Protein AF-A0A388PK65-F1 (afdb_monomer_lite)

Secondary structure (DSSP, 8-state):
-EEEEETTSSSEEEEEESSSSTT-EEEEEGGGTT-----PPPP---TTS---EEEEE-TT--EEEEETTEE-S--B--SSGGGS-----TTSEEEEESBS-TT-TT-B-SS--------SSPPPHHHHHHHHHH----S------S--HHHHHHHHHHHHHHHHHHHS-TTS--GGGGGTT---TT-GGGHHHHTTTT-PPPPP----SSPPSEETTSTT----EEESTT--S---TT-EEEPSSSS-SEEEEPPSSEES-SS-TTS--EEEPPPEE--SSEEEEEEEEEEEEEEEEETT----TTS--S-EEEEEEEEEEEEEEE-GGGTTSEEEEEEE-GGG-SS-SS-TT---EEEEEEEEEESSGGG--------EEPPP--GGGGGGS--PPPPPPP--PPPPPPPP--

Foldseek 3Di:
DKKKAFVQFQWIWDFDACDPHHQDTWTDIHVCLQTDDQPFDGDDDDQVDDKDWDWFQAPQRWIFIDILLHTGGDIDGRPDPSNHDDDQDPPRMDMDDQAQTRPDDVGGHPHDDQDDDDDPHGDDSVRSNVVSVVPRPPDDPDPDPDPDPVVVVVVVVVVVVVVVVVVPDPPPPCPVVVCPDDDDCPAVVCVVVCVVVVDDDDPPDDAPPDDFPFFQLDPPTDDWDKDWPQQDDDQHQQQWAQDPDDQFRTFWRDGGFTKRQSDHLPIFIKTKGPKDAQAAQKKKWFKAKQQKKKWKAWPNDLDDPPDPPTWMDGHHHRWGFIDMTGCNVVHGTMIMIMIGHQCNRPHGPDDPPDRMMMTTGGMHGHYDPVPRDDDIDDIRTDDGDPPPVPPPDDDDDDDDPDDDDDDDDDDDDD

Radius of gyration: 28.22 Å; chains: 1; bounding box: 86×61×74 Å

Structure (mmCIF, N/CA/C/O backbone):
data_AF-A0A388PK65-F1
#
_entry.id   AF-A0A388PK65-F1
#
loop_
_atom_site.group_PDB
_atom_site.id
_atom_site.type_symbol
_atom_site.label_atom_id
_atom_site.label_alt_id
_atom_site.label_comp_id
_atom_site.label_asym_id
_atom_site.label_entity_id
_atom_site.label_seq_id
_atom_site.pdbx_PDB_ins_code
_atom_site.Cartn_x
_atom_site.Cartn_y
_atom_site.Cartn_z
_atom_site.occupancy
_atom_site.B_iso_or_equiv
_atom_site.auth_seq_id
_atom_site.auth_comp_id
_atom_site.auth_asym_id
_atom_site.auth_atom_id
_atom_site.pdbx_PDB_model_num
ATOM 1 N N . MET A 1 1 ? 3.670 6.498 15.813 1.00 82.81 1 MET A N 1
ATOM 2 C CA . MET A 1 1 ? 2.411 7.261 15.688 1.00 82.81 1 MET A CA 1
ATOM 3 C C . MET A 1 1 ? 1.698 6.790 14.437 1.00 82.81 1 MET A C 1
ATOM 5 O O . MET A 1 1 ? 2.351 6.676 13.405 1.00 82.81 1 MET A O 1
ATOM 9 N N . LEU A 1 2 ? 0.407 6.495 14.547 1.00 92.50 2 LEU A N 1
ATOM 10 C CA . LEU A 1 2 ? -0.468 6.074 13.450 1.00 92.50 2 LEU A CA 1
ATOM 11 C C . LEU A 1 2 ? -1.758 6.879 13.568 1.00 92.50 2 LEU A C 1
ATOM 13 O O . LEU A 1 2 ? -2.326 6.926 14.659 1.00 92.50 2 LEU A O 1
ATOM 17 N N . THR A 1 3 ? -2.198 7.496 12.479 1.00 95.12 3 THR A N 1
ATOM 18 C CA . THR A 1 3 ? -3.338 8.418 12.483 1.00 95.12 3 THR A CA 1
ATOM 19 C C . THR A 1 3 ? -4.286 8.112 11.345 1.00 95.12 3 THR A C 1
ATOM 21 O O . THR A 1 3 ? -3.838 7.873 10.227 1.00 95.12 3 THR A O 1
ATOM 24 N N . ILE A 1 4 ? -5.585 8.216 11.614 1.00 95.88 4 ILE A N 1
ATOM 25 C CA . ILE A 1 4 ? -6.608 8.461 10.600 1.00 95.88 4 ILE A CA 1
ATOM 26 C C . ILE A 1 4 ? -7.077 9.910 10.718 1.00 95.88 4 ILE A C 1
ATOM 28 O O . ILE A 1 4 ? -7.342 10.395 11.817 1.00 95.88 4 ILE A O 1
ATOM 32 N N . GLU A 1 5 ? -7.149 10.627 9.602 1.00 95.75 5 GLU A N 1
ATOM 33 C CA . GLU A 1 5 ? -7.608 12.016 9.600 1.00 95.75 5 GLU A CA 1
ATOM 34 C C . GLU A 1 5 ? -8.478 12.336 8.391 1.00 95.75 5 GLU A C 1
ATOM 36 O O . GLU A 1 5 ? -8.354 11.719 7.332 1.00 95.75 5 GLU A O 1
ATOM 41 N N . SER A 1 6 ? -9.333 13.346 8.538 1.00 95.38 6 SER A N 1
ATOM 42 C CA . SER A 1 6 ? -9.958 14.022 7.406 1.00 95.38 6 SER A CA 1
ATOM 43 C C . SER A 1 6 ? -8.891 14.666 6.519 1.00 95.38 6 SER A C 1
ATOM 45 O O . SER A 1 6 ? -7.896 15.170 7.045 1.00 95.38 6 SER A O 1
ATOM 47 N N . ILE A 1 7 ? -9.119 14.750 5.207 1.00 90.31 7 ILE A N 1
ATOM 48 C CA . ILE A 1 7 ? -8.225 15.507 4.317 1.00 90.31 7 ILE A CA 1
ATOM 49 C C . ILE A 1 7 ? -8.060 16.940 4.850 1.00 90.31 7 ILE A C 1
ATOM 51 O O . ILE A 1 7 ? -9.042 17.633 5.108 1.00 90.31 7 ILE A O 1
ATOM 55 N N . GLY A 1 8 ? -6.808 17.362 5.044 1.00 84.88 8 GLY A N 1
ATOM 56 C CA . GLY A 1 8 ? -6.456 18.652 5.648 1.00 84.88 8 GLY A CA 1
ATOM 57 C C . GLY A 1 8 ? -6.193 18.617 7.160 1.00 84.88 8 GLY A C 1
ATOM 58 O O . GLY A 1 8 ? -5.700 19.604 7.690 1.00 84.88 8 GLY A O 1
ATOM 59 N N . GLY A 1 9 ? -6.454 17.497 7.845 1.00 89.19 9 GLY A N 1
ATOM 60 C CA . GLY A 1 9 ? -6.058 17.266 9.243 1.00 89.19 9 GLY A CA 1
ATOM 61 C C . GLY A 1 9 ? -6.959 17.874 10.320 1.00 89.19 9 GLY A C 1
ATOM 62 O O . GLY A 1 9 ? -6.650 17.752 11.500 1.00 89.19 9 GLY A O 1
ATOM 63 N N . ASN A 1 10 ? -8.081 18.498 9.949 1.00 90.25 10 ASN A N 1
ATOM 64 C CA . ASN A 1 10 ? -8.959 19.194 10.902 1.00 90.25 10 ASN A CA 1
ATOM 65 C C . ASN A 1 10 ? -9.608 18.266 11.942 1.00 90.25 10 ASN A C 1
ATOM 67 O O . ASN A 1 10 ? -9.828 18.683 13.075 1.00 90.25 10 ASN A O 1
ATOM 71 N N . VAL A 1 11 ? -9.924 17.027 11.557 1.00 95.44 11 VAL A N 1
ATOM 72 C CA . VAL A 1 11 ? -10.464 15.988 12.442 1.00 95.44 11 VAL A CA 1
ATOM 73 C C . VAL A 1 11 ? -9.582 14.756 12.324 1.00 95.44 11 VAL A C 1
ATOM 75 O O . VAL A 1 11 ? -9.285 14.324 11.208 1.00 95.44 11 VAL A O 1
ATOM 78 N N . PHE A 1 12 ? -9.162 14.181 13.448 1.00 95.81 12 PHE A N 1
ATOM 79 C CA . PHE A 1 12 ? -8.281 13.015 13.450 1.00 95.81 12 PHE A CA 1
ATOM 80 C C . PHE A 1 12 ? -8.449 12.156 14.697 1.00 95.81 12 PHE A C 1
ATOM 82 O O . PHE A 1 12 ? -8.826 12.666 15.747 1.00 95.81 12 PHE A O 1
ATOM 89 N N . ASP A 1 13 ? -8.096 10.879 14.580 1.00 96.50 13 ASP A N 1
ATOM 90 C CA . ASP A 1 13 ? -7.841 9.974 15.700 1.00 96.50 13 ASP A CA 1
ATOM 91 C C . ASP A 1 13 ? -6.463 9.334 15.518 1.00 96.50 13 ASP A C 1
ATOM 93 O O . ASP A 1 13 ? -6.087 8.925 14.416 1.00 96.50 13 ASP A O 1
ATOM 97 N N . SER A 1 14 ? -5.671 9.291 16.590 1.00 94.94 14 SER A N 1
ATOM 98 C CA . SER A 1 14 ? -4.257 8.931 16.498 1.00 94.94 14 SER A CA 1
ATOM 99 C C . SER A 1 14 ? -3.734 8.181 17.716 1.00 94.94 14 SER A C 1
ATOM 101 O O . SER A 1 14 ? -4.073 8.486 18.861 1.00 94.94 14 SER A O 1
ATOM 103 N N . ILE A 1 15 ? -2.813 7.251 17.471 1.00 96.44 15 ILE A N 1
ATOM 104 C CA . ILE A 1 15 ? -1.906 6.728 18.492 1.00 96.44 15 ILE A CA 1
ATOM 105 C C . ILE A 1 15 ? -0.766 7.732 18.667 1.00 96.44 15 ILE A C 1
ATOM 107 O O . ILE A 1 15 ? 0.141 7.813 17.827 1.00 96.44 15 ILE A O 1
ATOM 111 N N . VAL A 1 16 ? -0.790 8.464 19.781 1.00 93.25 16 VAL A N 1
ATOM 112 C CA . VAL A 1 16 ? 0.161 9.543 20.071 1.00 93.25 16 VAL A CA 1
ATOM 113 C C . VAL A 1 16 ? 1.030 9.202 21.275 1.00 93.25 16 VAL A C 1
ATOM 115 O O . VAL A 1 16 ? 0.601 8.531 22.213 1.00 93.25 16 VAL A O 1
ATOM 118 N N . TYR A 1 17 ? 2.264 9.692 21.241 1.00 91.75 17 TYR A N 1
ATOM 119 C CA . TYR A 1 17 ? 3.240 9.599 22.313 1.00 91.75 17 TYR A CA 1
ATOM 120 C C . TYR A 1 17 ? 3.626 10.994 22.801 1.00 91.75 17 TYR A C 1
ATOM 122 O O . TYR A 1 17 ? 3.889 11.878 21.989 1.00 91.75 17 TYR A O 1
ATOM 130 N N . ALA A 1 18 ? 3.681 11.165 24.120 1.00 88.81 18 ALA A N 1
ATOM 131 C CA . ALA A 1 18 ? 4.226 12.339 24.795 1.00 88.81 18 ALA A CA 1
ATOM 132 C C . ALA A 1 18 ? 3.570 13.698 24.454 1.00 88.81 18 ALA A C 1
ATOM 134 O O . ALA A 1 18 ? 4.193 14.734 24.657 1.00 88.81 18 ALA A O 1
ATOM 135 N N . GLU A 1 19 ? 2.319 13.721 23.974 1.00 88.12 19 GLU A N 1
ATOM 136 C CA . GLU A 1 19 ? 1.633 14.981 23.636 1.00 88.12 19 GLU A CA 1
ATOM 137 C C . GLU A 1 19 ? 1.108 15.715 24.879 1.00 88.12 19 GLU A C 1
ATOM 139 O O . GLU A 1 19 ? 1.514 16.842 25.143 1.00 88.12 19 GLU A O 1
ATOM 144 N N . ARG A 1 20 ? 0.194 15.101 25.647 1.00 90.56 20 ARG A N 1
ATOM 145 C CA . ARG A 1 20 ? -0.374 15.726 26.862 1.00 90.56 20 ARG A CA 1
ATOM 146 C C . ARG A 1 20 ? 0.411 15.418 28.126 1.00 90.56 20 ARG A C 1
ATOM 148 O O . ARG A 1 20 ? 0.402 16.205 29.067 1.00 90.56 20 ARG A O 1
ATOM 155 N N . GLN A 1 21 ? 1.024 14.241 28.179 1.00 94.00 21 GLN A N 1
ATOM 156 C CA . GLN A 1 21 ? 1.770 13.772 29.338 1.00 94.00 21 GLN A CA 1
ATOM 157 C C . GLN A 1 21 ? 3.123 13.250 28.862 1.00 94.00 21 GLN A C 1
ATOM 159 O O . GLN A 1 21 ? 3.142 12.416 27.952 1.00 94.00 21 GLN A O 1
ATOM 164 N N . PRO A 1 22 ? 4.241 13.701 29.456 1.00 93.31 22 PRO A N 1
ATOM 165 C CA . PRO A 1 22 ? 5.567 13.299 29.012 1.00 93.31 22 PRO A CA 1
ATOM 166 C C . PRO A 1 22 ? 5.718 11.781 29.099 1.00 93.31 22 PRO A C 1
ATOM 168 O O . PRO A 1 22 ? 5.292 11.154 30.070 1.00 93.31 22 PRO A O 1
ATOM 171 N N . GLN A 1 23 ? 6.321 11.204 28.060 1.00 93.75 23 GLN A N 1
ATOM 172 C CA . GLN A 1 23 ? 6.631 9.777 27.958 1.00 93.75 23 GLN A CA 1
ATOM 173 C C . GLN A 1 23 ? 5.428 8.835 28.108 1.00 93.75 23 GLN A C 1
ATOM 175 O O . GLN A 1 23 ? 5.589 7.706 28.558 1.00 93.75 23 GLN A O 1
ATOM 180 N N . ARG A 1 24 ? 4.207 9.255 27.763 1.00 95.75 24 ARG A N 1
ATOM 181 C CA . ARG A 1 24 ? 3.025 8.380 27.824 1.00 95.75 24 ARG A CA 1
ATOM 182 C C . ARG A 1 24 ? 2.346 8.250 26.470 1.00 95.75 24 ARG A C 1
ATOM 184 O O . ARG A 1 24 ? 2.263 9.214 25.710 1.00 95.75 24 ARG A O 1
ATOM 191 N N . TRP A 1 25 ? 1.826 7.056 26.204 1.00 96.00 25 TRP A N 1
ATOM 192 C CA . TRP A 1 25 ? 0.925 6.795 25.084 1.00 96.00 25 TRP A CA 1
ATOM 193 C C . TRP A 1 25 ? -0.482 7.318 25.369 1.00 96.00 25 TRP A C 1
ATOM 195 O O . TRP A 1 25 ? -0.933 7.329 26.515 1.00 96.00 25 TRP A O 1
ATOM 205 N N . MET A 1 26 ? -1.186 7.738 24.323 1.00 95.81 26 MET A N 1
ATOM 206 C CA . MET A 1 26 ? -2.551 8.247 24.416 1.00 95.81 26 MET A CA 1
ATOM 207 C C . MET A 1 26 ? -3.298 8.127 23.082 1.00 95.81 26 MET A C 1
ATOM 209 O O . MET A 1 26 ? -2.688 8.078 22.016 1.00 95.81 26 MET A O 1
ATOM 213 N N . SER A 1 27 ? -4.631 8.129 23.158 1.00 96.38 27 SER A N 1
ATOM 214 C CA . SER A 1 27 ? -5.516 8.316 22.003 1.00 96.38 27 SER A CA 1
ATOM 215 C C . SER A 1 27 ? -5.667 9.814 21.748 1.00 96.38 27 SER A C 1
ATOM 217 O O . SER A 1 27 ? -6.423 10.486 22.454 1.00 96.38 27 SER A O 1
ATOM 219 N N . GLY A 1 28 ? -4.911 10.351 20.795 1.00 94.75 28 GLY A N 1
ATOM 220 C CA . GLY A 1 28 ? -4.992 11.749 20.375 1.00 94.75 28 GLY A CA 1
ATOM 221 C C . GLY A 1 28 ? -6.180 11.990 19.448 1.00 94.75 28 GLY A C 1
ATOM 222 O O . GLY A 1 28 ? -6.521 11.122 18.651 1.00 94.75 28 GLY A O 1
ATOM 223 N N . SER A 1 29 ? -6.793 13.165 19.557 1.00 95.19 29 SER A N 1
ATOM 224 C CA . SER A 1 29 ? -7.893 13.613 18.698 1.00 95.19 29 SER A CA 1
ATOM 225 C C . SER A 1 29 ? -7.867 15.130 18.526 1.00 95.19 29 SER A C 1
ATOM 227 O O . SER A 1 29 ? -7.208 15.832 19.302 1.00 95.19 29 SER A O 1
ATOM 229 N N . ASP A 1 30 ? -8.582 15.647 17.530 1.00 94.00 30 ASP A N 1
ATOM 230 C CA . ASP A 1 30 ? -8.710 17.083 17.276 1.00 94.00 30 ASP A CA 1
ATOM 231 C C . ASP A 1 30 ? -9.211 17.833 18.514 1.00 94.00 30 ASP A C 1
ATOM 233 O O . ASP A 1 30 ? -10.189 17.444 19.153 1.00 94.00 30 ASP A O 1
ATOM 237 N N . ASN A 1 31 ? -8.473 18.876 18.910 1.00 91.00 31 ASN A N 1
ATOM 238 C CA . ASN A 1 31 ? -8.697 19.649 20.142 1.00 91.00 31 ASN A CA 1
ATOM 239 C C . ASN A 1 31 ? -8.787 18.791 21.427 1.00 91.00 31 ASN A C 1
ATOM 241 O O . ASN A 1 31 ? -9.201 19.261 22.487 1.00 91.00 31 ASN A O 1
ATOM 245 N N . GLY A 1 32 ? -8.385 17.518 21.347 1.00 92.31 32 GLY A N 1
ATOM 246 C CA . GLY A 1 32 ? -8.585 16.501 22.366 1.00 92.31 32 GLY A CA 1
ATOM 247 C C . GLY A 1 32 ? -10.046 16.176 22.677 1.00 92.31 32 GLY A C 1
ATOM 248 O O . GLY A 1 32 ? -10.324 15.761 23.803 1.00 92.31 32 GLY A O 1
ATOM 249 N N . ALA A 1 33 ? -10.958 16.353 21.716 1.00 93.94 33 ALA A N 1
ATOM 250 C CA . ALA A 1 33 ? -12.393 16.115 21.870 1.00 93.94 33 ALA A CA 1
ATOM 251 C C . ALA A 1 33 ? -12.724 14.692 22.357 1.00 93.94 33 ALA A C 1
ATOM 253 O O . ALA A 1 33 ? -13.617 14.511 23.182 1.00 93.94 33 ALA A O 1
ATOM 254 N N . ARG A 1 34 ? -11.963 13.691 21.898 1.00 94.56 34 ARG A N 1
ATOM 255 C CA . ARG A 1 34 ? -12.097 12.262 22.246 1.00 94.56 34 ARG A CA 1
ATOM 256 C C . ARG A 1 34 ? -10.943 11.751 23.110 1.00 94.56 34 ARG A C 1
ATOM 258 O O . ARG A 1 34 ? -10.804 10.552 23.323 1.00 94.56 34 ARG A O 1
ATOM 265 N N . THR A 1 35 ? -10.095 12.644 23.616 1.00 95.00 35 THR A N 1
ATOM 266 C CA . THR A 1 35 ? -8.857 12.291 24.317 1.00 95.00 35 THR A CA 1
ATOM 26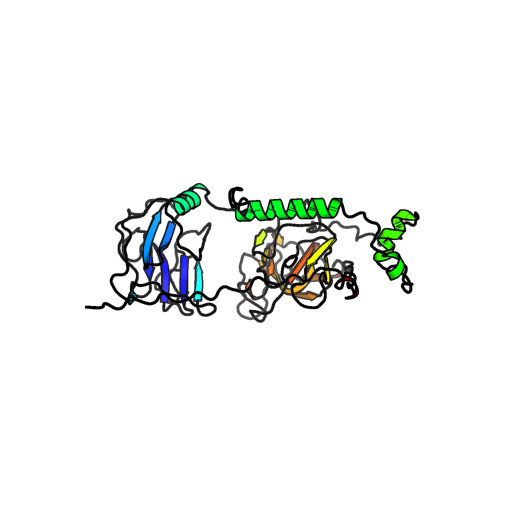7 C C . THR A 1 35 ? -9.009 12.401 25.829 1.00 95.00 35 THR A C 1
ATOM 269 O O . THR A 1 35 ? -9.249 13.488 26.358 1.00 95.00 35 THR A O 1
ATOM 272 N N . GLN A 1 36 ? -8.729 11.309 26.544 1.00 95.31 36 G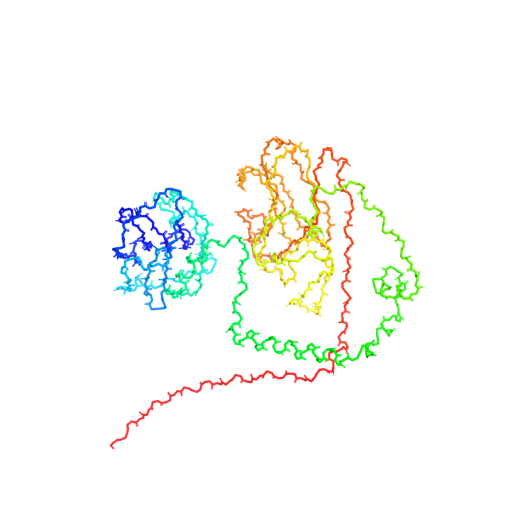LN A N 1
ATOM 273 C CA . GLN A 1 36 ? -8.620 11.304 28.007 1.00 95.31 36 GLN A CA 1
ATOM 274 C C . GLN A 1 36 ? -7.273 10.757 28.491 1.00 95.31 36 GLN A C 1
ATOM 276 O O . GLN A 1 36 ? -6.641 9.923 27.840 1.00 95.31 36 GLN A O 1
ATOM 281 N N . ASN A 1 37 ? -6.839 11.228 29.663 1.00 95.81 37 ASN A N 1
ATOM 282 C CA . ASN A 1 37 ? -5.645 10.717 30.329 1.00 95.81 37 ASN A CA 1
ATOM 283 C C . ASN A 1 37 ? -5.982 9.385 31.006 1.00 95.81 37 ASN A C 1
ATOM 285 O O . ASN A 1 37 ? -6.742 9.348 31.971 1.00 95.81 37 ASN A O 1
ATOM 289 N N . VAL A 1 38 ? -5.389 8.297 30.521 1.00 95.94 38 VAL A N 1
ATOM 290 C CA . VAL A 1 38 ? -5.693 6.937 31.001 1.00 95.94 38 VAL A CA 1
ATOM 291 C C . VAL A 1 38 ? -4.846 6.506 32.200 1.00 95.94 38 VAL A C 1
ATOM 293 O O . VAL A 1 38 ? -5.119 5.478 32.812 1.00 95.94 38 VAL A O 1
ATOM 296 N N . GLY A 1 39 ? -3.805 7.267 32.553 1.00 94.56 39 GLY A N 1
ATOM 297 C CA . GLY A 1 39 ? -2.917 6.937 33.674 1.00 94.56 39 GLY A CA 1
ATOM 298 C C . GLY A 1 39 ? -2.044 5.691 33.456 1.00 94.56 39 GLY A C 1
ATOM 299 O O . GLY A 1 39 ? -1.582 5.105 34.429 1.00 94.56 39 GLY A O 1
ATOM 300 N N . GLY A 1 40 ? -1.820 5.265 32.207 1.00 94.50 40 GLY A N 1
ATOM 301 C CA . GLY A 1 40 ? -0.882 4.178 31.887 1.00 94.50 40 GLY A CA 1
ATOM 302 C C . GLY A 1 40 ? 0.576 4.601 32.127 1.00 94.50 40 GLY A C 1
ATOM 303 O O . GLY A 1 40 ? 0.829 5.799 32.033 1.00 94.50 40 GLY A O 1
ATOM 304 N N . PRO A 1 41 ? 1.507 3.677 32.456 1.00 95.81 41 PRO A N 1
ATOM 305 C CA . PRO A 1 41 ? 2.886 3.935 32.922 1.00 95.81 41 PRO A CA 1
ATOM 306 C C . PRO A 1 41 ? 3.768 4.683 31.907 1.00 95.81 41 PRO A C 1
ATOM 308 O O . PRO A 1 41 ? 3.436 4.743 30.735 1.00 95.81 41 PRO A O 1
ATOM 311 N N . THR A 1 42 ? 4.871 5.302 32.347 1.00 96.88 42 THR A N 1
ATOM 312 C CA . THR A 1 42 ? 5.768 5.988 31.404 1.00 96.88 42 THR A CA 1
ATOM 313 C C . THR A 1 42 ? 6.480 4.956 30.541 1.00 96.88 42 THR A C 1
ATOM 315 O O . THR A 1 42 ? 6.823 3.875 31.021 1.00 96.88 42 THR A O 1
ATOM 318 N N . GLU A 1 43 ? 6.691 5.286 29.273 1.00 94.00 43 GLU A N 1
ATOM 319 C CA . GLU A 1 43 ? 7.461 4.464 28.358 1.00 94.00 43 GLU A CA 1
ATOM 320 C C . GLU A 1 43 ? 8.931 4.475 28.769 1.00 94.00 43 GLU A C 1
ATOM 322 O O . GLU A 1 43 ? 9.517 5.533 29.018 1.00 94.00 43 GLU A O 1
ATOM 327 N N . LYS A 1 44 ? 9.503 3.276 28.849 1.00 93.44 44 LYS A N 1
ATOM 328 C CA . LYS A 1 44 ? 10.902 3.047 29.225 1.00 93.44 44 LYS A CA 1
ATOM 329 C C . LYS A 1 44 ? 11.668 2.271 28.160 1.00 93.44 44 LYS A C 1
ATOM 331 O O . LYS A 1 44 ? 12.859 2.047 28.354 1.00 93.44 44 LYS A O 1
ATOM 336 N N . ALA A 1 45 ? 10.995 1.861 27.083 1.00 91.25 45 ALA A N 1
ATOM 337 C CA . ALA A 1 45 ? 11.634 1.161 25.989 1.00 91.25 45 ALA A CA 1
ATOM 338 C C . ALA A 1 45 ? 12.800 1.981 25.430 1.00 91.25 45 ALA A C 1
ATOM 340 O O . ALA A 1 45 ? 12.690 3.193 25.214 1.00 91.25 45 ALA A O 1
ATOM 341 N N . THR A 1 46 ? 13.921 1.307 25.211 1.00 89.31 46 THR A N 1
ATOM 342 C CA . THR A 1 46 ? 15.082 1.904 24.549 1.00 89.31 46 THR A CA 1
ATOM 343 C C . THR A 1 46 ? 14.849 1.980 23.034 1.00 89.31 46 THR A C 1
ATOM 345 O O . THR A 1 46 ? 13.989 1.269 22.514 1.00 89.31 46 THR A O 1
ATOM 348 N N . PRO A 1 47 ? 15.622 2.784 22.278 1.00 81.75 47 PRO A N 1
ATOM 349 C CA . PRO A 1 47 ? 15.480 2.856 20.820 1.00 81.75 47 PRO A CA 1
ATOM 350 C C . PRO A 1 47 ? 15.646 1.522 20.071 1.00 81.75 47 PRO A C 1
ATOM 352 O O . PRO A 1 47 ? 15.226 1.428 18.925 1.00 81.75 47 PRO A O 1
ATOM 355 N N . ALA A 1 48 ? 16.252 0.503 20.691 1.00 83.19 48 ALA A N 1
ATOM 356 C CA . ALA A 1 48 ? 16.433 -0.825 20.099 1.00 83.19 48 ALA A CA 1
ATOM 357 C C . ALA A 1 48 ? 15.256 -1.786 20.368 1.00 83.19 48 ALA A C 1
ATOM 359 O O . ALA A 1 48 ? 15.222 -2.886 19.818 1.00 83.19 48 ALA A O 1
ATOM 360 N N . GLU A 1 49 ? 14.308 -1.410 21.230 1.00 89.62 49 GLU A N 1
ATOM 361 C CA . GLU A 1 49 ? 13.206 -2.273 21.649 1.00 89.62 49 GLU A CA 1
ATOM 362 C C . GLU A 1 49 ? 11.920 -1.948 20.889 1.00 89.62 49 GLU A C 1
ATOM 364 O O . GLU A 1 49 ? 11.433 -0.817 20.876 1.00 89.62 49 GLU A O 1
ATOM 369 N N . LEU A 1 50 ? 11.318 -2.979 20.300 1.00 90.75 50 LEU A N 1
ATOM 370 C CA . LEU A 1 50 ? 10.032 -2.851 19.630 1.00 90.75 50 LEU A CA 1
ATOM 371 C C . LEU A 1 50 ? 8.884 -2.786 20.637 1.00 90.75 50 LEU A C 1
ATOM 373 O O . LEU A 1 50 ? 8.815 -3.533 21.617 1.00 90.75 50 LEU A O 1
ATOM 377 N N . VAL A 1 51 ? 7.941 -1.892 20.355 1.00 93.75 51 VAL A N 1
ATOM 378 C CA . VAL A 1 51 ? 6.808 -1.597 21.225 1.00 93.75 51 VAL A CA 1
ATOM 379 C C . VAL A 1 51 ? 5.496 -1.855 20.494 1.00 93.75 51 VAL A C 1
ATOM 381 O O . VAL A 1 51 ? 5.189 -1.201 19.504 1.00 93.75 51 VAL A O 1
ATOM 384 N N . HIS A 1 52 ? 4.683 -2.793 20.986 1.00 95.62 52 HIS A N 1
ATOM 385 C CA . HIS A 1 52 ? 3.328 -2.967 20.465 1.00 95.62 52 HIS A CA 1
ATOM 386 C C . HIS A 1 52 ? 2.379 -2.024 21.202 1.00 95.62 52 HIS A C 1
ATOM 388 O O . HIS A 1 52 ? 2.258 -2.093 22.431 1.00 95.62 52 HIS A O 1
ATOM 394 N N . VAL A 1 53 ? 1.698 -1.159 20.454 1.00 97.19 53 VAL A N 1
ATOM 395 C CA . VAL A 1 53 ? 0.687 -0.229 20.966 1.00 97.19 53 VAL A CA 1
ATOM 396 C C . VAL A 1 53 ? -0.563 -0.364 20.112 1.00 97.19 53 VAL A C 1
ATOM 398 O O . VAL A 1 53 ? -0.481 -0.315 18.888 1.00 97.19 53 VAL A O 1
ATOM 401 N N . ALA A 1 54 ? -1.717 -0.520 20.752 1.00 97.25 54 ALA A N 1
ATOM 402 C CA . ALA A 1 54 ? -3.001 -0.600 20.067 1.00 97.25 54 ALA A CA 1
ATOM 403 C C . ALA A 1 54 ? -4.052 0.243 20.788 1.00 97.25 54 ALA A C 1
ATOM 405 O O . ALA A 1 54 ? -3.986 0.422 22.004 1.00 97.25 54 ALA A O 1
ATOM 406 N N . ILE A 1 55 ? -5.028 0.751 20.038 1.00 98.12 55 ILE A N 1
ATOM 407 C CA . ILE A 1 55 ? -6.181 1.473 20.578 1.00 98.12 55 ILE A CA 1
ATOM 408 C C . ILE A 1 55 ? -7.435 0.890 19.939 1.00 98.12 55 ILE A C 1
ATOM 410 O O . ILE A 1 55 ? -7.493 0.720 18.724 1.00 98.12 55 ILE A O 1
ATOM 414 N N . THR A 1 56 ? -8.428 0.569 20.760 1.00 97.25 56 THR A N 1
ATOM 415 C CA . THR A 1 56 ? -9.727 0.065 20.308 1.00 97.25 56 THR A CA 1
ATOM 416 C C . THR A 1 56 ? -10.809 1.078 20.636 1.00 97.25 56 THR A C 1
ATOM 418 O O . THR A 1 56 ? -10.870 1.546 21.776 1.00 97.25 56 THR A O 1
ATOM 421 N N . TYR A 1 57 ? -11.696 1.331 19.678 1.00 94.94 57 TYR A N 1
ATOM 422 C CA . TYR A 1 57 ? -12.904 2.131 19.855 1.00 94.94 57 TYR A CA 1
ATOM 423 C C . TYR A 1 57 ? -14.115 1.207 19.714 1.00 94.94 57 TYR A C 1
ATOM 425 O O . TYR A 1 57 ? -14.436 0.763 18.613 1.00 94.94 57 TYR A O 1
ATOM 433 N N . ALA A 1 58 ? -14.741 0.845 20.832 1.00 90.94 58 ALA A N 1
ATOM 434 C CA . ALA A 1 58 ? -15.909 -0.031 20.830 1.00 90.94 58 ALA A CA 1
ATOM 435 C C . ALA A 1 58 ? -17.139 0.675 20.234 1.00 90.94 58 ALA A C 1
ATOM 437 O O . ALA A 1 58 ? -17.167 1.896 20.098 1.00 90.94 58 ALA A O 1
ATOM 438 N N . ALA A 1 59 ? -18.175 -0.094 19.887 1.00 89.31 59 ALA A N 1
ATOM 439 C CA . ALA A 1 59 ? -19.384 0.430 19.240 1.00 89.31 59 ALA A CA 1
ATOM 440 C C . ALA A 1 59 ? -20.146 1.469 20.089 1.00 89.31 59 ALA A C 1
ATOM 442 O O . ALA A 1 59 ? -20.844 2.318 19.544 1.00 89.31 59 ALA A O 1
ATOM 443 N N . ASP A 1 60 ? -19.989 1.422 21.413 1.00 88.62 60 ASP A N 1
ATOM 444 C CA . ASP A 1 60 ? -20.516 2.403 22.370 1.00 88.62 60 ASP A CA 1
ATOM 445 C C . ASP A 1 60 ? -19.594 3.630 22.555 1.00 88.62 60 ASP A C 1
ATOM 447 O O . ASP A 1 60 ? -19.858 4.500 23.385 1.00 88.62 60 ASP A O 1
ATOM 451 N N . GLY A 1 61 ? -18.499 3.706 21.794 1.00 91.12 61 GLY A N 1
ATOM 452 C CA . GLY A 1 61 ? -17.476 4.743 21.886 1.00 91.12 61 GLY A CA 1
ATOM 453 C C . GLY A 1 61 ? -16.440 4.521 22.984 1.00 91.12 61 GLY A C 1
ATOM 454 O O . GLY A 1 61 ? -15.582 5.382 23.169 1.00 91.12 61 GLY A O 1
ATOM 455 N N . LYS A 1 62 ? -16.484 3.405 23.725 1.00 95.88 62 LYS A N 1
ATOM 456 C CA . LYS A 1 62 ? -15.483 3.118 24.758 1.00 95.88 62 LYS A CA 1
ATOM 457 C C . LYS A 1 62 ? -14.098 2.937 24.135 1.00 95.88 62 LYS A C 1
ATOM 459 O O . LYS A 1 62 ? -13.883 2.044 23.313 1.00 95.88 62 LYS A O 1
ATOM 464 N N . THR A 1 63 ? -13.146 3.737 24.598 1.00 97.75 63 THR A N 1
ATOM 465 C CA . THR A 1 63 ? -11.753 3.725 24.155 1.00 97.75 63 THR A CA 1
ATOM 466 C C . THR A 1 63 ? -10.887 2.968 25.152 1.00 97.75 63 THR A C 1
ATOM 468 O O . THR A 1 63 ? -10.900 3.251 26.353 1.00 97.75 63 THR A O 1
ATOM 471 N N . THR A 1 64 ? -10.097 2.019 24.652 1.00 98.19 64 THR A N 1
ATOM 472 C CA . THR A 1 64 ? -9.102 1.280 25.446 1.00 98.19 64 THR A CA 1
ATOM 473 C C . THR A 1 64 ? -7.758 1.312 24.734 1.00 98.19 64 THR A C 1
ATOM 475 O O . THR A 1 64 ? -7.699 1.133 23.520 1.00 98.19 64 THR A O 1
ATOM 478 N N . ILE A 1 65 ? -6.683 1.558 25.482 1.00 98.38 65 ILE A N 1
ATOM 479 C CA . ILE A 1 65 ? -5.306 1.572 24.977 1.00 98.38 65 ILE A CA 1
ATOM 480 C C . ILE A 1 65 ? -4.609 0.324 25.503 1.00 98.38 65 ILE A C 1
ATOM 482 O O . ILE A 1 65 ? -4.841 -0.075 26.643 1.00 98.38 65 ILE A O 1
ATOM 486 N N . TYR A 1 66 ? -3.743 -0.270 24.693 1.00 98.25 66 TYR A N 1
ATOM 487 C CA . TYR A 1 66 ? -2.973 -1.454 25.036 1.00 98.25 66 TYR A CA 1
ATOM 488 C C . TYR A 1 66 ? -1.493 -1.234 24.758 1.00 98.25 66 TYR A C 1
ATOM 490 O O . TYR A 1 66 ? -1.120 -0.586 23.779 1.00 98.25 66 TYR A O 1
ATOM 498 N N . ARG A 1 67 ? -0.652 -1.833 25.599 1.00 97.19 67 ARG A N 1
ATOM 499 C CA . ARG A 1 67 ? 0.804 -1.845 25.492 1.00 97.19 67 ARG A CA 1
ATOM 500 C C . ARG A 1 67 ? 1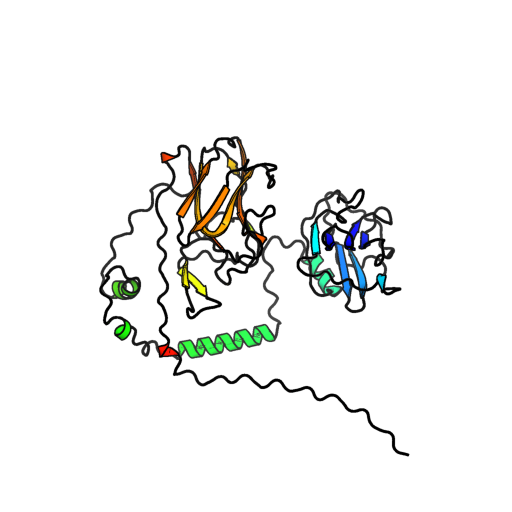.290 -3.281 25.661 1.00 97.19 67 ARG A C 1
ATOM 502 O O . ARG A 1 67 ? 0.977 -3.910 26.666 1.00 97.19 67 ARG A O 1
ATOM 509 N N . ASN A 1 68 ? 2.027 -3.802 24.677 1.00 96.19 68 ASN A N 1
ATOM 510 C CA . ASN A 1 68 ? 2.524 -5.187 24.663 1.00 96.19 68 ASN A CA 1
ATOM 511 C C . ASN A 1 68 ? 1.425 -6.213 24.999 1.00 96.19 68 ASN A C 1
ATOM 513 O O . ASN A 1 68 ? 1.569 -7.056 25.879 1.00 96.19 68 ASN A O 1
ATOM 517 N N . GLY A 1 69 ? 0.277 -6.078 24.328 1.00 92.56 69 GLY A N 1
ATOM 518 C CA . GLY A 1 69 ? -0.871 -6.973 24.492 1.00 92.56 69 GLY A CA 1
ATOM 519 C C . GLY A 1 69 ? -1.727 -6.732 25.742 1.00 92.56 69 GLY A C 1
ATOM 520 O O . GLY A 1 69 ? -2.808 -7.300 25.833 1.00 92.56 69 GLY A O 1
ATOM 521 N N . GLN A 1 70 ? -1.296 -5.885 26.682 1.00 97.06 70 GLN A N 1
ATOM 522 C CA . GLN A 1 70 ? -1.978 -5.662 27.962 1.00 97.06 70 GLN A CA 1
ATOM 523 C C . GLN A 1 70 ? -2.649 -4.285 28.033 1.00 97.06 70 GLN A C 1
ATOM 525 O O . GLN A 1 70 ? -2.150 -3.346 27.408 1.00 97.06 70 GLN A O 1
ATOM 530 N N . PRO A 1 71 ? -3.751 -4.115 28.790 1.00 97.62 71 PRO A N 1
ATOM 531 C CA . PRO A 1 71 ? -4.368 -2.808 28.991 1.00 97.62 71 PRO A CA 1
ATOM 532 C C . PRO A 1 71 ? -3.374 -1.775 29.535 1.00 97.62 71 PRO A C 1
ATOM 534 O O . PRO A 1 71 ? -2.653 -2.011 30.503 1.00 97.62 71 PRO A O 1
ATOM 537 N N . TYR A 1 72 ? -3.357 -0.603 28.916 1.00 97.94 72 TYR A N 1
ATOM 538 C CA . TYR A 1 72 ? -2.504 0.519 29.271 1.00 97.94 72 TYR A CA 1
ATOM 539 C C . TYR A 1 72 ? -3.352 1.608 29.935 1.00 97.94 72 TYR A C 1
ATOM 541 O O . TYR A 1 72 ? -3.933 2.476 29.281 1.00 97.94 72 TYR A O 1
ATOM 549 N N . GLY A 1 73 ? -3.431 1.549 31.264 1.00 96.75 73 GLY A N 1
ATOM 550 C CA . GLY A 1 73 ? -4.254 2.462 32.056 1.00 96.75 73 GLY A CA 1
ATOM 551 C C . GLY A 1 73 ? -5.752 2.136 32.011 1.00 96.75 73 GLY A C 1
ATOM 552 O O . GLY A 1 73 ? -6.163 1.020 31.697 1.00 96.75 73 GLY A O 1
ATOM 553 N N . LYS A 1 74 ? -6.578 3.116 32.383 1.00 96.94 74 LYS A N 1
ATOM 554 C CA . LYS A 1 74 ? -8.037 2.991 32.462 1.00 96.94 74 LYS A CA 1
ATOM 555 C C . LYS A 1 74 ? -8.683 3.214 31.094 1.00 96.94 74 LYS A C 1
ATOM 557 O O . LYS A 1 74 ? -8.437 4.231 30.450 1.00 96.94 74 LYS A O 1
ATOM 562 N N . ALA A 1 75 ? -9.564 2.299 30.695 1.00 97.06 75 ALA A N 1
ATOM 563 C CA . ALA A 1 75 ? -10.496 2.542 29.598 1.00 97.06 75 ALA A CA 1
ATOM 564 C C . ALA A 1 75 ? -11.484 3.658 29.972 1.00 97.06 75 ALA A C 1
ATOM 566 O O . ALA A 1 75 ? -11.798 3.844 31.150 1.00 97.06 75 ALA A O 1
ATOM 567 N N . TYR A 1 76 ? -12.001 4.366 28.973 1.00 97.75 76 TYR A N 1
ATOM 568 C CA . TYR A 1 76 ? -12.935 5.468 29.185 1.00 97.75 76 TYR A CA 1
ATOM 569 C C . TYR A 1 76 ? -14.006 5.517 28.102 1.00 97.75 76 TYR A C 1
ATOM 571 O O . TYR A 1 76 ? -13.798 5.050 26.985 1.00 97.75 76 TYR A O 1
ATOM 579 N N . SER A 1 77 ? -15.151 6.096 28.448 1.00 96.31 77 SER A N 1
ATOM 580 C CA . SER A 1 77 ? -16.283 6.293 27.542 1.00 96.31 77 SER A CA 1
ATOM 581 C C . SER A 1 77 ? -16.444 7.776 27.186 1.00 96.31 77 SER A C 1
ATOM 583 O O . SER A 1 77 ? -15.937 8.638 27.919 1.00 96.31 77 SER A O 1
ATOM 585 N N . PRO A 1 78 ? -17.152 8.092 26.087 1.00 93.81 78 PRO A N 1
ATOM 586 C CA . PRO A 1 78 ? -17.491 9.461 25.726 1.00 93.81 78 PRO A CA 1
ATOM 587 C C . PRO A 1 78 ? -18.212 10.163 26.878 1.00 93.81 78 PRO A C 1
ATOM 589 O O . PRO A 1 78 ? -19.184 9.641 27.421 1.00 93.81 78 PRO A O 1
ATOM 592 N N . THR A 1 79 ? -17.752 11.352 27.255 1.00 89.94 79 THR A N 1
ATOM 593 C CA . THR A 1 79 ? -18.398 12.173 28.296 1.00 89.94 79 THR A CA 1
ATOM 594 C C . THR A 1 79 ? -19.392 13.177 27.715 1.00 89.94 79 THR A C 1
ATOM 596 O O . THR A 1 79 ? -20.171 13.775 28.452 1.00 89.94 79 THR A O 1
ATOM 599 N N . ASN A 1 80 ? -19.368 13.377 26.396 1.00 89.88 80 ASN A N 1
ATOM 600 C CA . ASN A 1 80 ? -20.258 14.255 25.647 1.00 89.88 80 ASN A CA 1
ATOM 601 C C . ASN A 1 80 ? -20.319 13.813 24.170 1.00 89.88 80 ASN A C 1
ATOM 603 O O . ASN A 1 80 ? -19.612 12.891 23.759 1.00 89.88 80 ASN A O 1
ATOM 607 N N . ALA A 1 81 ? -21.145 14.489 23.366 1.00 87.19 81 ALA A N 1
ATOM 608 C CA . ALA A 1 81 ? -21.319 14.172 21.946 1.00 87.19 81 ALA A CA 1
ATOM 609 C C . ALA A 1 81 ? -20.027 14.327 21.118 1.00 87.19 81 ALA A C 1
ATOM 611 O O . ALA A 1 81 ? -19.778 13.518 20.229 1.00 87.19 81 ALA A O 1
ATOM 612 N N . ALA A 1 82 ? -19.187 15.323 21.424 1.00 87.50 82 ALA A N 1
ATOM 613 C CA . ALA A 1 82 ? -17.911 15.538 20.732 1.00 87.50 82 ALA A CA 1
ATOM 614 C C . ALA A 1 82 ? -16.879 14.432 21.032 1.00 87.50 82 ALA A C 1
ATOM 616 O O . ALA A 1 82 ? -16.008 14.154 20.209 1.00 87.50 82 ALA A O 1
ATOM 617 N N . GLY A 1 83 ? -17.011 13.783 22.192 1.00 88.25 83 GLY A N 1
ATOM 618 C CA . GLY A 1 83 ? -16.228 12.626 22.609 1.00 88.25 83 GLY A CA 1
ATOM 619 C C . GLY A 1 83 ? -16.702 11.292 22.024 1.00 88.25 83 GLY A C 1
ATOM 620 O O . GLY A 1 83 ? -16.082 10.272 22.311 1.00 88.25 83 GLY A O 1
ATOM 621 N N . GLY A 1 84 ? -17.800 11.278 21.260 1.00 90.88 84 GLY A N 1
ATOM 622 C CA . GLY A 1 84 ? -18.331 10.081 20.606 1.00 90.88 84 GLY A CA 1
ATOM 623 C C . GLY A 1 84 ? -17.485 9.617 19.418 1.00 90.88 84 GLY A C 1
ATOM 624 O O . GLY A 1 84 ? -16.529 10.278 19.026 1.00 90.88 84 GLY A O 1
ATOM 625 N N . LEU A 1 85 ? -17.845 8.478 18.820 1.00 92.62 85 LEU A N 1
ATOM 626 C CA . LEU A 1 85 ? -17.162 7.963 17.629 1.00 92.62 85 LEU A CA 1
ATOM 627 C C . LEU A 1 85 ? -17.238 8.956 16.464 1.00 92.62 85 LEU A C 1
ATOM 629 O O . LEU A 1 85 ? -18.303 9.507 16.176 1.00 92.62 85 LEU A O 1
ATOM 633 N N . HIS A 1 86 ? -16.127 9.116 15.746 1.00 92.88 86 HIS A N 1
ATOM 634 C CA . HIS A 1 86 ? -16.092 9.869 14.500 1.00 92.88 86 HIS A CA 1
ATOM 635 C C . HIS A 1 86 ? -16.049 8.929 13.290 1.00 92.88 86 HIS A C 1
ATOM 637 O O . HIS A 1 86 ? -15.260 7.987 13.241 1.00 92.88 86 HIS A O 1
ATOM 643 N N . ALA A 1 87 ? -16.897 9.193 12.294 1.00 92.31 87 ALA A N 1
ATOM 644 C CA . ALA A 1 87 ? -16.933 8.426 11.055 1.00 92.31 87 ALA A CA 1
ATOM 645 C C . ALA A 1 87 ? -16.051 9.085 9.986 1.00 92.31 87 ALA A C 1
ATOM 647 O O . ALA A 1 87 ? -16.398 10.128 9.433 1.00 92.31 87 ALA A O 1
ATOM 648 N N . PHE A 1 88 ? -14.937 8.439 9.656 1.00 92.31 88 PHE A N 1
ATOM 649 C CA . PHE A 1 88 ? -14.044 8.865 8.581 1.00 92.31 88 PHE A CA 1
ATOM 650 C C . PHE A 1 88 ? -14.559 8.356 7.230 1.00 92.31 88 PHE A C 1
ATOM 652 O O . PHE A 1 88 ? -14.584 7.154 6.965 1.00 92.31 88 PHE A O 1
ATOM 659 N N . ALA A 1 89 ? -15.024 9.274 6.382 1.00 86.75 89 ALA A N 1
ATOM 660 C CA . ALA A 1 89 ? -15.648 8.929 5.110 1.00 86.75 89 ALA A CA 1
ATOM 661 C C . ALA A 1 89 ? -14.614 8.595 4.022 1.00 86.75 89 ALA A C 1
ATOM 663 O O . ALA A 1 89 ? -13.579 9.252 3.888 1.00 86.75 89 ALA A O 1
ATOM 664 N N . GLN A 1 90 ? -14.947 7.615 3.176 1.00 87.75 90 GLN A N 1
ATOM 665 C CA . GLN A 1 90 ? -14.154 7.261 1.997 1.00 87.75 90 GLN A CA 1
ATOM 666 C C . GLN A 1 90 ? -13.880 8.497 1.124 1.00 87.75 90 GLN A C 1
ATOM 668 O O . GLN A 1 90 ? -14.754 9.347 0.949 1.00 87.75 90 GLN A O 1
ATOM 673 N N . ALA A 1 91 ? -12.657 8.599 0.591 1.00 87.88 91 ALA A N 1
ATOM 674 C CA . ALA A 1 91 ? -12.167 9.722 -0.220 1.00 87.88 91 ALA A CA 1
ATOM 675 C C . ALA A 1 91 ? -12.161 11.101 0.477 1.00 87.88 91 ALA A C 1
ATOM 677 O O . ALA A 1 91 ? -11.772 12.096 -0.129 1.00 87.88 91 ALA A O 1
ATOM 678 N N . LYS A 1 92 ? -12.553 11.173 1.754 1.00 92.06 92 LYS A N 1
ATOM 679 C CA . LYS A 1 92 ? -12.467 12.376 2.597 1.00 92.06 92 LYS A CA 1
ATOM 680 C C . LYS A 1 92 ? -11.545 12.177 3.792 1.00 92.06 92 LYS A C 1
ATOM 682 O O . LYS A 1 92 ? -11.455 13.054 4.652 1.00 92.06 92 LYS A O 1
ATOM 687 N N . SER A 1 93 ? -10.857 11.044 3.851 1.00 94.25 93 SER A N 1
ATOM 688 C CA . SER A 1 93 ? -9.950 10.694 4.932 1.00 94.25 93 SER A CA 1
ATOM 689 C C . SER A 1 93 ? -8.790 9.856 4.411 1.00 94.25 93 SER A C 1
ATOM 691 O O . SER A 1 93 ? -8.932 9.148 3.413 1.00 94.25 93 SER A O 1
ATOM 693 N N . HIS A 1 94 ? -7.652 9.938 5.091 1.00 91.56 94 HIS A N 1
ATOM 694 C CA . HIS A 1 94 ? -6.455 9.154 4.787 1.00 91.56 94 HIS A CA 1
ATOM 695 C C . HIS A 1 94 ? -5.731 8.729 6.066 1.00 91.56 94 HIS A C 1
ATOM 697 O O . HIS A 1 94 ? -6.055 9.192 7.163 1.00 91.56 94 HIS A O 1
ATOM 703 N N . LEU A 1 95 ? -4.768 7.821 5.915 1.00 94.94 95 LEU A N 1
ATOM 704 C CA . LEU A 1 95 ? -3.910 7.369 7.003 1.00 94.94 95 LEU A CA 1
ATOM 705 C C . LEU A 1 95 ? -2.562 8.075 6.944 1.00 94.94 95 LEU A C 1
ATOM 707 O O . LEU A 1 95 ? -2.001 8.266 5.866 1.00 94.94 95 LEU A O 1
ATOM 711 N N . LEU A 1 96 ? -2.019 8.395 8.113 1.00 91.94 96 LEU A N 1
ATOM 712 C CA . LEU A 1 96 ? -0.661 8.893 8.263 1.00 91.94 96 LEU A CA 1
ATOM 713 C C . LEU A 1 96 ? 0.147 7.952 9.151 1.00 91.94 96 LEU A C 1
ATOM 715 O O . LEU A 1 96 ? -0.291 7.548 10.231 1.00 91.94 96 LEU A O 1
ATOM 719 N N . PHE A 1 97 ? 1.370 7.673 8.714 1.00 93.06 97 PHE A N 1
ATOM 720 C CA . PHE A 1 97 ? 2.355 6.897 9.457 1.00 93.06 97 PHE A CA 1
ATOM 721 C C . PHE A 1 97 ? 3.468 7.832 9.910 1.00 93.06 97 PHE A C 1
ATOM 723 O O . PHE A 1 97 ? 3.966 8.647 9.135 1.00 93.06 97 PHE A O 1
ATOM 730 N N . GLY A 1 98 ? 3.829 7.764 11.188 1.00 89.12 98 GLY A N 1
ATOM 731 C CA . GLY A 1 98 ? 4.904 8.583 11.745 1.00 89.12 98 GLY A CA 1
ATOM 732 C C . GLY A 1 98 ? 4.558 10.067 11.890 1.00 89.12 98 GLY A C 1
ATOM 733 O O . GLY A 1 98 ? 5.422 10.839 12.289 1.00 89.12 98 GLY A O 1
ATOM 734 N N . ARG A 1 99 ? 3.311 10.480 11.629 1.00 90.19 99 ARG A N 1
ATOM 735 C CA . ARG A 1 99 ? 2.836 11.854 11.830 1.00 90.19 99 ARG A CA 1
ATOM 736 C C . ARG A 1 99 ? 1.510 11.871 12.585 1.00 90.19 99 ARG A C 1
ATOM 738 O O . ARG A 1 99 ? 0.610 11.115 12.250 1.00 90.19 99 ARG A O 1
ATOM 745 N N . ARG A 1 100 ? 1.380 12.767 13.567 1.00 89.19 100 ARG A N 1
ATOM 746 C CA . ARG A 1 100 ? 0.185 12.933 14.406 1.00 89.19 100 ARG A CA 1
ATOM 747 C C . ARG A 1 100 ? -1.038 13.407 13.628 1.00 89.19 100 ARG A C 1
ATOM 749 O O . ARG A 1 100 ? -2.081 12.803 13.790 1.00 89.19 100 ARG A O 1
ATOM 756 N N . HIS A 1 101 ? -0.913 14.474 12.842 1.00 92.81 101 HIS A N 1
ATOM 757 C CA . HIS A 1 101 ? -1.934 14.966 11.904 1.00 92.81 101 HIS A CA 1
ATOM 758 C C . HIS A 1 101 ? -1.335 16.050 10.994 1.00 92.81 101 HIS A C 1
ATOM 760 O O . HIS A 1 101 ? -0.272 16.622 11.301 1.00 92.81 101 HIS A O 1
ATOM 766 N N . THR A 1 102 ? -2.008 16.351 9.890 1.00 89.38 102 THR A N 1
ATOM 767 C CA . THR A 1 102 ? -1.714 17.502 9.034 1.00 89.38 102 THR A CA 1
ATOM 768 C C . THR A 1 102 ? -1.985 18.809 9.782 1.00 89.38 102 THR A C 1
ATOM 770 O O . THR A 1 102 ? -2.968 18.933 10.496 1.00 89.38 102 THR A O 1
ATOM 773 N N . GLY A 1 103 ? -1.073 19.781 9.667 1.00 84.81 103 GLY A N 1
ATOM 774 C CA . GLY A 1 103 ? -1.167 21.069 10.376 1.00 84.81 103 GLY A CA 1
ATOM 775 C C . GLY A 1 103 ? -0.650 21.069 11.822 1.00 84.81 103 GLY A C 1
ATOM 776 O O . GLY A 1 103 ? -0.520 22.130 12.423 1.00 84.81 103 GLY A O 1
ATOM 777 N N . GLY A 1 104 ? -0.281 19.911 12.379 1.00 79.31 104 GLY A N 1
ATOM 778 C CA . GLY A 1 104 ? 0.238 19.830 13.744 1.00 79.31 104 GLY A CA 1
ATOM 779 C C . GLY A 1 104 ? 1.669 20.319 13.942 1.00 79.31 104 GLY A C 1
ATOM 780 O O . GLY A 1 104 ? 2.581 19.872 13.240 1.00 79.31 104 GLY A O 1
ATOM 781 N N . ASN A 1 105 ? 1.881 21.111 14.995 1.00 78.75 105 ASN A N 1
ATOM 782 C CA . ASN A 1 105 ? 3.214 21.440 15.507 1.00 78.75 105 ASN A CA 1
ATOM 783 C C . ASN A 1 105 ? 3.901 20.204 16.104 1.00 78.75 105 ASN A C 1
ATOM 785 O O . ASN A 1 105 ? 3.249 19.402 16.778 1.00 78.75 105 ASN A O 1
ATOM 789 N N . ASN A 1 106 ? 5.208 20.074 15.840 1.00 78.44 106 ASN A N 1
ATOM 790 C CA . ASN A 1 106 ? 6.059 18.947 16.246 1.00 78.44 106 ASN A CA 1
ATOM 791 C C . ASN A 1 106 ? 5.372 17.581 16.057 1.00 78.44 106 ASN A C 1
ATOM 793 O O . ASN A 1 106 ? 5.276 16.765 16.970 1.00 78.44 106 ASN A O 1
ATOM 797 N N . SER A 1 107 ? 4.781 17.383 14.877 1.00 81.56 107 SER A N 1
ATOM 798 C CA . SER A 1 107 ? 3.847 16.284 14.629 1.00 81.56 107 SER A CA 1
ATOM 799 C C . SER A 1 107 ? 4.512 14.976 14.219 1.00 81.56 107 SER A C 1
ATOM 801 O O . SER A 1 107 ? 3.798 13.990 14.077 1.00 81.56 107 SER A O 1
ATOM 803 N N . PHE A 1 108 ? 5.828 14.937 14.024 1.00 85.81 108 PHE A N 1
ATOM 804 C CA . PHE A 1 108 ? 6.521 13.738 13.561 1.00 85.81 108 PHE A CA 1
ATOM 805 C C . PHE A 1 108 ? 7.009 12.876 14.728 1.00 85.81 108 PHE A C 1
ATOM 807 O O . PHE A 1 108 ? 7.558 13.375 15.709 1.00 85.81 108 PHE A O 1
ATOM 814 N N . LEU A 1 109 ? 6.818 11.565 14.602 1.00 87.75 109 LEU A N 1
ATOM 815 C CA . LEU A 1 109 ? 7.404 10.574 15.491 1.00 87.75 109 LEU A CA 1
ATOM 816 C C . LEU A 1 109 ? 8.923 10.563 15.292 1.00 87.75 109 LEU A C 1
ATOM 818 O O . LEU A 1 109 ? 9.400 10.394 14.174 1.00 87.75 109 LEU A O 1
ATOM 822 N N . GLN A 1 110 ? 9.669 10.656 16.389 1.00 86.00 110 GLN A N 1
ATOM 823 C CA . GLN A 1 110 ? 11.089 10.315 16.410 1.00 86.00 110 GLN A CA 1
ATOM 824 C C . GLN A 1 110 ? 11.225 8.838 16.780 1.00 86.00 110 GLN A C 1
ATOM 826 O O . GLN A 1 110 ? 11.256 8.484 17.956 1.00 86.00 110 GLN A O 1
ATOM 831 N N . GLY A 1 111 ? 11.201 7.975 15.771 1.00 83.75 111 GLY A N 1
ATOM 832 C CA . GLY A 1 111 ? 11.253 6.527 15.936 1.00 83.75 111 GLY A CA 1
ATOM 833 C C . GLY A 1 111 ? 10.814 5.805 14.670 1.00 83.75 111 GLY A C 1
ATOM 834 O O . GLY A 1 111 ? 10.402 6.432 13.693 1.00 83.75 111 GLY A O 1
ATOM 835 N N . GLU A 1 112 ? 10.883 4.483 14.709 1.00 85.19 112 GLU A N 1
ATOM 836 C CA . GLU A 1 112 ? 10.555 3.623 13.576 1.00 85.19 112 GLU A CA 1
ATOM 837 C C . GLU A 1 112 ? 9.182 2.969 13.764 1.00 85.19 112 GLU A C 1
ATOM 839 O O . GLU A 1 112 ? 8.683 2.806 14.881 1.00 85.19 112 GLU A O 1
ATOM 844 N N . ILE A 1 113 ? 8.539 2.631 12.648 1.00 88.25 113 ILE A N 1
ATOM 845 C CA . ILE A 1 113 ? 7.298 1.858 12.626 1.00 88.25 113 ILE A CA 1
ATOM 846 C C . ILE A 1 113 ? 7.581 0.618 11.796 1.00 88.25 113 ILE A C 1
ATOM 848 O O . ILE A 1 113 ? 7.787 0.721 10.592 1.00 88.25 113 ILE A O 1
ATOM 852 N N . GLU A 1 114 ? 7.574 -0.532 12.456 1.00 85.75 114 GLU A N 1
ATOM 853 C CA . GLU A 1 114 ? 7.852 -1.816 11.814 1.00 85.75 114 GLU A CA 1
ATOM 854 C C . GLU A 1 114 ? 6.595 -2.413 11.162 1.00 85.75 114 GLU A C 1
ATOM 856 O O . GLU A 1 114 ? 6.646 -2.930 10.052 1.00 85.75 114 GLU A O 1
ATOM 861 N N . GLU A 1 115 ? 5.439 -2.302 11.823 1.00 86.62 115 GLU A N 1
ATOM 862 C CA . GLU A 1 115 ? 4.155 -2.757 11.294 1.00 86.62 115 GLU A CA 1
ATOM 863 C C . GLU A 1 115 ? 3.018 -1.873 11.814 1.00 86.62 115 GLU A C 1
ATOM 865 O O . GLU A 1 115 ? 3.037 -1.395 12.951 1.00 86.62 115 GLU A O 1
ATOM 870 N N . ALA A 1 116 ? 1.996 -1.679 10.986 1.00 88.25 116 ALA A N 1
ATOM 871 C CA . ALA A 1 116 ? 0.768 -1.008 11.367 1.00 88.25 116 ALA A CA 1
ATOM 872 C C . ALA A 1 116 ? -0.439 -1.790 10.844 1.00 88.25 116 ALA A C 1
ATOM 874 O O . ALA A 1 116 ? -0.493 -2.167 9.675 1.00 88.25 116 ALA A O 1
ATOM 875 N N . ARG A 1 117 ? -1.420 -2.013 11.722 1.00 87.62 117 ARG A N 1
ATOM 876 C CA . ARG A 1 117 ? -2.656 -2.742 11.418 1.00 87.62 117 ARG A CA 1
ATOM 877 C C . ARG A 1 117 ? -3.854 -1.836 11.678 1.00 87.62 117 ARG A C 1
ATOM 879 O O . ARG A 1 117 ? -3.883 -1.127 12.682 1.00 87.62 117 ARG A O 1
ATOM 886 N N . LEU A 1 118 ? -4.847 -1.891 10.796 1.00 87.31 118 LEU A N 1
ATOM 887 C CA . LEU A 1 118 ? -6.128 -1.211 10.963 1.00 87.31 118 LEU A CA 1
ATOM 888 C C . LEU A 1 118 ? -7.258 -2.212 10.741 1.00 87.31 118 LEU A C 1
ATOM 890 O O . LEU A 1 118 ? -7.263 -2.940 9.752 1.00 87.31 118 LEU A O 1
ATOM 894 N N . TYR A 1 119 ? -8.223 -2.212 11.653 1.00 85.62 119 TYR A N 1
ATOM 895 C CA . TYR A 1 119 ? -9.397 -3.073 11.603 1.00 85.62 119 TYR A CA 1
ATOM 896 C C . TYR A 1 119 ? -10.654 -2.211 11.553 1.00 85.62 119 TYR A C 1
ATOM 898 O O . TYR A 1 119 ? -10.713 -1.148 12.168 1.00 85.62 119 TYR A O 1
ATOM 906 N N . ASN A 1 120 ? -11.678 -2.684 10.846 1.00 81.50 120 ASN A N 1
ATOM 907 C CA . ASN A 1 120 ? -12.997 -2.046 10.809 1.00 81.50 120 ASN A CA 1
ATOM 908 C C . ASN A 1 120 ? -13.918 -2.500 11.961 1.00 81.50 120 ASN A C 1
ATOM 910 O O . ASN A 1 120 ? -15.111 -2.209 11.944 1.00 81.50 120 ASN A O 1
ATOM 914 N N . PHE A 1 121 ? -13.375 -3.212 12.950 1.00 83.50 121 PHE A N 1
ATOM 915 C CA . PHE A 1 121 ? -14.048 -3.611 14.183 1.00 83.50 121 PHE A CA 1
ATOM 916 C C . PHE A 1 121 ? -13.085 -3.495 15.368 1.00 83.50 121 PHE A C 1
ATOM 918 O O . PHE A 1 121 ? -11.865 -3.564 15.209 1.00 83.50 121 PHE A O 1
ATOM 925 N N . ALA A 1 122 ? -13.638 -3.324 16.568 1.00 86.75 122 ALA A N 1
ATOM 926 C CA . ALA A 1 122 ? -12.853 -3.325 17.794 1.00 86.75 122 ALA A CA 1
ATOM 927 C C . ALA A 1 122 ? -12.412 -4.754 18.133 1.00 86.75 122 ALA A C 1
ATOM 929 O O . ALA A 1 122 ? -13.253 -5.629 18.345 1.00 86.75 122 ALA A O 1
ATOM 930 N N . LEU A 1 123 ? -11.100 -4.979 18.199 1.00 86.81 123 LEU A N 1
ATOM 931 C CA . LEU A 1 123 ? -10.544 -6.237 18.691 1.00 86.81 123 LEU A CA 1
ATOM 932 C C . LEU A 1 123 ? -10.820 -6.412 20.190 1.00 86.81 123 LEU A C 1
ATOM 934 O O . LEU A 1 123 ? -10.842 -5.440 20.948 1.00 86.81 123 LEU A O 1
ATOM 938 N N . THR A 1 124 ? -10.996 -7.658 20.625 1.00 87.81 124 THR A N 1
ATOM 939 C CA . THR A 1 124 ? -11.064 -8.000 22.053 1.00 87.81 124 THR A CA 1
ATOM 940 C C . THR A 1 124 ? -9.679 -7.932 22.702 1.00 87.81 124 THR A C 1
ATOM 942 O O . THR A 1 124 ? -8.654 -7.972 22.019 1.00 87.81 124 THR A O 1
ATOM 945 N N . ALA A 1 125 ? -9.625 -7.872 24.037 1.00 89.25 125 ALA A N 1
ATOM 946 C CA . ALA A 1 125 ? -8.356 -7.896 24.769 1.00 89.25 125 ALA A CA 1
ATOM 947 C C . ALA A 1 125 ? -7.507 -9.136 24.421 1.00 89.25 125 ALA A C 1
ATOM 949 O O . ALA A 1 125 ? -6.307 -9.004 24.191 1.00 89.25 125 ALA A O 1
ATOM 950 N N . ASP A 1 126 ? -8.135 -10.308 24.282 1.00 77.62 126 ASP A N 1
ATOM 951 C CA . ASP A 1 126 ? -7.449 -11.551 23.909 1.00 77.62 126 ASP A CA 1
ATOM 952 C C . ASP A 1 126 ? -6.892 -11.498 22.482 1.00 77.62 126 ASP A C 1
ATOM 954 O O . A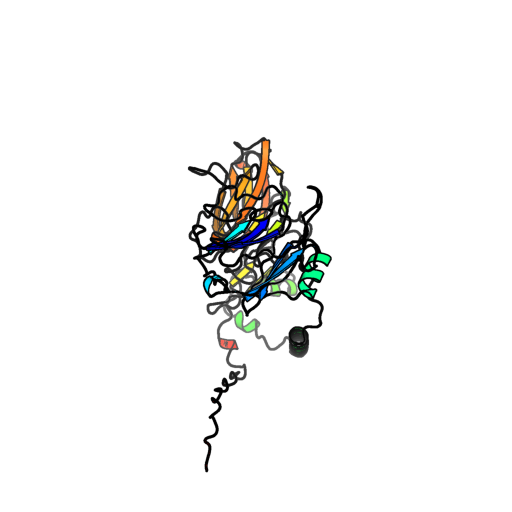SP A 1 126 ? -5.771 -11.934 22.232 1.00 77.62 126 ASP A O 1
ATOM 958 N N . GLN A 1 127 ? -7.633 -10.907 21.539 1.00 80.50 127 GLN A N 1
ATOM 959 C CA . GLN A 1 127 ? -7.156 -10.713 20.166 1.00 80.50 127 GLN A CA 1
ATOM 960 C C . GLN A 1 127 ? -5.977 -9.734 20.106 1.00 80.50 127 GLN A C 1
ATOM 962 O O . GLN A 1 127 ? -5.054 -9.929 19.317 1.00 80.50 127 GLN A O 1
ATOM 967 N N . ILE A 1 128 ? -5.969 -8.704 20.957 1.00 88.56 128 ILE A N 1
ATOM 968 C CA . ILE A 1 128 ? -4.835 -7.783 21.089 1.00 88.56 128 ILE A CA 1
ATOM 969 C C . ILE A 1 128 ? -3.618 -8.482 21.706 1.00 88.56 128 ILE A C 1
ATOM 971 O O . ILE A 1 128 ? -2.500 -8.304 21.217 1.00 88.56 128 ILE A O 1
ATOM 975 N N . ALA A 1 129 ? -3.817 -9.299 22.741 1.00 80.62 129 ALA A N 1
ATOM 976 C CA . ALA A 1 129 ? -2.753 -10.101 23.334 1.00 80.62 129 ALA A CA 1
ATOM 977 C C . ALA A 1 129 ? -2.158 -11.083 22.312 1.00 80.62 129 ALA A C 1
ATOM 979 O O . ALA A 1 129 ? -0.937 -11.163 22.182 1.00 80.62 129 ALA A O 1
ATOM 980 N N . LEU A 1 130 ? -3.004 -11.752 21.522 1.00 77.31 130 LEU A N 1
ATOM 981 C CA . LEU A 1 130 ? -2.573 -12.650 20.452 1.00 77.31 130 LEU A CA 1
ATOM 982 C C . LEU A 1 130 ? -1.835 -11.903 19.332 1.00 77.31 130 LEU A C 1
ATOM 984 O O . LEU A 1 130 ? -0.808 -12.379 18.855 1.00 77.31 130 LEU A O 1
ATOM 988 N N . SER A 1 131 ? -2.314 -10.717 18.941 1.00 82.69 131 SER A N 1
ATOM 989 C CA . SER A 1 131 ? -1.646 -9.841 17.967 1.00 82.69 131 SER A CA 1
ATOM 990 C C . SER A 1 131 ? -0.225 -9.489 18.411 1.00 82.69 131 SER A C 1
ATOM 992 O O . SER A 1 131 ? 0.689 -9.516 17.591 1.00 82.69 131 SER A O 1
ATOM 994 N N . PHE A 1 132 ? -0.031 -9.208 19.703 1.00 87.06 132 PHE A N 1
ATOM 995 C CA . PHE A 1 132 ? 1.291 -8.968 20.280 1.00 87.06 132 PHE A CA 1
ATOM 996 C C . PHE A 1 132 ? 2.162 -10.233 20.300 1.00 87.06 132 PHE A C 1
ATOM 998 O O . PHE A 1 132 ? 3.316 -10.171 19.888 1.00 87.06 132 PHE A O 1
ATOM 1005 N N . GLN A 1 133 ? 1.618 -11.374 20.737 1.00 80.69 133 GLN A N 1
ATOM 1006 C CA . GLN A 1 133 ? 2.352 -12.648 20.817 1.00 80.69 133 GLN A CA 1
ATOM 1007 C C . GLN A 1 133 ? 2.784 -13.178 19.450 1.00 80.69 133 GLN A C 1
ATOM 1009 O O . GLN A 1 133 ? 3.858 -13.755 19.322 1.00 80.69 133 GLN A O 1
ATOM 1014 N N . THR A 1 134 ? 1.951 -12.964 18.431 1.00 76.75 134 THR A N 1
ATOM 1015 C CA . THR A 1 134 ? 2.255 -13.329 17.042 1.00 76.75 134 THR A CA 1
ATOM 1016 C C . THR A 1 134 ? 3.418 -12.491 16.500 1.00 76.75 134 THR A C 1
ATOM 1018 O O . THR A 1 134 ? 4.122 -12.921 15.592 1.00 76.75 134 THR A O 1
ATOM 1021 N N . GLY A 1 135 ? 3.653 -11.314 17.086 1.00 76.38 135 GLY A N 1
ATOM 1022 C CA . GLY A 1 135 ? 4.718 -10.412 16.687 1.00 76.38 135 GLY A CA 1
ATOM 1023 C C . GLY A 1 135 ? 4.462 -9.779 15.323 1.00 76.38 135 GLY A C 1
ATOM 1024 O O . GLY A 1 135 ? 3.319 -9.645 14.866 1.00 76.38 135 GLY A O 1
ATOM 1025 N N . ILE A 1 136 ? 5.555 -9.346 14.700 1.00 73.56 136 ILE A N 1
ATOM 1026 C CA . ILE A 1 136 ? 5.529 -8.682 13.401 1.00 73.56 136 ILE A CA 1
ATOM 1027 C C . ILE A 1 136 ? 5.301 -9.720 12.310 1.00 73.56 136 ILE A C 1
ATOM 1029 O O . ILE A 1 136 ? 6.082 -10.661 12.163 1.00 73.56 136 ILE A O 1
ATOM 1033 N N . LEU A 1 137 ? 4.261 -9.514 11.510 1.00 63.28 137 LEU A N 1
ATOM 1034 C CA . LEU A 1 137 ? 3.973 -10.351 10.352 1.00 63.28 137 LEU A CA 1
ATOM 1035 C C . LEU A 1 137 ? 4.773 -9.837 9.152 1.00 63.28 137 LEU A C 1
ATOM 1037 O O . LEU A 1 137 ? 4.318 -8.989 8.385 1.00 63.28 137 LEU A O 1
ATOM 1041 N N . ARG A 1 138 ? 5.989 -10.360 8.975 1.00 51.38 138 ARG A N 1
ATOM 1042 C CA . ARG A 1 138 ? 6.793 -10.137 7.765 1.00 51.38 138 ARG A CA 1
ATOM 1043 C C . ARG A 1 138 ? 6.367 -11.114 6.669 1.00 51.38 138 ARG A C 1
ATOM 1045 O O . ARG A 1 138 ? 7.074 -12.070 6.379 1.00 51.38 138 ARG A O 1
ATOM 1052 N N . GLY A 1 139 ? 5.206 -10.862 6.067 1.00 43.59 139 GLY A N 1
ATOM 1053 C CA . GLY A 1 139 ? 4.641 -11.752 5.051 1.00 43.59 139 GLY A CA 1
ATOM 1054 C C . GLY A 1 139 ? 4.071 -13.049 5.636 1.00 43.59 139 GLY A C 1
ATOM 1055 O O . GLY A 1 139 ? 4.444 -13.478 6.720 1.00 43.59 139 GLY A O 1
ATOM 1056 N N . GLU A 1 140 ? 3.119 -13.621 4.897 1.00 39.72 140 GLU A N 1
ATOM 1057 C CA . GLU A 1 140 ? 2.240 -14.734 5.284 1.00 39.72 140 GLU A CA 1
ATOM 1058 C C . GLU A 1 140 ? 1.405 -14.467 6.547 1.00 39.72 140 GLU A C 1
ATOM 1060 O O . GLU A 1 140 ? 1.831 -14.670 7.677 1.00 39.72 140 GLU A O 1
ATOM 1065 N N . VAL A 1 141 ? 0.140 -14.074 6.351 1.00 39.94 141 VAL A N 1
ATOM 1066 C CA . VAL A 1 141 ? -0.898 -14.360 7.350 1.00 39.94 141 VAL A CA 1
ATOM 1067 C C . VAL A 1 141 ? -1.044 -15.883 7.361 1.00 39.94 141 VAL A C 1
ATOM 1069 O O . VAL A 1 141 ? -1.483 -16.434 6.345 1.00 39.94 141 VAL A O 1
ATOM 1072 N N . PRO A 1 142 ? -0.688 -16.591 8.448 1.00 40.97 142 PRO A N 1
ATOM 1073 C CA . PRO A 1 142 ? -0.940 -18.019 8.525 1.00 40.97 142 PRO A CA 1
ATOM 1074 C C . PRO A 1 142 ? -2.441 -18.227 8.353 1.00 40.97 142 PRO A C 1
ATOM 1076 O O . PRO A 1 142 ? -3.241 -17.512 8.965 1.00 40.97 142 PRO A O 1
ATOM 1079 N N . ALA A 1 143 ? -2.829 -19.166 7.489 1.00 44.03 143 ALA A N 1
ATOM 1080 C CA . ALA A 1 143 ? -4.229 -19.498 7.275 1.00 44.03 143 ALA A CA 1
ATOM 1081 C C . ALA A 1 143 ? -4.921 -19.669 8.636 1.00 44.03 143 ALA A C 1
ATOM 1083 O O . ALA A 1 143 ? -4.459 -20.449 9.471 1.00 44.03 143 ALA A O 1
ATOM 1084 N N . ILE A 1 144 ? -5.998 -18.908 8.855 1.00 44.66 144 ILE A N 1
ATOM 1085 C CA . ILE A 1 144 ? -6.810 -18.963 10.073 1.00 44.66 144 ILE A CA 1
ATOM 1086 C C . ILE A 1 144 ? -7.065 -20.438 10.403 1.00 44.66 144 ILE A C 1
ATOM 1088 O O . ILE A 1 144 ? -7.525 -21.202 9.547 1.00 44.66 144 ILE A O 1
ATOM 1092 N N . ALA A 1 145 ? -6.709 -20.840 11.627 1.00 44.69 145 ALA A N 1
ATOM 1093 C CA . ALA A 1 145 ? -6.866 -22.206 12.104 1.00 44.69 145 ALA A CA 1
ATOM 1094 C C . ALA A 1 145 ? -8.299 -22.701 11.848 1.00 44.69 145 ALA A C 1
ATOM 1096 O O . ALA A 1 145 ? -9.272 -21.972 12.036 1.00 44.69 145 ALA A O 1
ATOM 1097 N N . ALA A 1 146 ? -8.396 -23.947 11.388 1.00 47.81 146 ALA A N 1
ATOM 1098 C CA . ALA A 1 146 ? -9.528 -24.570 10.705 1.00 47.81 146 ALA A CA 1
ATOM 1099 C C . ALA A 1 146 ? -10.800 -24.823 11.552 1.00 47.81 146 ALA A C 1
ATOM 1101 O O . ALA A 1 146 ? -11.441 -25.856 11.383 1.00 47.81 146 ALA A O 1
ATOM 1102 N N . ASN A 1 147 ? -11.199 -23.889 12.417 1.00 53.09 147 ASN A N 1
ATOM 1103 C CA . ASN A 1 147 ? -12.397 -24.003 13.256 1.00 53.09 147 ASN A CA 1
ATOM 1104 C C . ASN A 1 147 ? -13.496 -22.997 12.880 1.00 53.09 147 ASN A C 1
ATOM 1106 O O . ASN A 1 147 ? -14.391 -22.724 13.675 1.00 53.09 147 ASN A O 1
ATOM 1110 N N . ASP A 1 148 ? -13.455 -22.459 11.662 1.00 61.78 148 ASP A N 1
ATOM 1111 C CA . ASP A 1 148 ? -14.581 -21.725 11.095 1.00 61.78 148 ASP A CA 1
ATOM 1112 C C . ASP A 1 148 ? -15.577 -22.729 10.486 1.00 61.78 148 ASP A C 1
ATOM 1114 O O . ASP A 1 148 ? -15.284 -23.405 9.494 1.00 61.78 148 ASP A O 1
ATOM 1118 N N . GLY A 1 149 ? -16.762 -22.847 11.094 1.00 64.25 149 GLY A N 1
ATOM 1119 C CA . GLY A 1 149 ? -17.835 -23.726 10.617 1.00 64.25 149 GLY A CA 1
ATOM 1120 C C . GLY A 1 149 ? -18.268 -23.417 9.180 1.00 64.25 149 GLY A C 1
ATOM 1121 O O . GLY A 1 149 ? -18.659 -24.322 8.444 1.00 64.25 149 GLY A O 1
ATOM 1122 N N . THR A 1 150 ? -18.108 -22.167 8.746 1.00 59.94 150 THR A N 1
ATOM 1123 C CA . THR A 1 150 ? -18.379 -21.724 7.375 1.00 59.94 150 THR A CA 1
ATOM 1124 C C . THR A 1 150 ? -17.343 -22.280 6.395 1.00 59.94 150 THR A C 1
ATOM 1126 O O . THR A 1 150 ? -17.697 -22.746 5.313 1.00 59.94 150 THR A O 1
ATOM 1129 N N . LEU A 1 151 ? -16.065 -22.315 6.791 1.00 51.81 151 LEU A N 1
ATOM 1130 C CA . LEU A 1 151 ? -14.985 -22.901 5.989 1.00 51.81 151 LEU A CA 1
ATOM 1131 C C . LEU A 1 151 ? -15.102 -24.427 5.911 1.00 51.81 151 LEU A C 1
ATOM 1133 O O . LEU A 1 151 ? -14.830 -25.012 4.863 1.00 51.81 151 LEU A O 1
ATOM 1137 N N . LYS A 1 152 ? -15.522 -25.072 7.005 1.00 69.00 152 LYS A N 1
ATOM 1138 C CA . LYS A 1 152 ? -15.801 -26.513 7.023 1.00 69.00 152 LYS A CA 1
ATOM 1139 C C . LYS A 1 152 ? -16.919 -26.866 6.039 1.00 69.00 152 LYS A C 1
ATOM 1141 O O . LYS A 1 152 ? -16.711 -27.731 5.194 1.00 69.00 152 LYS A O 1
ATOM 1146 N N . ALA A 1 153 ? -18.037 -26.139 6.080 1.00 71.81 153 ALA A N 1
ATOM 1147 C CA . ALA A 1 153 ? -19.152 -26.343 5.157 1.00 71.81 153 ALA A CA 1
ATOM 1148 C C . ALA A 1 153 ? -18.734 -26.141 3.688 1.00 71.81 153 ALA A C 1
ATOM 1150 O O . ALA A 1 153 ? -19.054 -26.965 2.836 1.00 71.81 153 ALA A O 1
ATOM 1151 N N . ALA A 1 154 ? -17.945 -25.101 3.397 1.00 60.72 154 ALA A N 1
ATOM 1152 C CA . ALA A 1 154 ? -17.440 -24.854 2.046 1.00 60.72 154 ALA A CA 1
ATOM 1153 C C . ALA A 1 154 ? -16.483 -25.957 1.549 1.00 60.72 154 ALA A C 1
ATOM 1155 O O . ALA A 1 154 ? -16.478 -26.286 0.363 1.00 60.72 154 ALA A O 1
ATOM 1156 N N . ARG A 1 155 ? -15.670 -26.548 2.438 1.00 59.34 155 ARG A N 1
ATOM 1157 C CA . ARG A 1 155 ? -14.789 -27.681 2.102 1.00 59.34 155 ARG A CA 1
ATOM 1158 C C . ARG A 1 155 ? -15.584 -28.958 1.837 1.00 59.34 155 ARG A C 1
ATOM 1160 O O . ARG A 1 155 ? -15.317 -29.624 0.845 1.00 59.34 155 ARG A O 1
ATOM 1167 N N . GLU A 1 156 ? -16.585 -29.249 2.662 1.00 79.31 156 GLU A N 1
ATOM 1168 C CA . GLU A 1 156 ? -17.492 -30.388 2.464 1.00 79.31 156 GLU A CA 1
ATOM 1169 C C . GLU A 1 156 ? -18.282 -30.258 1.151 1.00 79.31 156 GLU A C 1
ATOM 1171 O O . GLU A 1 156 ? -18.417 -31.226 0.400 1.00 79.31 156 GLU A O 1
ATOM 1176 N N . GLU A 1 157 ? -18.743 -29.049 0.819 1.00 74.75 157 GLU A N 1
ATOM 1177 C CA . GLU A 1 157 ? -19.391 -28.760 -0.461 1.00 74.75 157 GLU A CA 1
ATOM 1178 C C . GLU A 1 157 ? -18.423 -28.921 -1.643 1.00 74.75 157 GLU A C 1
ATOM 1180 O O . GLU A 1 157 ? -18.766 -29.553 -2.644 1.00 74.75 157 GLU A O 1
ATOM 1185 N N . ALA A 1 158 ? -17.186 -28.429 -1.516 1.00 56.50 158 ALA A N 1
ATOM 1186 C CA . ALA A 1 158 ? -16.156 -28.600 -2.537 1.00 56.50 158 ALA A CA 1
ATOM 1187 C C . ALA A 1 158 ? -15.799 -30.078 -2.764 1.00 56.50 158 ALA A C 1
ATOM 1189 O O . ALA A 1 158 ? -15.624 -30.493 -3.910 1.00 56.50 158 ALA A O 1
ATOM 1190 N N . ASP A 1 159 ? -15.714 -30.885 -1.709 1.00 76.44 159 ASP A N 1
ATOM 1191 C CA . ASP A 1 159 ? -15.407 -32.312 -1.820 1.00 76.44 159 ASP A CA 1
ATOM 1192 C C . ASP A 1 159 ? -16.569 -33.096 -2.438 1.00 76.44 159 ASP A C 1
ATOM 1194 O O . ASP A 1 159 ? -16.342 -33.958 -3.291 1.00 76.44 159 ASP A O 1
ATOM 1198 N N . LYS A 1 160 ? -17.816 -32.727 -2.122 1.00 79.88 160 LYS A N 1
ATOM 1199 C CA . LYS A 1 160 ? -19.006 -33.264 -2.793 1.00 79.88 160 LYS A CA 1
ATOM 1200 C C . LYS A 1 160 ? -19.018 -32.924 -4.285 1.00 79.88 160 LYS A C 1
ATOM 1202 O O . LYS A 1 160 ? -19.259 -33.805 -5.107 1.00 79.88 160 LYS A O 1
ATOM 1207 N N . LEU A 1 161 ? -18.716 -31.677 -4.647 1.00 64.44 161 LEU A N 1
ATOM 1208 C CA . LEU A 1 161 ? -18.628 -31.246 -6.045 1.00 64.44 161 LEU A CA 1
ATOM 1209 C C . LEU A 1 161 ? -17.489 -31.955 -6.786 1.00 64.44 161 LEU A C 1
ATOM 1211 O O . LEU A 1 161 ? -17.665 -32.351 -7.933 1.00 64.44 161 LEU A O 1
ATOM 1215 N N . ARG A 1 162 ? -16.339 -32.179 -6.139 1.00 64.75 162 ARG A N 1
ATOM 1216 C CA . ARG A 1 162 ? -15.223 -32.952 -6.710 1.00 64.75 162 ARG A CA 1
ATOM 1217 C C . ARG A 1 162 ? -15.574 -34.422 -6.904 1.00 64.75 162 ARG A C 1
ATOM 1219 O O . ARG A 1 162 ? -15.181 -34.990 -7.918 1.00 64.75 162 ARG A O 1
ATOM 1226 N N . ALA A 1 163 ? -16.301 -35.031 -5.968 1.00 74.94 163 ALA A N 1
ATOM 1227 C CA . ALA A 1 163 ? -16.797 -36.397 -6.111 1.00 74.94 163 ALA A CA 1
ATOM 1228 C C . ALA A 1 163 ? -17.774 -36.504 -7.292 1.00 74.94 163 ALA A C 1
ATOM 1230 O O . ALA A 1 163 ? -17.594 -37.365 -8.148 1.00 74.94 163 ALA A O 1
ATOM 1231 N N . GLN A 1 164 ? -18.708 -35.555 -7.414 1.00 67.00 164 GLN A N 1
ATOM 1232 C CA . GLN A 1 164 ? -19.604 -35.453 -8.571 1.00 67.00 164 GLN A CA 1
ATOM 1233 C C . GLN A 1 164 ? -18.834 -35.258 -9.884 1.00 67.00 164 GLN A C 1
ATOM 1235 O O . GLN A 1 164 ? -19.155 -35.897 -10.881 1.00 67.00 164 GLN A O 1
ATOM 1240 N N . LEU A 1 165 ? -17.774 -34.441 -9.878 1.00 58.78 165 LEU A N 1
ATOM 1241 C CA . LEU A 1 165 ? -16.911 -34.235 -11.045 1.00 58.78 165 LEU A CA 1
ATOM 1242 C C . LEU A 1 165 ? -16.157 -35.512 -11.452 1.00 58.78 165 LEU A C 1
ATOM 1244 O O . LEU A 1 165 ? -15.858 -35.717 -12.627 1.00 58.78 165 LEU A O 1
ATOM 1248 N N . LYS A 1 166 ? -15.822 -36.358 -10.474 1.00 66.19 166 LYS A N 1
ATOM 1249 C CA . LYS A 1 166 ? -15.112 -37.625 -10.672 1.00 66.19 166 LYS A CA 1
ATOM 1250 C C . LYS A 1 166 ? -16.038 -38.729 -11.196 1.00 66.19 166 LYS A C 1
ATOM 1252 O O . LYS A 1 166 ? -15.570 -39.608 -11.912 1.00 66.19 166 LYS A O 1
ATOM 1257 N N . GLU A 1 167 ? -17.324 -38.667 -10.852 1.00 66.06 167 GLU A N 1
ATOM 1258 C CA . GLU A 1 167 ? -18.379 -39.552 -11.365 1.00 66.06 167 GLU A CA 1
ATOM 1259 C C . GLU A 1 167 ? -18.881 -39.141 -12.756 1.00 66.06 167 GLU A C 1
ATOM 1261 O O . GLU A 1 167 ? -19.354 -39.989 -13.513 1.00 66.06 167 GLU A O 1
ATOM 1266 N N . SER A 1 168 ? -18.740 -37.869 -13.144 1.00 53.75 168 SER A N 1
ATOM 1267 C CA . SER A 1 168 ? -18.982 -37.452 -14.526 1.00 53.75 168 SER A CA 1
ATOM 1268 C C . SER A 1 168 ? -17.903 -38.008 -15.465 1.00 53.75 168 SER A C 1
ATOM 1270 O O . SER A 1 168 ? -16.758 -37.560 -15.475 1.00 53.75 168 SER A O 1
ATOM 1272 N N . THR A 1 169 ? -18.275 -38.997 -16.280 1.00 49.69 169 THR A N 1
ATOM 1273 C CA . THR A 1 169 ? -17.409 -39.600 -17.300 1.00 49.69 169 THR A CA 1
ATOM 1274 C C . THR A 1 169 ? -17.005 -38.583 -18.381 1.00 49.69 169 THR A C 1
ATOM 1276 O O . THR A 1 169 ? -17.858 -37.837 -18.867 1.00 49.69 169 THR A O 1
ATOM 1279 N N . PRO A 1 170 ? -15.737 -38.572 -18.839 1.00 51.41 170 PRO A N 1
ATOM 1280 C CA . PRO A 1 170 ? -15.220 -37.602 -19.811 1.00 51.41 170 PRO A CA 1
ATOM 1281 C C . PRO A 1 170 ? -15.673 -37.847 -21.270 1.00 51.41 170 PRO A C 1
ATOM 1283 O O . PRO A 1 170 ? -14.886 -37.653 -22.195 1.00 51.41 170 PRO A O 1
ATOM 1286 N N . SER A 1 171 ? -16.921 -38.263 -21.513 1.00 48.00 171 SER A N 1
ATOM 1287 C CA . SER A 1 171 ? -17.398 -38.631 -22.858 1.00 48.00 171 SER A CA 1
ATOM 1288 C C . SER A 1 171 ? -18.565 -37.822 -23.429 1.00 48.00 171 SER A C 1
ATOM 1290 O O . SER A 1 171 ? -18.872 -38.022 -24.598 1.00 48.00 171 SER A O 1
ATOM 1292 N N . ASP A 1 172 ? -19.163 -36.866 -22.714 1.00 44.38 172 ASP A N 1
ATOM 1293 C CA . ASP A 1 172 ? -20.304 -36.107 -23.275 1.00 44.38 172 ASP A CA 1
ATOM 1294 C C . ASP A 1 172 ? -19.950 -34.708 -23.804 1.00 44.38 172 ASP A C 1
ATOM 1296 O O . ASP A 1 172 ? -20.799 -33.982 -24.326 1.00 44.38 172 ASP A O 1
ATOM 1300 N N . GLY A 1 173 ? -18.670 -34.339 -23.777 1.00 45.28 173 GLY A N 1
ATOM 1301 C CA . GLY A 1 173 ? -18.177 -33.179 -24.508 1.00 45.28 173 GLY A CA 1
ATOM 1302 C C . GLY A 1 173 ? -17.862 -33.556 -25.951 1.00 45.28 173 GLY A C 1
ATOM 1303 O O . GLY A 1 173 ? -16.749 -33.993 -26.233 1.00 45.28 173 GLY A O 1
ATOM 1304 N N . LYS A 1 174 ? -18.798 -33.346 -26.885 1.00 50.16 174 LYS A N 1
ATOM 1305 C CA . LYS A 1 174 ? -18.522 -33.346 -28.337 1.00 50.16 174 LYS A CA 1
ATOM 1306 C C . LYS A 1 174 ? -17.590 -32.180 -28.720 1.00 50.16 174 LYS A C 1
ATOM 1308 O O . LYS A 1 174 ? -17.969 -31.308 -29.494 1.00 50.16 174 LYS A O 1
ATOM 1313 N N . LEU A 1 175 ? -16.359 -32.163 -28.208 1.00 47.00 175 LEU A N 1
ATOM 1314 C CA . LEU A 1 175 ? -15.294 -31.259 -28.656 1.00 47.00 175 LEU A CA 1
ATOM 1315 C C . LEU A 1 175 ? -15.030 -31.447 -30.155 1.00 47.00 175 LEU A C 1
ATOM 1317 O O . LEU A 1 175 ? -14.724 -30.485 -30.845 1.00 47.00 175 LEU A O 1
ATOM 1321 N N . THR A 1 176 ? -15.274 -32.657 -30.673 1.00 47.50 176 THR A N 1
ATOM 1322 C CA . THR A 1 176 ? -15.166 -32.986 -32.097 1.00 47.50 176 THR A CA 1
ATOM 1323 C C . THR A 1 176 ? -16.116 -32.210 -33.007 1.00 47.50 176 THR A C 1
ATOM 1325 O O . THR A 1 176 ? -15.753 -31.906 -34.139 1.00 47.50 176 THR A O 1
ATOM 1328 N N . ALA A 1 177 ? -17.303 -31.831 -32.523 1.00 50.31 177 ALA A N 1
ATOM 1329 C CA . ALA A 1 177 ? -18.264 -31.053 -33.306 1.00 50.31 177 ALA A CA 1
ATOM 1330 C C . ALA A 1 177 ? -17.888 -29.562 -33.405 1.00 50.31 177 ALA A C 1
ATOM 1332 O O . ALA A 1 177 ? -18.318 -28.887 -34.336 1.00 50.31 177 ALA A O 1
ATOM 1333 N N . GLY A 1 178 ? -17.056 -29.058 -32.485 1.00 50.06 178 GLY A N 1
ATOM 1334 C CA . GLY A 1 178 ? -16.514 -27.696 -32.532 1.00 50.06 178 GLY A CA 1
ATOM 1335 C C . GLY A 1 178 ? -15.404 -27.495 -33.573 1.00 50.06 178 GLY A C 1
ATOM 1336 O O . GLY A 1 178 ? -14.981 -26.364 -33.774 1.00 50.06 178 GLY A O 1
ATOM 1337 N N . PHE A 1 179 ? -14.942 -28.564 -34.239 1.00 51.19 179 PHE A N 1
ATOM 1338 C CA . PHE A 1 179 ? -13.840 -28.529 -35.214 1.00 51.19 179 PHE A CA 1
ATOM 1339 C C . PHE A 1 179 ? -14.287 -28.426 -36.681 1.00 51.19 179 PHE A C 1
ATOM 1341 O O . PHE A 1 179 ? -13.443 -28.459 -37.570 1.00 51.19 179 PHE A O 1
ATOM 1348 N N . ALA A 1 180 ? -15.587 -28.313 -36.974 1.00 51.25 180 ALA A N 1
ATOM 1349 C CA . ALA A 1 180 ? -16.113 -28.432 -38.341 1.00 51.25 180 ALA A CA 1
ATOM 1350 C C . ALA A 1 180 ? -15.777 -27.255 -39.294 1.00 51.25 180 ALA A C 1
ATOM 1352 O O . ALA A 1 180 ? -16.300 -27.212 -40.405 1.00 51.25 180 ALA A O 1
ATOM 1353 N N . GLY A 1 181 ? -14.914 -26.315 -38.892 1.00 48.62 181 GLY A N 1
ATOM 1354 C CA . GLY A 1 181 ? -14.514 -25.172 -39.722 1.00 48.62 181 GLY A CA 1
ATOM 1355 C C . GLY A 1 181 ? -13.169 -24.527 -39.375 1.00 48.62 181 GLY A C 1
ATOM 1356 O O . GLY A 1 181 ? -12.891 -23.453 -39.895 1.00 48.62 181 GLY A O 1
ATOM 1357 N N . GLU A 1 182 ? -12.350 -25.141 -38.513 1.00 53.47 182 GLU A N 1
ATOM 1358 C CA . GLU A 1 182 ? -11.031 -24.602 -38.150 1.00 53.47 182 GLU A CA 1
ATOM 1359 C C . GLU A 1 182 ? -9.951 -25.206 -39.056 1.00 53.47 182 GLU A C 1
ATOM 1361 O O . GLU A 1 182 ? -9.773 -26.425 -39.093 1.00 53.47 182 GLU A O 1
ATOM 1366 N N . THR A 1 183 ? -9.264 -24.353 -39.815 1.00 49.94 183 THR A N 1
ATOM 1367 C CA . THR A 1 183 ? -8.274 -24.752 -40.828 1.00 49.94 183 THR A CA 1
ATOM 1368 C C . THR A 1 183 ? -6.856 -24.289 -40.498 1.00 49.94 183 THR A C 1
ATOM 1370 O O . THR A 1 183 ? -5.932 -24.641 -41.230 1.00 49.94 183 THR A O 1
ATOM 1373 N N . ASP A 1 184 ? -6.661 -23.496 -39.436 1.00 47.00 184 ASP A N 1
ATOM 1374 C CA . ASP A 1 184 ? -5.348 -22.994 -39.026 1.00 47.00 184 ASP A CA 1
ATOM 1375 C C . ASP A 1 184 ? -4.590 -24.032 -38.166 1.00 47.00 184 ASP A C 1
ATOM 1377 O O . ASP A 1 184 ? -4.946 -24.268 -37.008 1.00 47.00 184 ASP A O 1
ATOM 1381 N N . PRO A 1 185 ? -3.487 -24.623 -38.665 1.00 44.97 185 PRO A N 1
ATOM 1382 C CA . PRO A 1 185 ? -2.722 -25.635 -37.935 1.00 44.97 185 PRO A CA 1
ATOM 1383 C C . PRO A 1 185 ? -1.974 -25.088 -36.705 1.00 44.97 185 PRO A C 1
ATOM 1385 O O . PRO A 1 185 ? -1.442 -25.873 -35.917 1.00 44.97 185 PRO A O 1
ATOM 1388 N N . THR A 1 186 ? -1.911 -23.765 -36.522 1.00 43.38 186 THR A N 1
ATOM 1389 C CA . THR A 1 186 ? -1.314 -23.114 -35.345 1.00 43.38 186 THR A CA 1
ATOM 1390 C C . THR A 1 186 ? -2.321 -22.858 -34.222 1.00 43.38 186 THR A C 1
ATOM 1392 O O . THR A 1 186 ? -1.940 -22.410 -33.136 1.00 43.38 186 THR A O 1
ATOM 1395 N N . HIS A 1 187 ? -3.596 -23.197 -34.441 1.00 46.62 187 HIS A N 1
ATOM 1396 C CA . HIS A 1 187 ? -4.660 -23.003 -33.468 1.00 46.62 187 HIS A CA 1
ATOM 1397 C C . HIS A 1 187 ? -4.407 -23.828 -32.180 1.00 46.62 187 HIS A C 1
ATOM 1399 O O . HIS A 1 187 ? -4.154 -25.036 -32.245 1.00 46.62 187 HIS A O 1
ATOM 1405 N N . PRO A 1 188 ? -4.509 -23.231 -30.974 1.00 46.22 188 PRO A N 1
ATOM 1406 C CA . PRO A 1 188 ? -4.124 -23.861 -29.701 1.00 46.22 188 PRO A CA 1
ATOM 1407 C C . PRO A 1 188 ? -4.947 -25.109 -29.352 1.00 46.22 188 PRO A C 1
ATOM 1409 O O . PRO A 1 188 ? -4.492 -25.959 -28.589 1.00 46.22 188 PRO A O 1
ATOM 1412 N N . LEU A 1 189 ? -6.137 -25.264 -29.941 1.00 46.84 189 LEU A N 1
ATOM 1413 C CA . LEU A 1 189 ? -6.955 -26.471 -29.783 1.00 46.84 189 LEU A CA 1
ATOM 1414 C C . LEU A 1 189 ? -6.444 -27.674 -30.602 1.00 46.84 189 LEU A C 1
ATOM 1416 O O . LEU A 1 189 ? -6.853 -28.795 -30.316 1.00 46.84 189 LEU A O 1
ATOM 1420 N N . HIS A 1 190 ? -5.505 -27.491 -31.542 1.00 46.81 190 HIS A N 1
ATOM 1421 C CA . HIS A 1 190 ? -4.752 -28.603 -32.136 1.00 46.81 190 HIS A CA 1
ATOM 1422 C C . HIS A 1 190 ? -3.655 -29.124 -31.201 1.00 46.81 190 HIS A C 1
ATOM 1424 O O . HIS A 1 190 ? -3.283 -30.290 -31.311 1.00 46.81 190 HIS A O 1
ATOM 1430 N N . ALA A 1 191 ? -3.166 -28.333 -30.238 1.00 43.50 191 ALA A N 1
ATOM 1431 C CA . ALA A 1 191 ? -2.087 -28.749 -29.334 1.00 43.50 191 ALA A CA 1
ATOM 1432 C C . ALA A 1 191 ? -2.469 -29.956 -28.454 1.00 43.50 191 ALA A C 1
ATOM 1434 O O . ALA A 1 191 ? -1.614 -30.788 -28.146 1.00 43.50 191 ALA A O 1
ATOM 1435 N N . SER A 1 192 ? -3.755 -30.105 -28.112 1.00 42.66 192 SER A N 1
ATOM 1436 C CA . SER A 1 192 ? -4.279 -31.267 -27.378 1.00 42.66 192 SER A CA 1
ATOM 1437 C C . SER A 1 192 ? -4.512 -32.499 -28.270 1.00 42.66 192 SER A C 1
ATOM 1439 O O . SER A 1 192 ? -4.488 -33.626 -27.774 1.00 42.66 192 SER A O 1
ATOM 1441 N N . GLY A 1 193 ? -4.689 -32.309 -29.583 1.00 41.19 193 GLY A N 1
ATOM 1442 C CA . GLY A 1 193 ? -4.747 -33.386 -30.577 1.00 41.19 193 GLY A CA 1
ATOM 1443 C C . GLY A 1 193 ? -3.363 -33.868 -31.029 1.00 41.19 193 GLY A C 1
ATOM 1444 O O . GLY A 1 193 ? -3.155 -35.067 -31.196 1.00 41.19 193 GLY A O 1
ATOM 1445 N N . LEU A 1 194 ? -2.390 -32.960 -31.155 1.00 38.59 194 LEU A N 1
ATOM 1446 C CA . LEU A 1 194 ? -1.053 -33.209 -31.713 1.00 38.59 194 LEU A CA 1
ATOM 1447 C C . LEU A 1 194 ? -0.219 -34.210 -30.895 1.00 38.59 194 LEU A C 1
ATOM 1449 O O . LEU A 1 194 ? 0.509 -35.015 -31.475 1.00 38.59 194 LEU A O 1
ATOM 1453 N N . GLN A 1 195 ? -0.387 -34.256 -29.568 1.00 38.69 195 GLN A N 1
ATOM 1454 C CA . GLN A 1 195 ? 0.272 -35.268 -28.728 1.00 38.69 195 GLN A CA 1
ATOM 1455 C C . GLN A 1 195 ? -0.266 -36.691 -28.946 1.00 38.69 195 GLN A C 1
ATOM 1457 O O . GLN A 1 195 ? 0.466 -37.650 -28.706 1.00 38.69 195 GLN A O 1
ATOM 1462 N N . ARG A 1 196 ? -1.508 -36.857 -29.428 1.00 41.16 196 ARG A N 1
ATOM 1463 C CA . ARG A 1 196 ? -2.090 -38.184 -29.698 1.00 41.16 196 ARG A CA 1
ATOM 1464 C C . ARG A 1 196 ? -1.716 -38.753 -31.070 1.00 41.16 196 ARG A C 1
ATOM 1466 O O . ARG A 1 196 ? -1.860 -39.955 -31.254 1.00 41.16 196 ARG A O 1
ATOM 1473 N N . VAL A 1 197 ? -1.225 -37.929 -32.004 1.00 38.12 197 VAL A N 1
ATOM 1474 C CA . VAL A 1 197 ? -0.889 -38.353 -33.385 1.00 38.12 197 VAL A CA 1
ATOM 1475 C C . VAL A 1 197 ? 0.608 -38.251 -33.718 1.00 38.12 197 VAL A C 1
ATOM 1477 O O . VAL A 1 197 ? 1.002 -38.418 -34.867 1.00 38.12 197 VAL A O 1
ATOM 1480 N N . GLY A 1 198 ? 1.468 -37.990 -32.727 1.00 34.25 198 GLY A N 1
ATOM 1481 C CA . GLY A 1 198 ? 2.928 -38.058 -32.890 1.00 34.25 198 GLY A CA 1
ATOM 1482 C C . GLY A 1 198 ? 3.576 -36.907 -33.672 1.00 34.25 198 GLY A C 1
ATOM 1483 O O . GLY A 1 198 ? 4.776 -36.960 -33.939 1.00 34.25 198 GLY A O 1
ATOM 1484 N N . LEU A 1 199 ? 2.835 -35.847 -34.008 1.00 34.25 199 LEU A N 1
ATOM 1485 C CA . LEU A 1 199 ? 3.384 -34.666 -34.677 1.00 34.25 199 LEU A CA 1
ATOM 1486 C C . LEU A 1 199 ? 3.953 -33.688 -33.643 1.00 34.25 199 LEU A C 1
ATOM 1488 O O . LEU A 1 199 ? 3.225 -33.088 -32.851 1.00 34.25 199 LEU A O 1
ATOM 1492 N N . ARG A 1 200 ? 5.281 -33.532 -33.652 1.00 36.59 200 ARG A N 1
ATOM 1493 C CA . ARG A 1 200 ? 5.991 -32.530 -32.849 1.00 36.59 200 ARG A CA 1
ATOM 1494 C C . ARG A 1 200 ? 5.863 -31.166 -33.543 1.00 36.59 200 ARG A C 1
ATOM 1496 O O . ARG A 1 200 ? 6.275 -31.069 -34.699 1.00 36.59 200 ARG A O 1
ATOM 1503 N N . PRO A 1 201 ? 5.337 -30.118 -32.883 1.00 34.84 201 PRO A N 1
ATOM 1504 C CA . PRO A 1 201 ? 5.446 -28.760 -33.403 1.00 34.84 201 PRO A CA 1
ATOM 1505 C C . PRO A 1 201 ? 6.923 -28.416 -33.605 1.00 34.84 201 PRO A C 1
ATOM 1507 O O . PRO A 1 201 ? 7.771 -28.872 -32.830 1.00 34.84 201 PRO A O 1
ATOM 1510 N N . ASN A 1 202 ? 7.232 -27.600 -34.617 1.00 35.44 202 ASN A N 1
ATOM 1511 C CA . ASN A 1 202 ? 8.578 -27.052 -34.754 1.00 35.44 202 ASN A CA 1
ATOM 1512 C C . ASN A 1 202 ? 8.982 -26.404 -33.423 1.00 35.44 202 ASN A C 1
ATOM 1514 O O . ASN A 1 202 ? 8.168 -25.679 -32.838 1.00 35.44 202 ASN A O 1
ATOM 1518 N N . PRO A 1 203 ? 10.200 -26.679 -32.922 1.00 36.28 203 PRO A N 1
ATOM 1519 C CA . PRO A 1 203 ? 10.643 -26.112 -31.663 1.00 36.28 203 PRO A CA 1
ATOM 1520 C C . PRO A 1 203 ? 10.487 -24.588 -31.734 1.00 36.28 203 PRO A C 1
ATOM 1522 O O . PRO A 1 203 ? 10.831 -23.995 -32.766 1.00 36.28 203 PRO A O 1
ATOM 1525 N N . PRO A 1 204 ? 9.941 -23.944 -30.684 1.00 38.62 204 PRO A N 1
ATOM 1526 C CA . PRO A 1 204 ? 9.881 -22.494 -30.638 1.00 38.62 204 PRO A CA 1
ATOM 1527 C C . PRO A 1 204 ? 11.281 -21.955 -30.920 1.00 38.62 204 PRO A C 1
ATOM 1529 O O . PRO A 1 204 ? 12.269 -22.499 -30.419 1.00 38.62 204 PRO A O 1
ATOM 1532 N N . LYS A 1 205 ? 11.362 -20.923 -31.770 1.00 34.59 205 LYS A N 1
ATOM 1533 C CA . LYS A 1 205 ? 12.622 -20.251 -32.103 1.00 34.59 205 LYS A CA 1
ATOM 1534 C C . LYS A 1 205 ? 13.383 -20.020 -30.799 1.00 34.59 205 LYS A C 1
ATOM 1536 O O . LYS A 1 205 ? 12.813 -19.430 -29.881 1.00 34.59 205 LYS A O 1
ATOM 1541 N N . ALA A 1 206 ? 14.604 -20.556 -30.721 1.00 31.28 206 ALA A N 1
ATOM 1542 C CA . ALA A 1 206 ? 15.385 -20.587 -29.491 1.00 31.28 206 ALA A CA 1
ATOM 1543 C C . ALA A 1 206 ? 15.338 -19.217 -28.805 1.00 31.28 206 ALA A C 1
ATOM 1545 O O . ALA A 1 206 ? 15.554 -18.186 -29.453 1.00 31.28 206 ALA A O 1
ATOM 1546 N N . ALA A 1 207 ? 14.999 -19.217 -27.514 1.00 36.34 207 ALA A N 1
ATOM 1547 C CA . ALA A 1 207 ? 15.083 -18.018 -26.697 1.00 36.34 207 ALA A CA 1
ATOM 1548 C C . ALA A 1 207 ? 16.499 -17.419 -26.832 1.00 36.34 207 ALA A C 1
ATOM 1550 O O . ALA A 1 207 ? 17.453 -18.180 -27.023 1.00 36.34 207 ALA A O 1
ATOM 1551 N N . PRO A 1 208 ? 16.654 -16.082 -26.768 1.00 37.41 208 PRO A N 1
ATOM 1552 C CA . PRO A 1 208 ? 17.968 -15.450 -26.810 1.00 37.41 208 PRO A CA 1
ATOM 1553 C C . PRO A 1 208 ? 18.917 -16.126 -25.814 1.00 37.41 208 PRO A C 1
ATOM 1555 O O . PRO A 1 208 ? 18.529 -16.377 -24.676 1.00 37.41 208 PRO A O 1
ATOM 1558 N N . THR A 1 209 ? 20.137 -16.417 -26.261 1.00 42.75 209 THR A N 1
ATOM 1559 C CA . THR A 1 209 ? 21.137 -17.276 -25.603 1.00 42.75 209 THR A CA 1
ATOM 1560 C C . THR A 1 209 ? 21.678 -16.765 -24.268 1.00 42.75 209 THR A C 1
ATOM 1562 O O . THR A 1 209 ? 22.369 -17.513 -23.585 1.00 42.75 209 THR A O 1
ATOM 1565 N N . ASP A 1 210 ? 21.342 -15.543 -23.862 1.00 58.84 210 ASP A N 1
ATOM 1566 C CA . ASP A 1 210 ? 21.791 -14.986 -22.585 1.00 58.84 210 ASP A CA 1
ATOM 1567 C C . ASP A 1 210 ? 20.693 -15.152 -21.535 1.00 58.84 210 ASP A C 1
ATOM 1569 O O . ASP A 1 210 ? 19.538 -14.795 -21.782 1.00 58.84 210 ASP A O 1
ATOM 1573 N N . ALA A 1 211 ? 21.027 -15.698 -20.368 1.00 67.12 211 ALA A N 1
ATOM 1574 C CA . ALA A 1 211 ? 20.084 -15.824 -19.262 1.00 67.12 211 ALA A CA 1
ATOM 1575 C C . ALA A 1 211 ? 19.601 -14.432 -18.797 1.00 67.12 211 ALA A C 1
ATOM 1577 O O . ALA A 1 211 ? 20.377 -13.476 -18.827 1.00 67.12 211 ALA A O 1
ATOM 1578 N N . PRO A 1 212 ? 18.326 -14.269 -18.399 1.00 77.06 212 PRO A N 1
ATOM 1579 C CA . PRO A 1 212 ? 17.885 -13.034 -17.756 1.00 77.06 212 PRO A CA 1
ATOM 1580 C C . PRO A 1 212 ? 18.580 -12.861 -16.397 1.00 77.06 212 PRO A C 1
ATOM 1582 O O . PRO A 1 212 ? 18.803 -13.842 -15.689 1.00 77.06 212 PRO A O 1
ATOM 1585 N N . ASP A 1 213 ? 18.855 -11.618 -16.000 1.00 83.69 213 ASP A N 1
ATOM 1586 C CA . ASP A 1 213 ? 19.396 -11.327 -14.666 1.00 83.69 213 ASP A CA 1
ATOM 1587 C C . ASP A 1 213 ? 18.371 -11.639 -13.571 1.00 83.69 213 ASP A C 1
ATOM 1589 O O . ASP A 1 213 ? 18.725 -12.144 -12.506 1.00 83.69 213 ASP A O 1
ATOM 1593 N N . TRP A 1 214 ? 17.085 -11.399 -13.859 1.00 86.12 214 TRP A N 1
ATOM 1594 C CA . TRP A 1 214 ? 15.974 -11.897 -13.050 1.00 86.12 214 TRP A CA 1
ATOM 1595 C C . TRP A 1 214 ? 14.918 -12.583 -13.913 1.00 86.12 214 TRP A C 1
ATOM 1597 O O . TRP A 1 214 ? 14.365 -11.977 -14.836 1.00 86.12 214 TRP A O 1
ATOM 1607 N N . ASP A 1 215 ? 14.598 -13.830 -13.562 1.00 84.12 215 ASP A N 1
ATOM 1608 C CA . ASP A 1 215 ? 13.567 -14.639 -14.213 1.00 84.12 215 ASP A CA 1
ATOM 1609 C C . ASP A 1 215 ? 12.367 -14.861 -13.293 1.00 84.12 215 ASP A C 1
ATOM 1611 O O . ASP A 1 215 ? 12.300 -15.849 -12.569 1.00 84.12 215 ASP A O 1
ATOM 1615 N N . LEU A 1 216 ? 11.391 -13.957 -13.332 1.00 81.38 216 LEU A N 1
ATOM 1616 C CA . LEU A 1 216 ? 10.166 -14.058 -12.535 1.00 81.38 216 LEU A CA 1
ATOM 1617 C C . LEU A 1 216 ? 9.181 -15.098 -13.093 1.00 81.38 216 LEU A C 1
ATOM 1619 O O . LEU A 1 216 ? 8.107 -15.289 -12.533 1.00 81.38 216 LEU A O 1
ATOM 1623 N N . ALA A 1 217 ? 9.527 -15.761 -14.199 1.00 73.25 217 ALA A N 1
ATOM 1624 C CA . ALA A 1 217 ? 8.807 -16.915 -14.721 1.00 73.25 217 ALA A CA 1
ATOM 1625 C C . ALA A 1 217 ? 9.276 -18.249 -14.109 1.00 73.25 217 ALA A C 1
ATOM 1627 O O . ALA A 1 217 ? 8.615 -19.267 -14.328 1.00 73.25 217 ALA A O 1
ATOM 1628 N N . SER A 1 218 ? 10.390 -18.254 -13.368 1.00 69.31 218 SER A N 1
ATOM 1629 C CA . SER A 1 218 ? 10.935 -19.442 -12.710 1.00 69.31 218 SER A CA 1
ATOM 1630 C C . SER A 1 218 ? 10.463 -19.551 -11.258 1.00 69.31 218 SER A C 1
ATOM 1632 O O . SER A 1 218 ? 10.447 -18.571 -10.516 1.00 69.31 218 SER A O 1
ATOM 1634 N N . ALA A 1 219 ? 10.165 -20.773 -10.809 1.00 56.88 219 ALA A N 1
ATOM 1635 C CA . ALA A 1 219 ? 9.831 -21.070 -9.412 1.00 56.88 219 ALA A CA 1
ATOM 1636 C C . ALA A 1 219 ? 11.009 -20.859 -8.435 1.00 56.88 219 ALA A C 1
ATOM 1638 O O . ALA A 1 219 ? 10.812 -20.872 -7.224 1.00 56.88 219 ALA A O 1
ATOM 1639 N N . THR A 1 220 ? 12.230 -20.675 -8.948 1.00 55.25 220 THR A N 1
ATOM 1640 C CA . THR A 1 220 ? 13.455 -20.442 -8.162 1.00 55.25 220 THR A CA 1
ATOM 1641 C C . THR A 1 220 ? 13.871 -18.969 -8.099 1.00 55.25 220 THR A C 1
ATOM 1643 O O . THR A 1 220 ? 14.955 -18.659 -7.604 1.00 55.25 220 THR A O 1
ATOM 1646 N N . ALA A 1 221 ? 13.047 -18.059 -8.626 1.00 56.78 221 ALA A N 1
ATOM 1647 C CA . ALA A 1 221 ? 13.368 -16.640 -8.716 1.00 56.78 221 ALA A CA 1
ATOM 1648 C C . ALA A 1 221 ? 13.611 -15.999 -7.342 1.00 56.78 221 ALA A C 1
ATOM 1650 O O . ALA A 1 221 ? 12.926 -16.294 -6.362 1.00 56.78 221 ALA A O 1
ATOM 1651 N N . THR A 1 222 ? 14.557 -15.057 -7.288 1.00 55.41 222 THR A N 1
ATOM 1652 C CA . THR A 1 222 ? 14.777 -14.194 -6.122 1.00 55.41 222 THR A CA 1
ATOM 1653 C C . THR A 1 222 ? 13.476 -13.470 -5.773 1.00 55.41 222 THR A C 1
ATOM 1655 O O . THR A 1 222 ? 12.870 -12.846 -6.646 1.00 55.41 222 THR A O 1
ATOM 1658 N N . ALA A 1 223 ? 13.035 -13.555 -4.515 1.00 68.19 223 ALA A N 1
ATOM 1659 C CA . ALA A 1 223 ? 11.741 -13.025 -4.098 1.00 68.19 223 ALA A CA 1
ATOM 1660 C C . ALA A 1 223 ? 11.701 -11.495 -4.236 1.00 68.19 223 ALA A C 1
ATOM 1662 O O . ALA A 1 223 ? 12.297 -10.762 -3.446 1.00 68.19 223 ALA A O 1
ATOM 1663 N N . TRP A 1 224 ? 10.999 -11.013 -5.261 1.00 84.38 224 TRP A N 1
ATOM 1664 C CA . TRP A 1 224 ? 10.548 -9.629 -5.318 1.00 84.38 224 TRP A CA 1
ATOM 1665 C C . TRP A 1 224 ? 9.479 -9.409 -4.251 1.00 84.38 224 TRP A C 1
ATOM 1667 O O . TRP A 1 224 ? 8.626 -10.273 -4.028 1.00 84.38 224 TRP A O 1
ATOM 1677 N N . SER A 1 225 ? 9.510 -8.242 -3.617 1.00 85.00 225 SER A N 1
ATOM 1678 C CA . SER A 1 225 ? 8.539 -7.874 -2.596 1.00 85.00 225 SER A CA 1
ATOM 1679 C C . SER A 1 225 ? 7.204 -7.533 -3.251 1.00 85.00 225 SER A C 1
ATOM 1681 O O . SER A 1 225 ? 7.129 -6.763 -4.209 1.00 85.00 225 SER A O 1
ATOM 1683 N N . GLN A 1 226 ? 6.135 -8.117 -2.723 1.00 85.19 226 GLN A N 1
ATOM 1684 C CA . GLN A 1 226 ? 4.784 -8.043 -3.268 1.00 85.19 226 GLN A CA 1
ATOM 1685 C C . GLN A 1 226 ? 3.857 -7.454 -2.209 1.00 85.19 226 GLN A C 1
ATOM 1687 O O . GLN A 1 226 ? 3.839 -7.934 -1.078 1.00 85.19 226 GLN A O 1
ATOM 1692 N N . HIS A 1 227 ? 3.089 -6.426 -2.564 1.00 80.94 227 HIS A N 1
ATOM 1693 C CA . HIS A 1 227 ? 2.086 -5.828 -1.683 1.00 80.94 227 HIS A CA 1
ATOM 1694 C C . HIS A 1 227 ? 0.746 -5.698 -2.409 1.00 80.94 227 HIS A C 1
ATOM 1696 O O . HIS A 1 227 ? 0.693 -5.576 -3.633 1.00 80.94 227 HIS A O 1
ATOM 1702 N N . GLY A 1 228 ? -0.337 -5.697 -1.634 1.00 73.19 228 GLY A N 1
ATOM 1703 C CA . GLY A 1 228 ? -1.700 -5.644 -2.150 1.00 73.19 228 GLY A CA 1
ATOM 1704 C C . GLY A 1 228 ? -2.285 -7.029 -2.451 1.00 73.19 228 GLY A C 1
ATOM 1705 O O . GLY A 1 228 ? -1.581 -8.008 -2.697 1.00 73.19 228 GLY A O 1
ATOM 1706 N N . ASN A 1 229 ? -3.614 -7.123 -2.401 1.00 75.81 229 ASN A N 1
ATOM 1707 C CA . ASN A 1 229 ? -4.363 -8.374 -2.563 1.00 75.81 229 ASN A CA 1
ATOM 1708 C C . ASN A 1 229 ? -4.408 -8.900 -4.011 1.00 75.81 229 ASN A C 1
ATOM 1710 O O . ASN A 1 229 ? -4.973 -9.965 -4.264 1.00 75.81 229 ASN A O 1
ATOM 1714 N N . GLY A 1 230 ? -3.842 -8.162 -4.967 1.00 73.62 230 GLY A N 1
ATOM 1715 C CA . GLY A 1 230 ? -3.710 -8.569 -6.364 1.00 73.62 230 GLY A CA 1
ATOM 1716 C C . GLY A 1 230 ? -2.503 -9.466 -6.623 1.00 73.62 230 GLY A C 1
ATOM 1717 O O . GLY A 1 230 ? -2.492 -10.192 -7.609 1.00 73.62 230 GLY A O 1
ATOM 1718 N N . MET A 1 231 ? -1.513 -9.467 -5.728 1.00 79.25 231 MET A N 1
ATOM 1719 C CA . MET A 1 231 ? -0.219 -10.129 -5.931 1.00 79.25 231 MET A CA 1
ATOM 1720 C C . MET A 1 231 ? -0.163 -11.566 -5.378 1.00 79.25 231 MET A C 1
ATOM 1722 O O . MET A 1 231 ? 0.878 -12.035 -4.933 1.00 79.25 231 MET A O 1
ATOM 1726 N N . ALA A 1 232 ? -1.283 -12.292 -5.352 1.00 60.28 232 ALA A N 1
ATOM 1727 C CA . ALA A 1 232 ? -1.335 -13.621 -4.741 1.00 60.28 232 ALA A CA 1
ATOM 1728 C C . ALA A 1 232 ? -0.630 -14.709 -5.590 1.00 60.28 232 ALA A C 1
ATOM 1730 O O . ALA A 1 232 ? -1.247 -15.375 -6.413 1.00 60.28 232 ALA A O 1
ATOM 1731 N N . GLY A 1 233 ? 0.662 -14.926 -5.332 1.00 55.69 233 GLY A N 1
ATOM 1732 C CA . GLY A 1 233 ? 1.234 -16.231 -4.963 1.00 55.69 233 GLY A CA 1
ATOM 1733 C C . GLY A 1 233 ? 1.342 -17.381 -5.973 1.00 55.69 233 GLY A C 1
ATOM 1734 O O . GLY A 1 233 ? 1.646 -18.490 -5.531 1.00 55.69 233 GLY A O 1
ATOM 1735 N N . ARG A 1 234 ? 1.132 -17.202 -7.283 1.00 53.50 234 ARG A N 1
ATOM 1736 C CA . ARG A 1 234 ? 1.398 -18.288 -8.247 1.00 53.50 234 ARG A CA 1
ATOM 1737 C C . ARG A 1 234 ? 2.179 -17.842 -9.478 1.00 53.50 234 ARG A C 1
ATOM 1739 O O . ARG A 1 234 ? 1.864 -16.864 -10.137 1.00 53.50 234 ARG A O 1
ATOM 1746 N N . ILE A 1 235 ? 3.227 -18.620 -9.748 1.00 53.66 235 ILE A N 1
ATOM 1747 C CA . ILE A 1 235 ? 4.223 -18.449 -10.811 1.00 53.66 235 ILE A CA 1
ATOM 1748 C C . ILE A 1 235 ? 4.173 -19.713 -11.681 1.00 53.66 235 ILE A C 1
ATOM 1750 O O . ILE A 1 235 ? 5.153 -20.441 -11.809 1.00 53.66 235 ILE A O 1
ATOM 1754 N N . THR A 1 236 ? 3.002 -20.077 -12.207 1.00 52.34 236 THR A N 1
ATOM 1755 C CA . THR A 1 236 ? 2.897 -21.231 -13.119 1.00 52.34 236 THR A CA 1
ATOM 1756 C C . THR A 1 236 ? 2.414 -20.782 -14.493 1.00 52.34 236 THR A C 1
ATOM 1758 O O . THR A 1 236 ? 1.420 -20.062 -14.572 1.00 52.34 236 THR A O 1
ATOM 1761 N N . PRO A 1 237 ? 3.085 -21.185 -15.591 1.00 51.16 237 PRO A N 1
ATOM 1762 C CA . PRO A 1 237 ? 2.541 -20.990 -16.929 1.00 51.16 237 PRO A CA 1
ATOM 1763 C C . PRO A 1 237 ? 1.130 -21.587 -17.029 1.00 51.16 237 PRO A C 1
ATOM 1765 O O . PRO A 1 237 ? 0.894 -22.689 -16.534 1.00 51.16 237 PRO A O 1
ATOM 1768 N N . GLY A 1 238 ? 0.210 -20.887 -17.699 1.00 50.91 238 GLY A N 1
ATOM 1769 C CA . GLY A 1 238 ? -1.149 -21.387 -17.920 1.00 50.91 238 GLY A CA 1
ATOM 1770 C C . GLY A 1 238 ? -2.177 -20.969 -16.867 1.00 50.91 238 GLY A C 1
ATOM 1771 O O . GLY A 1 238 ? -3.283 -21.510 -16.863 1.00 50.91 238 GLY A O 1
ATOM 1772 N N . GLU A 1 239 ? -1.854 -20.009 -15.995 1.00 60.88 239 GLU A N 1
ATOM 1773 C CA . GLU A 1 239 ? -2.879 -19.349 -15.185 1.00 60.88 239 GLU A CA 1
ATOM 1774 C C . GLU A 1 239 ? -3.910 -18.642 -16.065 1.00 60.88 239 GLU A C 1
ATOM 1776 O O . GLU A 1 239 ? -3.621 -18.191 -17.173 1.00 60.88 239 GLU A O 1
ATOM 1781 N N . PHE A 1 240 ? -5.134 -18.548 -15.566 1.00 61.84 240 PHE A N 1
ATOM 1782 C CA . PHE A 1 240 ? -6.244 -17.953 -16.288 1.00 61.84 240 PHE A CA 1
ATOM 1783 C C . PHE A 1 240 ? -6.933 -16.914 -15.419 1.00 61.84 240 PHE A C 1
ATOM 1785 O O . PHE A 1 240 ? -7.033 -17.059 -14.200 1.00 61.84 240 PHE A O 1
ATOM 1792 N N . ARG A 1 241 ? -7.444 -15.869 -16.063 1.00 67.31 241 ARG A N 1
ATOM 1793 C CA . ARG A 1 241 ? -8.282 -14.872 -15.403 1.00 67.31 241 ARG A CA 1
ATOM 1794 C C . ARG A 1 241 ? -9.741 -15.284 -15.487 1.00 67.31 241 ARG A C 1
ATOM 1796 O O . ARG A 1 241 ? -10.236 -15.511 -16.590 1.00 67.31 241 ARG A O 1
ATOM 1803 N N . VAL A 1 242 ? -10.432 -15.280 -14.349 1.00 63.75 242 VAL A N 1
ATOM 1804 C CA . VAL A 1 242 ? -11.898 -15.330 -14.325 1.00 63.75 242 VAL A CA 1
ATOM 1805 C C . VAL A 1 242 ? -12.446 -13.919 -14.521 1.00 63.75 242 VAL A C 1
ATOM 1807 O O . VAL A 1 242 ? -12.121 -12.993 -13.773 1.00 63.75 242 VAL A O 1
ATOM 1810 N N . GLU A 1 243 ? -13.269 -13.735 -15.545 1.00 65.50 243 GLU A N 1
ATOM 1811 C CA . GLU A 1 243 ? -13.937 -12.462 -15.790 1.00 65.50 243 GLU A CA 1
ATOM 1812 C C . GLU A 1 243 ? -15.103 -12.269 -14.822 1.00 65.50 243 GLU A C 1
ATOM 1814 O O . GLU A 1 243 ? -15.940 -13.145 -14.619 1.00 65.50 243 GLU A O 1
ATOM 1819 N N . THR A 1 244 ? -15.165 -11.086 -14.217 1.00 60.56 244 THR A N 1
ATOM 1820 C CA . THR A 1 244 ? -16.220 -10.712 -13.263 1.00 60.56 244 THR A CA 1
ATOM 1821 C C . THR A 1 244 ? -17.333 -9.883 -13.908 1.00 60.56 244 THR A C 1
ATOM 1823 O O . THR A 1 244 ? -18.262 -9.447 -13.227 1.00 60.56 244 THR A O 1
ATOM 1826 N N . SER A 1 245 ? -17.247 -9.650 -15.219 1.00 58.50 245 SER A N 1
ATOM 1827 C CA . SER A 1 245 ? -18.253 -8.965 -16.026 1.00 58.50 245 SER A CA 1
ATOM 1828 C C . SER A 1 245 ? -18.124 -9.349 -17.502 1.00 58.50 245 SER A C 1
ATOM 1830 O O . SER A 1 245 ? -17.064 -9.764 -17.958 1.00 58.50 245 SER A O 1
ATOM 1832 N N . GLY A 1 246 ? -19.203 -9.167 -18.265 1.00 64.94 246 GLY A N 1
ATOM 1833 C CA . GLY A 1 246 ? -19.248 -9.561 -19.674 1.00 64.94 246 GLY A CA 1
ATOM 1834 C C . GLY A 1 246 ? -19.645 -11.030 -19.877 1.00 64.94 246 GLY A C 1
ATOM 1835 O O . GLY A 1 246 ? -19.971 -11.721 -18.914 1.00 64.94 246 GLY A O 1
ATOM 1836 N N . PRO A 1 247 ? -19.723 -11.481 -21.140 1.00 60.09 247 PRO A N 1
ATOM 1837 C CA . PRO A 1 247 ? -20.185 -12.828 -21.477 1.00 60.09 247 PRO A CA 1
ATOM 1838 C C . PRO A 1 247 ? -19.105 -13.907 -21.316 1.00 60.09 247 PRO A C 1
ATOM 1840 O O . PRO A 1 247 ? -19.441 -15.088 -21.239 1.00 60.09 247 PRO A O 1
ATOM 1843 N N . ASP A 1 248 ? -17.833 -13.514 -21.290 1.00 55.81 248 ASP A N 1
ATOM 1844 C CA . ASP A 1 248 ? -16.710 -14.438 -21.195 1.00 55.81 248 ASP A CA 1
ATOM 1845 C C . ASP A 1 248 ? -16.513 -14.867 -19.741 1.00 55.81 248 ASP A C 1
ATOM 1847 O O . ASP A 1 248 ? -16.621 -14.048 -18.839 1.00 55.81 248 ASP A O 1
ATOM 1851 N N . VAL A 1 249 ? -16.216 -16.148 -19.506 1.00 60.00 249 VAL A N 1
ATOM 1852 C CA . VAL A 1 249 ? -15.798 -16.645 -18.179 1.00 60.00 249 VAL A CA 1
ATOM 1853 C C . VAL A 1 249 ? -14.283 -16.525 -18.025 1.00 60.00 249 VAL A C 1
ATOM 1855 O O . VAL A 1 249 ? -13.799 -16.236 -16.935 1.00 60.00 249 VAL A O 1
ATOM 1858 N N . LEU A 1 250 ? -13.542 -16.711 -19.123 1.00 60.12 250 LEU A N 1
ATOM 1859 C CA . LEU A 1 250 ? -12.088 -16.610 -19.207 1.00 60.12 250 LEU A CA 1
ATOM 1860 C C . LEU A 1 250 ? -11.713 -15.725 -20.392 1.00 60.12 250 LEU A C 1
ATOM 1862 O O . LEU A 1 250 ? -12.160 -15.984 -21.507 1.00 60.12 250 LEU A O 1
ATOM 1866 N N . ARG A 1 251 ? -10.868 -14.715 -20.175 1.00 61.53 251 ARG A N 1
ATOM 1867 C CA . ARG A 1 251 ? -10.440 -13.798 -21.250 1.00 61.53 251 ARG A CA 1
ATOM 1868 C C . ARG A 1 251 ? -9.021 -14.041 -21.729 1.00 61.53 251 ARG A C 1
ATOM 1870 O O . ARG A 1 251 ? -8.731 -13.843 -22.906 1.00 61.53 251 ARG A O 1
ATOM 1877 N N . GLN A 1 252 ? -8.126 -14.439 -20.828 1.00 64.69 252 GLN A N 1
ATOM 1878 C CA . GLN A 1 252 ? -6.705 -14.616 -21.124 1.00 64.69 252 GLN A CA 1
ATOM 1879 C C . GLN A 1 252 ? -6.136 -15.814 -20.367 1.00 64.69 252 GLN A C 1
ATOM 1881 O O . GLN A 1 252 ? -6.422 -16.001 -19.181 1.00 64.69 252 GLN A O 1
ATOM 1886 N N . ILE A 1 253 ? -5.304 -16.585 -21.070 1.00 69.69 253 ILE A N 1
ATOM 1887 C CA . ILE A 1 253 ? -4.329 -17.489 -20.465 1.00 69.69 253 ILE A CA 1
ATOM 1888 C C . ILE A 1 253 ? -3.030 -16.695 -20.339 1.00 69.69 253 ILE A C 1
ATOM 1890 O O . ILE A 1 253 ? -2.477 -16.222 -21.334 1.00 69.69 253 ILE A O 1
ATOM 1894 N N . LEU A 1 254 ? -2.577 -16.505 -19.107 1.00 74.12 254 LEU A N 1
ATOM 1895 C CA . LEU A 1 254 ? -1.441 -15.662 -18.781 1.00 74.12 254 LEU A CA 1
ATOM 1896 C C . LEU A 1 254 ? -0.123 -16.424 -19.008 1.00 74.12 254 LEU A C 1
ATOM 1898 O O . LEU A 1 254 ? -0.015 -17.613 -18.677 1.00 74.12 254 LEU A O 1
ATOM 1902 N N . PRO A 1 255 ? 0.907 -15.760 -19.565 1.00 73.69 255 PRO A N 1
ATOM 1903 C CA . PRO A 1 255 ? 2.240 -16.343 -19.639 1.00 73.69 255 PRO A CA 1
ATOM 1904 C C . PRO A 1 255 ? 2.822 -16.495 -18.228 1.00 73.69 255 PRO A C 1
ATOM 1906 O O . PRO A 1 255 ? 2.410 -15.801 -17.303 1.00 73.69 255 PRO A O 1
ATOM 1909 N N . SER A 1 256 ? 3.823 -17.356 -18.047 1.00 75.75 256 SER A N 1
ATOM 1910 C CA . SER A 1 256 ? 4.534 -17.450 -16.764 1.00 75.75 256 SER A CA 1
ATOM 1911 C C . SER A 1 256 ? 5.123 -16.104 -16.339 1.00 75.75 256 SER A C 1
ATOM 1913 O O . SER A 1 256 ? 5.712 -15.401 -17.164 1.00 75.75 256 SER A O 1
ATOM 1915 N N . GLY A 1 257 ? 4.962 -15.755 -15.067 1.00 80.75 257 GLY A N 1
ATOM 1916 C CA . GLY A 1 257 ? 5.379 -14.480 -14.488 1.00 80.75 257 GLY A CA 1
ATOM 1917 C C . GLY A 1 257 ? 4.560 -14.151 -13.241 1.00 80.75 257 GLY A C 1
ATOM 1918 O O . GLY A 1 257 ? 3.691 -14.928 -12.849 1.00 80.75 257 GLY A O 1
ATOM 1919 N N . LEU A 1 258 ? 4.813 -12.985 -12.651 1.00 85.12 258 LEU A N 1
ATOM 1920 C CA . LEU A 1 258 ? 3.974 -12.427 -11.588 1.00 85.12 258 LEU A CA 1
ATOM 1921 C C . LEU A 1 258 ? 2.889 -11.551 -12.199 1.00 85.12 258 LEU A C 1
ATOM 1923 O O . LEU A 1 258 ? 3.212 -10.661 -12.983 1.00 85.12 258 LEU A O 1
ATOM 1927 N N . HIS A 1 259 ? 1.630 -11.764 -11.811 1.00 85.56 259 HIS A N 1
ATOM 1928 C CA . HIS A 1 259 ? 0.472 -11.039 -12.340 1.00 85.56 259 HIS A CA 1
ATOM 1929 C C . HIS A 1 259 ? -0.411 -10.506 -11.222 1.00 85.56 259 HIS A C 1
ATOM 1931 O O . HIS A 1 259 ? -0.747 -11.229 -10.292 1.00 85.56 259 HIS A O 1
ATOM 1937 N N . SER A 1 260 ? -0.856 -9.260 -11.357 1.00 86.56 260 SER A N 1
ATOM 1938 C CA . SER A 1 260 ? -1.624 -8.564 -10.319 1.00 86.56 260 SER A CA 1
ATOM 1939 C C . SER A 1 260 ? -3.139 -8.819 -10.343 1.00 86.56 260 SER A C 1
ATOM 1941 O O . SER A 1 260 ? -3.881 -8.213 -9.571 1.00 86.56 260 SER A O 1
ATOM 1943 N N . HIS A 1 261 ? -3.637 -9.599 -11.306 1.00 81.31 261 HIS A N 1
ATOM 1944 C CA . HIS A 1 261 ? -5.047 -9.564 -11.722 1.00 81.31 261 HIS A CA 1
ATOM 1945 C C . HIS A 1 261 ? -5.657 -10.936 -12.013 1.00 81.31 261 HIS A C 1
ATOM 1947 O O . HIS A 1 261 ? -6.672 -11.035 -12.705 1.00 81.31 261 HIS A O 1
ATOM 1953 N N . THR A 1 262 ? -5.061 -11.988 -11.456 1.00 75.44 262 THR A N 1
ATOM 1954 C CA . THR A 1 262 ? -5.538 -13.374 -11.584 1.00 75.44 262 THR A CA 1
ATOM 1955 C C . THR A 1 262 ? -6.986 -13.524 -11.098 1.00 75.44 262 THR A C 1
ATOM 1957 O O . THR A 1 262 ? -7.776 -14.244 -11.705 1.00 75.44 262 THR A O 1
ATOM 1960 N N . LEU A 1 263 ? -7.367 -12.765 -10.060 1.00 73.31 263 LEU A N 1
ATOM 1961 C CA . LEU A 1 263 ? -8.726 -12.730 -9.504 1.00 73.31 263 LEU A CA 1
ATOM 1962 C C . LEU A 1 263 ? -9.533 -11.482 -9.897 1.00 73.31 263 LEU A C 1
ATOM 1964 O O . LEU A 1 263 ? -10.742 -11.565 -10.101 1.00 73.31 263 LEU A O 1
ATOM 1968 N N . SER A 1 264 ? -8.906 -10.302 -9.955 1.00 77.44 264 SER A N 1
ATOM 1969 C CA . SER A 1 264 ? -9.609 -9.036 -10.196 1.00 77.44 264 SER A CA 1
ATOM 1970 C C . SER A 1 264 ? -8.652 -7.917 -10.599 1.00 77.44 264 SER A C 1
ATOM 1972 O O . SER A 1 264 ? -7.582 -7.775 -10.022 1.00 77.44 264 SER A O 1
ATOM 1974 N N . THR A 1 265 ? -9.077 -7.054 -11.525 1.00 78.81 265 THR A N 1
ATOM 1975 C CA . THR A 1 265 ? -8.366 -5.813 -11.905 1.00 78.81 265 THR A CA 1
ATOM 1976 C C . THR A 1 265 ? -8.684 -4.636 -10.973 1.00 78.81 265 THR A C 1
ATOM 1978 O O . THR A 1 265 ? -8.353 -3.493 -11.272 1.00 78.81 265 THR A O 1
ATOM 1981 N N . LYS A 1 266 ? -9.430 -4.887 -9.891 1.00 77.88 266 LYS A N 1
ATOM 1982 C CA . LYS A 1 266 ? -9.723 -3.905 -8.833 1.00 77.88 266 LYS A CA 1
ATOM 1983 C C . LYS A 1 266 ? -8.840 -4.098 -7.603 1.00 77.88 266 LYS A C 1
ATOM 1985 O O . LYS A 1 266 ? -9.002 -3.377 -6.627 1.00 77.88 266 LYS A O 1
ATOM 1990 N N . HIS A 1 267 ? -8.011 -5.137 -7.598 1.00 79.88 267 HIS A N 1
ATOM 1991 C CA . HIS A 1 267 ? -7.139 -5.411 -6.471 1.00 79.88 267 HIS A CA 1
ATOM 1992 C C . HIS A 1 267 ? -5.945 -4.465 -6.477 1.00 79.88 267 HIS A C 1
ATOM 1994 O O . HIS A 1 267 ? -5.421 -4.124 -7.535 1.00 79.88 267 HIS A O 1
ATOM 2000 N N . SER A 1 268 ? -5.535 -4.083 -5.272 1.00 84.50 268 SER A N 1
ATOM 2001 C CA . SER A 1 268 ? -4.313 -3.325 -5.044 1.00 84.50 268 SER A CA 1
ATOM 2002 C C . SER A 1 268 ? -3.113 -4.201 -5.383 1.00 84.50 268 SER A C 1
ATOM 2004 O O . SER A 1 268 ? -3.108 -5.399 -5.067 1.00 84.50 268 SER A O 1
ATOM 2006 N N . ALA A 1 269 ? -2.109 -3.621 -6.032 1.00 87.38 269 ALA A N 1
ATOM 2007 C CA . ALA A 1 269 ? -0.902 -4.331 -6.409 1.00 87.38 269 ALA A CA 1
ATOM 2008 C C . ALA A 1 269 ? 0.317 -3.410 -6.514 1.00 87.38 269 ALA A C 1
ATOM 2010 O O . ALA A 1 269 ? 0.366 -2.483 -7.325 1.00 87.38 269 ALA A O 1
ATOM 2011 N N . VAL A 1 270 ? 1.346 -3.751 -5.739 1.00 90.12 270 VAL A N 1
ATOM 2012 C CA . VAL A 1 270 ? 2.685 -3.165 -5.816 1.00 90.12 270 VAL A CA 1
ATOM 2013 C C . VAL A 1 270 ? 3.707 -4.287 -5.876 1.00 90.12 270 VAL A C 1
ATOM 2015 O O . VAL A 1 270 ? 3.658 -5.233 -5.088 1.00 90.12 270 VAL A O 1
ATOM 2018 N N . LEU A 1 271 ? 4.651 -4.168 -6.800 1.00 90.56 271 LEU A N 1
ATOM 2019 C CA . LEU A 1 271 ? 5.729 -5.128 -6.986 1.00 90.56 271 LEU A CA 1
ATOM 2020 C C . LEU A 1 271 ? 7.068 -4.386 -6.992 1.00 90.56 271 LEU A C 1
ATOM 2022 O O . LEU A 1 271 ? 7.266 -3.492 -7.814 1.00 90.56 271 LEU A O 1
ATOM 2026 N N . THR A 1 272 ? 7.984 -4.757 -6.095 1.00 91.06 272 THR A N 1
ATOM 2027 C CA . THR A 1 272 ? 9.310 -4.132 -5.990 1.00 91.06 272 THR A CA 1
ATOM 2028 C C . THR A 1 272 ? 10.443 -5.150 -6.040 1.00 91.06 272 THR A C 1
ATOM 2030 O O . THR A 1 272 ? 10.385 -6.214 -5.422 1.00 91.06 272 THR A O 1
ATOM 2033 N N . SER A 1 273 ? 11.493 -4.833 -6.796 1.00 90.12 273 SER A N 1
ATOM 2034 C CA . SER A 1 273 ? 12.687 -5.679 -6.867 1.00 90.12 273 SER A CA 1
ATOM 2035 C C . SER A 1 273 ? 13.521 -5.587 -5.586 1.00 90.12 273 SER A C 1
ATOM 2037 O O . SER A 1 273 ? 13.436 -4.587 -4.865 1.00 90.12 273 SER A O 1
ATOM 2039 N N . PRO A 1 274 ? 14.428 -6.553 -5.337 1.00 87.19 274 PRO A N 1
ATOM 2040 C CA . PRO A 1 274 ? 15.551 -6.328 -4.437 1.00 87.19 274 PRO A CA 1
ATOM 2041 C C . PRO A 1 274 ? 16.319 -5.061 -4.823 1.00 87.19 274 PRO A C 1
ATOM 2043 O O . PRO A 1 274 ? 16.313 -4.635 -5.985 1.00 87.19 274 PRO A O 1
ATOM 2046 N N . ARG A 1 275 ? 17.002 -4.467 -3.845 1.00 85.31 275 ARG A N 1
ATOM 2047 C CA . ARG A 1 275 ? 17.888 -3.330 -4.103 1.00 85.31 275 ARG A CA 1
ATOM 2048 C C . ARG A 1 275 ? 19.102 -3.789 -4.900 1.00 85.31 275 ARG A C 1
ATOM 2050 O O . ARG A 1 275 ? 19.661 -4.847 -4.629 1.00 85.31 275 ARG A O 1
ATOM 2057 N N . PHE A 1 276 ? 19.555 -2.946 -5.813 1.00 86.25 276 PHE A N 1
ATOM 2058 C CA . PHE A 1 276 ? 20.767 -3.169 -6.590 1.00 86.25 276 PHE A CA 1
ATOM 2059 C C . PHE A 1 276 ? 21.519 -1.858 -6.789 1.00 86.25 276 PHE A C 1
ATOM 2061 O O . PHE A 1 276 ? 20.956 -0.770 -6.657 1.00 86.25 276 PHE A O 1
ATOM 2068 N N . LYS A 1 277 ? 22.809 -1.957 -7.109 1.00 85.44 277 LYS A N 1
ATOM 2069 C CA . LYS A 1 277 ? 23.605 -0.815 -7.558 1.00 85.44 277 LYS A CA 1
ATOM 2070 C C . LYS A 1 277 ? 23.514 -0.723 -9.077 1.00 85.44 277 LYS A C 1
ATOM 2072 O O . LYS A 1 277 ? 23.708 -1.724 -9.758 1.00 85.44 277 LYS A O 1
ATOM 2077 N N . ILE A 1 278 ? 23.227 0.461 -9.608 1.00 87.44 278 ILE A N 1
ATOM 2078 C CA . ILE A 1 278 ? 23.149 0.671 -11.057 1.00 87.44 278 ILE A CA 1
ATOM 2079 C C . ILE A 1 278 ? 24.569 0.671 -11.624 1.00 87.44 278 ILE A C 1
ATOM 2081 O O . ILE A 1 278 ? 25.374 1.544 -11.292 1.00 87.44 278 ILE A O 1
ATOM 2085 N N . THR A 1 279 ? 24.873 -0.296 -12.486 1.00 88.19 279 THR A N 1
ATOM 2086 C CA . THR A 1 279 ? 26.176 -0.423 -13.160 1.00 88.19 279 THR A CA 1
ATOM 2087 C C . THR A 1 279 ? 26.073 -0.353 -14.682 1.00 88.19 279 THR A C 1
ATOM 2089 O O . THR A 1 279 ? 27.078 -0.066 -15.326 1.00 88.19 279 THR A O 1
ATOM 2092 N N . THR A 1 280 ? 24.876 -0.531 -15.249 1.00 89.38 280 THR A N 1
ATOM 2093 C CA . THR A 1 280 ? 24.622 -0.578 -16.697 1.00 89.38 280 THR A CA 1
ATOM 2094 C C . THR A 1 280 ? 23.906 0.671 -17.219 1.00 89.38 280 THR A C 1
ATOM 2096 O O . THR A 1 280 ? 23.299 1.429 -16.456 1.00 89.38 280 THR A O 1
ATOM 2099 N N . ASP A 1 281 ? 24.016 0.926 -18.525 1.00 89.19 281 ASP A N 1
ATOM 2100 C CA . ASP A 1 281 ? 23.351 2.054 -19.197 1.00 89.19 281 ASP A CA 1
ATOM 2101 C C . ASP A 1 281 ? 21.836 1.873 -19.276 1.00 89.19 281 ASP A C 1
ATOM 2103 O O . ASP A 1 281 ? 21.104 2.858 -19.303 1.00 89.19 281 ASP A O 1
ATOM 2107 N N . PHE A 1 282 ? 21.366 0.627 -19.332 1.00 92.06 282 PHE A N 1
ATOM 2108 C CA . PHE A 1 282 ? 19.958 0.314 -19.513 1.00 92.06 282 PHE A CA 1
ATOM 2109 C C . PHE A 1 282 ? 19.501 -0.833 -18.616 1.00 92.06 282 PHE A C 1
ATOM 2111 O O . PHE A 1 282 ? 20.265 -1.741 -18.265 1.00 92.06 282 PHE A O 1
ATOM 2118 N N . ILE A 1 283 ? 18.205 -0.800 -18.309 1.00 94.56 283 ILE A N 1
ATOM 2119 C CA . ILE A 1 283 ? 17.469 -1.900 -17.691 1.00 94.56 283 ILE A CA 1
ATOM 2120 C C . ILE A 1 283 ? 16.225 -2.162 -18.534 1.00 94.56 283 ILE A C 1
ATOM 2122 O O . ILE A 1 283 ? 15.370 -1.290 -18.680 1.00 94.56 283 ILE A O 1
ATOM 2126 N N . SER A 1 284 ? 16.114 -3.366 -19.082 1.00 94.25 284 SER A N 1
ATOM 2127 C CA . SER A 1 284 ? 14.961 -3.810 -19.861 1.00 94.25 284 SER A CA 1
ATOM 2128 C C . SER A 1 284 ? 14.100 -4.769 -19.049 1.00 94.25 284 SER A C 1
ATOM 2130 O O . SER A 1 284 ? 14.605 -5.739 -18.492 1.00 94.25 284 SER A O 1
ATOM 2132 N N . VAL A 1 285 ? 12.792 -4.522 -19.003 1.00 94.19 285 VAL A N 1
ATOM 2133 C CA . VAL A 1 285 ? 11.816 -5.319 -18.248 1.00 94.19 285 VAL A CA 1
ATOM 2134 C C . VAL A 1 285 ? 10.729 -5.816 -19.194 1.00 94.19 285 VAL A C 1
ATOM 2136 O O . VAL A 1 285 ? 10.122 -5.024 -19.915 1.00 94.19 285 VAL A O 1
ATOM 2139 N N . GLN A 1 286 ? 10.467 -7.122 -19.198 1.00 91.38 286 GLN A N 1
ATOM 2140 C CA . GLN A 1 286 ? 9.372 -7.709 -19.961 1.00 91.38 286 GLN A CA 1
ATOM 2141 C C . GLN A 1 286 ? 8.079 -7.629 -19.148 1.00 91.38 286 GLN A C 1
ATOM 2143 O O . GLN A 1 286 ? 7.908 -8.363 -18.168 1.00 91.38 286 GLN A O 1
ATOM 2148 N N . VAL A 1 287 ? 7.177 -6.744 -19.574 1.00 92.06 287 VAL A N 1
ATOM 2149 C CA . VAL A 1 287 ? 5.945 -6.405 -18.855 1.00 92.06 287 VAL A CA 1
ATOM 2150 C C . VAL A 1 287 ? 4.718 -6.408 -19.761 1.00 92.06 287 VAL A C 1
ATOM 2152 O O . VAL A 1 287 ? 4.807 -6.154 -20.961 1.00 92.06 287 VAL A O 1
ATOM 2155 N N . MET A 1 288 ? 3.562 -6.665 -19.160 1.00 90.25 288 MET A N 1
ATOM 2156 C CA . MET A 1 288 ? 2.221 -6.475 -19.721 1.00 90.25 288 MET A CA 1
ATOM 2157 C C . MET A 1 288 ? 1.346 -5.761 -18.699 1.00 90.25 288 MET A C 1
ATOM 2159 O O . MET A 1 288 ? 1.667 -5.760 -17.514 1.00 90.25 288 MET A O 1
ATOM 2163 N N . GLY A 1 289 ? 0.261 -5.134 -19.130 1.00 90.19 289 GLY A N 1
ATOM 2164 C CA . GLY A 1 289 ? -0.629 -4.435 -18.217 1.00 90.19 289 GLY A CA 1
ATOM 2165 C C . GLY A 1 289 ? -1.446 -3.328 -18.850 1.00 90.19 289 GLY A C 1
ATOM 2166 O O . GLY A 1 289 ? -1.288 -2.980 -20.019 1.00 90.19 289 GLY A O 1
ATOM 2167 N N . ARG A 1 290 ? -2.307 -2.744 -18.025 1.00 88.88 290 ARG A N 1
ATOM 2168 C CA . ARG A 1 290 ? -3.122 -1.579 -18.349 1.00 88.88 290 ARG A CA 1
ATOM 2169 C C . ARG A 1 290 ? -3.111 -0.620 -17.170 1.00 88.88 290 ARG A C 1
ATOM 2171 O O . ARG A 1 290 ? -3.444 -1.007 -16.053 1.00 88.88 290 ARG A O 1
ATOM 2178 N N . GLY A 1 291 ? -2.773 0.635 -17.434 1.00 88.06 291 GLY A N 1
ATOM 2179 C CA . GLY A 1 291 ? -2.780 1.720 -16.457 1.00 88.06 291 GLY A CA 1
ATOM 2180 C C . GLY A 1 291 ? -1.674 1.642 -15.404 1.00 88.06 291 GLY A C 1
ATOM 2181 O O . GLY A 1 291 ? -1.651 2.491 -14.522 1.00 88.06 291 GLY A O 1
ATOM 2182 N N . ALA A 1 292 ? -0.765 0.668 -15.480 1.00 91.69 292 ALA A N 1
ATOM 2183 C CA . ALA A 1 292 ? 0.326 0.515 -14.523 1.00 91.69 292 ALA A CA 1
ATOM 2184 C C . ALA A 1 292 ? 1.551 1.353 -14.918 1.00 91.69 292 ALA A C 1
ATOM 2186 O O . ALA A 1 292 ? 1.732 1.709 -16.085 1.00 91.69 292 ALA A O 1
ATOM 2187 N N . THR A 1 293 ? 2.414 1.653 -13.950 1.00 91.94 293 THR A N 1
ATOM 2188 C CA . THR A 1 293 ? 3.678 2.366 -14.182 1.00 91.94 293 THR A CA 1
ATOM 2189 C C . THR A 1 293 ? 4.849 1.526 -13.703 1.00 91.94 293 THR A C 1
ATOM 2191 O O . THR A 1 293 ? 4.854 1.080 -12.562 1.00 91.94 293 THR A O 1
ATOM 2194 N N . LEU A 1 294 ? 5.846 1.344 -14.569 1.00 93.12 294 LEU A N 1
ATOM 2195 C CA . LEU A 1 294 ? 7.162 0.808 -14.232 1.00 93.12 294 LEU A CA 1
ATOM 2196 C C . LEU A 1 294 ? 8.112 1.973 -13.940 1.00 93.12 294 LEU A C 1
ATOM 2198 O O . LEU A 1 294 ? 8.212 2.904 -14.742 1.00 93.12 294 LEU A O 1
ATOM 2202 N N . ARG A 1 295 ? 8.837 1.919 -12.824 1.00 91.12 295 ARG A N 1
ATOM 2203 C CA . ARG A 1 295 ? 9.755 2.975 -12.383 1.00 91.12 295 ARG A CA 1
ATOM 2204 C C . ARG A 1 295 ? 11.065 2.402 -11.875 1.00 91.12 295 ARG A C 1
ATOM 2206 O O . ARG A 1 295 ? 11.092 1.338 -11.266 1.00 91.12 295 ARG A O 1
ATOM 2213 N N . LEU A 1 296 ? 12.134 3.163 -12.066 1.00 91.25 296 LEU A N 1
ATOM 2214 C CA . LEU A 1 296 ? 13.371 3.015 -11.314 1.00 91.25 296 LEU A CA 1
ATOM 2215 C C . LEU A 1 296 ? 13.361 4.020 -10.162 1.00 91.25 296 LEU A C 1
ATOM 2217 O O . LEU A 1 296 ? 13.306 5.226 -10.407 1.00 91.25 296 LEU A O 1
ATOM 2221 N N . ILE A 1 297 ? 13.449 3.540 -8.924 1.00 87.56 297 ILE A N 1
ATOM 2222 C CA . ILE A 1 297 ? 13.501 4.387 -7.729 1.00 87.56 297 ILE A CA 1
ATOM 2223 C C . ILE A 1 297 ? 14.925 4.377 -7.169 1.00 87.56 297 ILE A C 1
ATOM 2225 O O . ILE A 1 297 ? 15.296 3.437 -6.458 1.00 87.56 297 ILE A O 1
ATOM 2229 N N . PRO A 1 298 ? 15.756 5.386 -7.475 1.00 85.56 298 PRO A N 1
ATOM 2230 C CA . PRO A 1 298 ? 17.072 5.492 -6.872 1.00 85.56 298 PRO A CA 1
ATOM 2231 C C . PRO A 1 298 ? 16.983 6.075 -5.462 1.00 85.56 298 PRO A C 1
ATOM 2233 O O . PRO A 1 298 ? 16.161 6.944 -5.169 1.00 85.56 298 PRO A O 1
ATOM 2236 N N . ASP A 1 299 ? 17.848 5.569 -4.591 1.00 81.25 299 ASP A N 1
ATOM 2237 C CA . ASP A 1 299 ? 18.129 6.073 -3.250 1.00 81.25 299 ASP A CA 1
ATOM 2238 C C . ASP A 1 299 ? 16.865 6.300 -2.387 1.00 81.25 299 ASP A C 1
ATOM 2240 O O . ASP A 1 299 ? 16.841 7.159 -1.513 1.00 81.25 299 ASP A O 1
ATOM 2244 N N . ASN A 1 300 ? 15.810 5.497 -2.609 1.00 78.06 300 ASN A N 1
ATOM 2245 C CA . ASN A 1 300 ? 14.505 5.594 -1.928 1.00 78.06 300 ASN A CA 1
ATOM 2246 C C . ASN A 1 300 ? 13.794 6.942 -2.070 1.00 78.06 300 ASN A C 1
ATOM 2248 O O . ASN A 1 300 ? 13.018 7.317 -1.194 1.00 78.06 300 ASN A O 1
ATOM 2252 N N . TYR A 1 301 ? 14.035 7.669 -3.158 1.00 75.12 301 TYR A N 1
ATOM 2253 C CA . TYR A 1 301 ? 13.423 8.973 -3.367 1.00 75.12 301 TYR A CA 1
ATOM 2254 C C . TYR A 1 301 ? 12.309 8.895 -4.429 1.00 75.12 301 TYR A C 1
ATOM 2256 O O . TYR A 1 301 ? 12.587 9.055 -5.618 1.00 75.12 301 TYR A O 1
ATOM 2264 N N . PRO A 1 302 ? 11.038 8.647 -4.040 1.00 61.50 302 PRO A N 1
ATOM 2265 C CA . PRO A 1 302 ? 9.935 8.457 -4.991 1.00 61.50 302 PRO A CA 1
ATOM 2266 C C . PRO A 1 302 ? 9.395 9.772 -5.578 1.00 61.50 302 PRO A C 1
ATOM 2268 O O . PRO A 1 302 ? 8.583 9.760 -6.504 1.00 61.50 302 PRO A O 1
ATOM 2271 N N . LEU A 1 303 ? 9.816 10.923 -5.042 1.00 59.84 303 LEU A N 1
ATOM 2272 C CA . LEU A 1 303 ? 9.322 12.235 -5.451 1.00 59.84 303 LEU A CA 1
ATOM 2273 C C . LEU A 1 303 ? 10.244 12.856 -6.500 1.00 59.84 303 LEU A C 1
ATOM 2275 O O . LEU A 1 303 ? 11.458 12.897 -6.348 1.00 59.84 303 LEU A O 1
ATOM 2279 N N . SER A 1 304 ? 9.668 13.402 -7.567 1.00 54.62 304 SER A N 1
ATOM 2280 C CA . SER A 1 304 ? 10.413 14.214 -8.528 1.00 54.62 304 SER A CA 1
ATOM 2281 C C . SER A 1 304 ? 9.727 15.570 -8.665 1.00 54.62 304 SER A C 1
ATOM 2283 O O . SER A 1 304 ? 8.770 15.691 -9.429 1.00 54.62 304 SER A O 1
ATOM 2285 N N . PRO A 1 305 ? 10.155 16.600 -7.912 1.00 45.56 305 PRO A N 1
ATOM 2286 C CA . PRO A 1 305 ? 9.629 17.941 -8.118 1.00 45.56 305 PRO A CA 1
ATOM 2287 C C . PRO A 1 305 ? 10.048 18.417 -9.520 1.00 45.56 305 PRO A C 1
ATOM 2289 O O . PRO A 1 305 ? 11.240 18.581 -9.766 1.00 45.56 305 PRO A O 1
ATOM 2292 N N . GLY A 1 306 ? 9.107 18.608 -10.449 1.00 49.12 306 GLY A N 1
ATOM 2293 C CA . GLY A 1 306 ? 9.367 19.314 -11.717 1.00 49.12 306 GLY A CA 1
ATOM 2294 C C . GLY A 1 306 ? 9.863 18.495 -12.921 1.00 49.12 306 GLY A C 1
ATOM 2295 O O . GLY A 1 306 ? 10.715 18.977 -13.658 1.00 49.12 306 GLY A O 1
ATOM 2296 N N . GLY A 1 307 ? 9.316 17.303 -13.174 1.00 51.53 307 GLY A N 1
ATOM 2297 C CA . GLY A 1 307 ? 9.613 16.525 -14.389 1.00 51.53 307 GLY A CA 1
ATOM 2298 C C . GLY A 1 307 ? 10.578 15.364 -14.142 1.00 51.53 307 GLY A C 1
ATOM 2299 O O . GLY A 1 307 ? 11.381 15.392 -13.216 1.00 51.53 307 GLY A O 1
ATOM 2300 N N . SER A 1 308 ? 10.426 14.300 -14.935 1.00 54.84 308 SER A N 1
ATOM 2301 C CA . SER A 1 308 ? 10.918 12.935 -14.684 1.00 54.84 308 SER A CA 1
ATOM 2302 C C . SER A 1 308 ? 12.437 12.833 -14.452 1.00 54.84 308 SER A C 1
ATOM 2304 O O . SER A 1 308 ? 13.180 12.496 -15.366 1.00 54.84 308 SER A O 1
ATOM 2306 N N . ARG A 1 309 ? 12.931 13.070 -13.225 1.00 63.09 309 ARG A N 1
ATOM 2307 C CA . ARG A 1 309 ? 14.364 12.881 -12.898 1.00 63.09 309 ARG A CA 1
ATOM 2308 C C . ARG A 1 309 ? 14.777 11.418 -12.755 1.00 63.09 309 ARG A C 1
ATOM 2310 O O . ARG A 1 309 ? 15.973 11.144 -12.633 1.00 63.09 309 ARG A O 1
ATOM 2317 N N . PHE A 1 310 ? 13.823 10.492 -12.759 1.00 74.88 310 PHE A N 1
ATOM 2318 C CA . PHE A 1 310 ? 14.090 9.061 -12.700 1.00 74.88 310 PHE A CA 1
ATOM 2319 C C . PHE A 1 310 ? 13.425 8.345 -13.881 1.00 74.88 310 PHE A C 1
ATOM 2321 O O . PHE A 1 310 ? 12.340 8.764 -14.304 1.00 74.88 310 PHE A O 1
ATOM 2328 N N . PRO A 1 311 ? 14.067 7.306 -14.436 1.00 87.44 311 PRO A N 1
ATOM 2329 C CA . PRO A 1 311 ? 13.525 6.544 -15.556 1.00 87.44 311 PRO A CA 1
ATOM 2330 C C . PRO A 1 311 ? 12.204 5.870 -15.189 1.00 87.44 311 PRO A C 1
ATOM 2332 O O . PRO A 1 311 ? 12.098 5.204 -14.157 1.00 87.44 311 PRO A O 1
ATOM 2335 N N . LYS A 1 312 ? 11.197 6.025 -16.048 1.00 89.38 312 LYS A N 1
ATOM 2336 C CA . LYS A 1 312 ? 9.895 5.371 -15.901 1.00 89.38 312 LYS A CA 1
ATOM 2337 C C . LYS A 1 312 ? 9.250 5.099 -17.252 1.00 89.38 312 LYS A C 1
ATOM 2339 O O . LYS A 1 312 ? 9.557 5.775 -18.233 1.00 89.38 312 LYS A O 1
ATOM 2344 N N . ALA A 1 313 ? 8.325 4.150 -17.278 1.00 90.31 313 ALA A N 1
ATOM 2345 C CA . ALA A 1 313 ? 7.537 3.799 -18.447 1.00 90.31 313 ALA A CA 1
ATOM 2346 C C . ALA A 1 313 ? 6.099 3.444 -18.047 1.00 90.31 313 ALA A C 1
ATOM 2348 O O . ALA A 1 313 ? 5.860 2.815 -17.016 1.00 90.31 313 ALA A O 1
ATOM 2349 N N . VAL A 1 314 ? 5.136 3.839 -18.878 1.00 90.25 314 VAL A N 1
ATOM 2350 C CA . VAL A 1 314 ? 3.735 3.432 -18.720 1.00 90.25 314 VAL A CA 1
ATOM 2351 C C . VAL A 1 314 ? 3.549 2.042 -19.322 1.00 90.25 314 VAL A C 1
ATOM 2353 O O . VAL A 1 314 ? 4.029 1.767 -20.421 1.00 90.25 314 VAL A O 1
ATOM 2356 N N . VAL A 1 315 ? 2.812 1.182 -18.624 1.00 91.69 315 VAL A N 1
ATOM 2357 C CA . VAL A 1 315 ? 2.476 -0.172 -19.064 1.00 91.69 315 VAL A CA 1
ATOM 2358 C C . VAL A 1 315 ? 1.020 -0.192 -19.540 1.00 91.69 315 VAL A C 1
ATOM 2360 O O . VAL A 1 315 ? 0.083 -0.175 -18.742 1.00 91.69 315 VAL A O 1
ATOM 2363 N N . ASN A 1 316 ? 0.843 -0.192 -20.863 1.00 90.00 316 ASN A N 1
ATOM 2364 C CA . ASN A 1 316 ? -0.454 -0.203 -21.551 1.00 90.00 316 ASN A CA 1
ATOM 2365 C C . ASN A 1 316 ? -0.414 -1.149 -22.757 1.00 90.00 316 ASN A C 1
ATOM 2367 O O . ASN A 1 316 ? -0.595 -0.748 -23.904 1.00 90.00 316 ASN A O 1
ATOM 2371 N N . THR A 1 317 ? -0.128 -2.414 -22.490 1.00 85.25 317 THR A N 1
ATOM 2372 C CA . THR A 1 317 ? -0.027 -3.462 -23.499 1.00 85.25 317 THR A CA 1
ATOM 2373 C C . THR A 1 317 ? -0.615 -4.753 -22.957 1.00 85.25 317 THR A C 1
ATOM 2375 O O . THR A 1 317 ? -0.227 -5.247 -21.901 1.00 85.25 317 THR A O 1
ATOM 2378 N N . GLU A 1 318 ? -1.555 -5.323 -23.704 1.00 80.06 318 GLU A N 1
ATOM 2379 C CA . GLU A 1 318 ? -2.163 -6.613 -23.368 1.00 80.06 318 GLU A CA 1
ATOM 2380 C C . GLU A 1 318 ? -1.181 -7.776 -23.571 1.00 80.06 318 GLU A C 1
ATOM 2382 O O . GLU A 1 318 ? -1.409 -8.855 -23.039 1.00 80.06 318 GLU A O 1
ATOM 2387 N N . ARG A 1 319 ? -0.093 -7.570 -24.331 1.00 81.38 319 ARG A N 1
ATOM 2388 C CA . ARG A 1 319 ? 0.965 -8.563 -24.568 1.00 81.38 319 ARG A CA 1
ATOM 2389 C C . ARG A 1 319 ? 2.237 -8.209 -23.823 1.00 81.38 319 ARG A C 1
ATOM 2391 O O . ARG A 1 319 ? 2.563 -7.032 -23.698 1.00 81.38 319 ARG A O 1
ATOM 2398 N N . ALA A 1 320 ? 2.973 -9.221 -23.360 1.00 82.75 320 ALA A N 1
ATOM 2399 C CA . ALA A 1 320 ? 4.233 -8.970 -22.674 1.00 82.75 320 ALA A CA 1
ATOM 2400 C C . ALA A 1 320 ? 5.292 -8.489 -23.674 1.00 82.75 320 ALA A C 1
ATOM 2402 O O . ALA A 1 320 ? 5.695 -9.229 -24.576 1.00 82.75 320 ALA A O 1
ATOM 2403 N N . THR A 1 321 ? 5.739 -7.252 -23.486 1.00 87.50 321 THR A N 1
ATOM 2404 C CA . THR A 1 321 ? 6.722 -6.558 -24.324 1.00 87.50 321 THR A CA 1
ATOM 2405 C C . THR A 1 321 ? 7.880 -6.065 -23.474 1.00 87.50 321 THR A C 1
ATOM 2407 O O . THR A 1 321 ? 7.715 -5.800 -22.283 1.00 87.50 321 THR A O 1
ATOM 2410 N N . TRP A 1 322 ? 9.047 -5.892 -24.084 1.00 90.88 322 TRP A N 1
ATOM 2411 C CA . TRP A 1 322 ? 10.191 -5.280 -23.418 1.00 90.88 322 TRP A CA 1
ATOM 2412 C C . TRP A 1 322 ? 10.043 -3.759 -23.360 1.00 90.88 322 TRP A C 1
ATOM 2414 O O . TRP A 1 322 ? 9.935 -3.102 -24.394 1.00 90.88 322 TRP A O 1
ATOM 2424 N N . LEU A 1 323 ? 10.064 -3.206 -22.148 1.00 92.44 323 LEU A N 1
ATOM 2425 C CA . LEU A 1 323 ? 10.228 -1.777 -21.902 1.00 92.44 323 LEU A CA 1
ATOM 2426 C C . LEU A 1 323 ? 11.640 -1.525 -21.378 1.00 92.44 323 LEU A C 1
ATOM 2428 O O . LEU A 1 323 ? 12.077 -2.191 -20.441 1.00 92.44 323 LEU A O 1
ATOM 2432 N N . THR A 1 324 ? 12.342 -0.558 -21.965 1.00 93.12 324 THR A N 1
ATOM 2433 C CA . THR A 1 324 ? 13.723 -0.219 -21.596 1.00 93.12 324 THR A CA 1
ATOM 2434 C C . THR A 1 324 ? 13.773 1.124 -20.879 1.00 93.12 324 THR A C 1
ATOM 2436 O O . THR A 1 324 ? 13.282 2.131 -21.388 1.00 93.12 324 THR A O 1
ATOM 2439 N N . LEU A 1 325 ? 14.397 1.134 -19.705 1.00 93.25 325 LEU A N 1
ATOM 2440 C CA . LEU A 1 325 ? 14.709 2.317 -18.915 1.00 93.25 325 LEU A CA 1
ATOM 2441 C C . LEU A 1 325 ? 16.167 2.727 -19.167 1.00 93.25 325 LEU A C 1
ATOM 2443 O O . LEU A 1 325 ? 17.055 1.879 -19.110 1.00 93.25 325 LEU A O 1
ATOM 2447 N N . ASP A 1 326 ? 16.408 4.013 -19.426 1.00 92.25 326 ASP A N 1
ATOM 2448 C CA . ASP A 1 326 ? 17.756 4.589 -19.543 1.00 92.25 326 ASP A CA 1
ATOM 2449 C C . ASP A 1 326 ? 18.293 4.948 -18.157 1.00 92.25 326 ASP A C 1
ATOM 2451 O O . ASP A 1 326 ? 17.763 5.831 -17.490 1.00 92.25 326 ASP A O 1
ATOM 2455 N N . THR A 1 327 ? 19.330 4.253 -17.712 1.00 91.81 327 THR A N 1
ATOM 2456 C CA . THR A 1 327 ? 19.913 4.381 -16.376 1.00 91.81 327 THR A CA 1
ATOM 2457 C C . THR A 1 327 ? 21.308 4.993 -16.377 1.00 91.81 327 THR A C 1
ATOM 2459 O O . THR A 1 327 ? 21.901 5.116 -15.304 1.00 91.81 327 THR A O 1
ATOM 2462 N N . ALA A 1 328 ? 21.823 5.437 -17.530 1.00 89.50 328 ALA A N 1
ATOM 2463 C CA . ALA A 1 328 ? 23.205 5.896 -17.684 1.00 89.50 328 ALA A CA 1
ATOM 2464 C C . ALA A 1 328 ? 23.561 7.041 -16.719 1.00 89.50 328 ALA A C 1
ATOM 2466 O O . ALA A 1 328 ? 24.573 6.984 -16.021 1.00 89.50 328 ALA A O 1
ATOM 2467 N N . TYR A 1 329 ? 22.673 8.033 -16.582 1.00 87.31 329 TYR A N 1
ATOM 2468 C CA . TYR A 1 329 ? 22.856 9.165 -15.658 1.00 87.31 329 TYR A CA 1
ATOM 2469 C C . TYR A 1 329 ? 22.854 8.760 -14.170 1.00 87.31 329 TYR A C 1
ATOM 2471 O O . TYR A 1 329 ? 23.244 9.536 -13.301 1.00 87.31 329 TYR A O 1
ATOM 2479 N N . ARG A 1 330 ? 22.376 7.553 -13.849 1.00 85.94 330 ARG A N 1
ATOM 2480 C CA . ARG A 1 330 ? 22.206 7.045 -12.480 1.00 85.94 330 ARG A CA 1
ATOM 2481 C C . ARG A 1 330 ? 23.203 5.944 -12.118 1.00 85.94 330 ARG A C 1
ATOM 2483 O O . ARG A 1 330 ? 23.082 5.366 -11.038 1.00 85.94 330 ARG A O 1
ATOM 2490 N N . LYS A 1 331 ? 24.192 5.661 -12.974 1.00 87.94 331 LYS A N 1
ATOM 2491 C CA . LYS A 1 331 ? 25.282 4.732 -12.652 1.00 87.94 331 LYS A CA 1
ATOM 2492 C C . LYS A 1 331 ? 25.945 5.129 -11.328 1.00 87.94 331 LYS A C 1
ATOM 2494 O O . LYS A 1 331 ? 26.280 6.287 -11.104 1.00 87.94 331 LYS A O 1
ATOM 2499 N N . GLY A 1 332 ? 26.109 4.154 -10.439 1.00 80.56 332 GLY A N 1
ATOM 2500 C CA . GLY A 1 332 ? 26.669 4.337 -9.100 1.00 80.56 332 GLY A CA 1
ATOM 2501 C C . GLY A 1 332 ? 25.643 4.490 -7.971 1.00 80.56 332 GLY A C 1
ATOM 2502 O O . GLY A 1 332 ? 25.980 4.129 -6.842 1.00 80.56 332 GLY A O 1
ATOM 2503 N N . SER A 1 333 ? 24.409 4.932 -8.250 1.00 84.88 333 SER A N 1
ATOM 2504 C CA . SER A 1 333 ? 23.325 4.989 -7.251 1.00 84.88 333 SER A CA 1
ATOM 2505 C C . SER A 1 333 ? 22.793 3.595 -6.908 1.00 84.88 333 SER A C 1
ATOM 2507 O O . SER A 1 333 ? 22.835 2.674 -7.730 1.00 84.88 3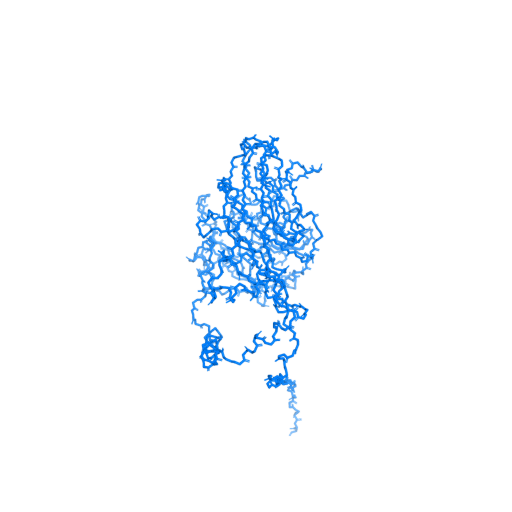33 SER A O 1
ATOM 2509 N N . HIS A 1 334 ? 22.241 3.449 -5.700 1.00 84.62 334 HIS A N 1
ATOM 2510 C CA . HIS A 1 334 ? 21.439 2.275 -5.358 1.00 84.62 334 HIS A CA 1
ATOM 2511 C C . HIS A 1 334 ? 19.996 2.512 -5.789 1.00 84.62 334 HIS A C 1
ATOM 2513 O O . HIS A 1 334 ? 19.487 3.617 -5.651 1.00 84.62 334 HIS A O 1
ATOM 2519 N N . ALA A 1 335 ? 19.312 1.491 -6.289 1.00 88.94 335 ALA A N 1
ATOM 2520 C CA . ALA A 1 335 ? 17.932 1.611 -6.736 1.00 88.94 335 ALA A CA 1
ATOM 2521 C C . ALA A 1 335 ? 17.150 0.309 -6.556 1.00 88.94 335 ALA A C 1
ATOM 2523 O O . ALA A 1 335 ? 17.713 -0.733 -6.216 1.00 88.94 335 ALA A O 1
ATOM 2524 N N . TYR A 1 336 ? 15.845 0.387 -6.793 1.00 91.62 336 TYR A N 1
ATOM 2525 C CA . TYR A 1 336 ? 14.978 -0.762 -7.038 1.00 91.62 336 TYR A CA 1
ATOM 2526 C C . TYR A 1 336 ? 14.022 -0.455 -8.197 1.00 91.62 336 TYR A C 1
ATOM 2528 O O . TYR A 1 336 ? 13.777 0.711 -8.523 1.00 91.62 336 TYR A O 1
ATOM 2536 N N . LEU A 1 337 ? 13.503 -1.504 -8.835 1.00 93.44 337 LEU A N 1
ATOM 2537 C CA . LEU A 1 337 ? 12.404 -1.397 -9.789 1.00 93.44 337 LEU A CA 1
ATOM 2538 C C . LEU A 1 337 ? 11.077 -1.471 -9.041 1.00 93.44 337 LEU A C 1
ATOM 2540 O O . LEU A 1 337 ? 10.917 -2.304 -8.153 1.00 93.44 337 LEU A O 1
ATOM 2544 N N . GLU A 1 338 ? 10.130 -0.630 -9.430 1.00 92.75 338 GLU A N 1
ATOM 2545 C CA . GLU A 1 338 ? 8.779 -0.576 -8.881 1.00 92.75 338 GLU A CA 1
ATOM 2546 C C . GLU A 1 338 ? 7.758 -0.694 -10.014 1.00 92.75 338 GLU A C 1
ATOM 2548 O O . GLU A 1 338 ? 7.844 0.037 -11.003 1.00 92.75 338 GLU A O 1
ATOM 2553 N N . LEU A 1 339 ? 6.775 -1.581 -9.857 1.00 92.75 339 LEU A N 1
ATOM 2554 C CA . LEU A 1 339 ? 5.526 -1.539 -10.610 1.00 92.75 339 LEU A CA 1
ATOM 2555 C C . LEU A 1 339 ? 4.364 -1.225 -9.676 1.00 92.75 339 LEU A C 1
ATOM 2557 O O . LEU A 1 339 ? 4.158 -1.912 -8.676 1.00 92.75 339 LEU A O 1
ATOM 2561 N N . THR A 1 340 ? 3.591 -0.208 -10.042 1.00 91.62 340 THR A N 1
ATOM 2562 C CA . THR A 1 340 ? 2.431 0.265 -9.280 1.00 91.62 340 THR A CA 1
ATOM 2563 C C . THR A 1 340 ? 1.244 0.540 -10.194 1.00 91.62 340 THR A C 1
ATOM 2565 O O . THR A 1 340 ? 1.396 0.940 -11.355 1.00 91.62 340 THR A O 1
ATOM 2568 N N . LEU A 1 341 ? 0.039 0.349 -9.657 1.00 90.12 341 LEU A N 1
ATOM 2569 C CA . LEU A 1 341 ? -1.180 0.943 -10.203 1.00 90.12 341 LEU A CA 1
ATOM 2570 C C . LEU A 1 341 ? -1.317 2.396 -9.717 1.00 90.12 341 LEU A C 1
ATOM 2572 O O . LEU A 1 341 ? -0.685 2.763 -8.725 1.00 90.12 341 LEU A O 1
ATOM 2576 N N . PRO A 1 342 ? -2.133 3.242 -10.377 1.00 83.88 342 PRO A N 1
ATOM 2577 C CA . PRO A 1 342 ? -2.281 4.639 -9.981 1.00 83.88 342 PRO A CA 1
ATOM 2578 C C . PRO A 1 342 ? -2.720 4.778 -8.520 1.00 83.88 342 PRO A C 1
ATOM 2580 O O . PRO A 1 342 ? -2.114 5.546 -7.785 1.00 83.88 342 PRO A O 1
ATOM 2583 N N . ASP A 1 343 ? -3.695 3.980 -8.082 1.00 84.19 343 ASP A N 1
ATOM 2584 C CA . ASP A 1 343 ? -4.227 4.035 -6.712 1.00 84.19 343 ASP A CA 1
ATOM 2585 C C . ASP A 1 343 ? -3.231 3.558 -5.645 1.00 84.19 343 ASP A C 1
ATOM 2587 O O . ASP A 1 343 ? -3.343 3.944 -4.483 1.00 84.19 343 ASP A O 1
ATOM 2591 N N . ASP A 1 344 ? -2.232 2.771 -6.045 1.00 85.31 344 ASP A N 1
ATOM 2592 C CA . ASP A 1 344 ? -1.226 2.190 -5.151 1.00 85.31 344 ASP A CA 1
ATOM 2593 C C . ASP A 1 344 ? 0.104 2.958 -5.170 1.00 85.31 344 ASP A C 1
ATOM 2595 O O . ASP A 1 344 ? 1.034 2.652 -4.424 1.00 85.31 344 ASP A O 1
ATOM 2599 N N . SER A 1 345 ? 0.222 3.950 -6.051 1.00 82.12 345 SER A N 1
ATOM 2600 C CA . SER A 1 345 ? 1.442 4.714 -6.251 1.00 82.12 345 SER A CA 1
ATOM 2601 C C . SER A 1 345 ? 1.506 5.908 -5.284 1.00 82.12 345 SER A C 1
ATOM 2603 O O . SER A 1 345 ? 0.628 6.770 -5.343 1.00 82.12 345 SER A O 1
ATOM 2605 N N . PRO A 1 346 ? 2.600 6.090 -4.516 1.00 73.44 346 PRO A N 1
ATOM 2606 C CA . PRO A 1 346 ? 2.807 7.277 -3.672 1.00 73.44 346 PRO A CA 1
ATOM 2607 C C . PRO A 1 346 ? 2.827 8.611 -4.440 1.00 73.44 346 PRO A C 1
ATOM 2609 O O . PRO A 1 346 ? 2.640 9.675 -3.856 1.00 73.44 346 PRO A O 1
ATOM 2612 N N . ASN A 1 347 ? 3.081 8.560 -5.751 1.00 75.94 347 ASN A N 1
ATOM 2613 C CA . ASN A 1 347 ? 3.061 9.705 -6.658 1.00 75.94 347 ASN A CA 1
ATOM 2614 C C . ASN A 1 347 ? 2.387 9.304 -7.987 1.00 75.94 347 ASN A C 1
ATOM 2616 O O . ASN A 1 347 ? 3.079 8.889 -8.921 1.00 75.94 347 ASN A O 1
ATOM 2620 N N . PRO A 1 348 ? 1.046 9.267 -8.053 1.00 73.44 348 PRO A N 1
ATOM 2621 C CA . PRO A 1 348 ? 0.319 8.695 -9.184 1.00 73.44 348 PRO A CA 1
ATOM 2622 C C . PRO A 1 348 ? 0.503 9.515 -10.465 1.00 73.44 348 PRO A C 1
ATOM 2624 O O . PRO A 1 348 ? 0.227 10.708 -10.500 1.00 73.44 348 PRO A O 1
ATOM 2627 N N . ASP A 1 349 ? 0.922 8.848 -11.544 1.00 69.81 349 ASP A N 1
ATOM 2628 C CA . ASP A 1 349 ? 1.037 9.450 -12.883 1.00 69.81 349 ASP A CA 1
ATOM 2629 C C . ASP A 1 349 ? -0.264 9.326 -13.708 1.00 69.81 349 ASP A C 1
ATOM 2631 O O . ASP A 1 349 ? -0.371 9.876 -14.805 1.00 69.81 349 ASP A O 1
ATOM 2635 N N . GLY A 1 350 ? -1.253 8.582 -13.199 1.00 68.75 350 GLY A N 1
ATOM 2636 C CA . GLY A 1 350 ? -2.522 8.280 -13.862 1.00 68.75 350 GLY A CA 1
ATOM 2637 C C . GLY A 1 350 ? -3.741 8.759 -13.072 1.00 68.75 350 GLY A C 1
ATOM 2638 O O . GLY A 1 350 ? -3.641 9.172 -11.919 1.00 68.75 350 GLY A O 1
ATOM 2639 N N . LYS A 1 351 ? -4.921 8.687 -13.699 1.00 73.44 351 LYS A N 1
ATOM 2640 C CA . LYS A 1 351 ? -6.189 8.983 -13.019 1.00 73.44 351 LYS A CA 1
ATOM 2641 C C . LYS A 1 351 ? -6.491 7.898 -11.987 1.00 73.44 351 LYS A C 1
ATOM 2643 O O . LYS A 1 351 ? -6.602 6.727 -12.348 1.00 73.44 351 LYS A O 1
ATOM 2648 N N . LEU A 1 352 ? -6.670 8.322 -10.739 1.00 70.88 352 LEU A N 1
ATOM 2649 C CA . LEU A 1 352 ? -7.114 7.460 -9.648 1.00 70.88 352 LEU A CA 1
ATOM 2650 C C . LEU A 1 352 ? -8.507 6.875 -9.937 1.00 70.88 352 LEU A C 1
ATOM 2652 O O . LEU A 1 352 ? -9.334 7.514 -10.597 1.00 70.88 352 LEU A O 1
ATOM 2656 N N . GLY A 1 353 ? -8.766 5.661 -9.456 1.00 65.50 353 GLY A N 1
ATOM 2657 C CA . GLY A 1 353 ? -10.032 4.942 -9.608 1.00 65.50 353 GLY A CA 1
ATOM 2658 C C . GLY A 1 353 ? -10.244 4.262 -10.966 1.00 65.50 353 GLY A C 1
ATOM 2659 O O . GLY A 1 353 ? -11.299 3.662 -11.190 1.00 65.50 353 GLY A O 1
ATOM 2660 N N . VAL A 1 354 ? -9.273 4.329 -11.884 1.00 70.19 354 VAL A N 1
ATOM 2661 C CA . VAL A 1 354 ? -9.303 3.549 -13.129 1.00 70.19 354 VAL A CA 1
ATOM 2662 C C . VAL A 1 354 ? -8.722 2.165 -12.860 1.00 70.19 354 VAL A C 1
ATOM 2664 O O . VAL A 1 354 ? -7.552 2.035 -12.510 1.00 70.19 354 VAL A O 1
ATOM 2667 N N . ALA A 1 355 ? -9.536 1.127 -13.065 1.00 73.81 355 ALA A N 1
ATOM 2668 C CA . ALA A 1 355 ? -9.097 -0.257 -12.916 1.00 73.81 355 ALA A CA 1
ATOM 2669 C C . ALA A 1 355 ? -7.899 -0.555 -13.832 1.00 73.81 355 ALA A C 1
ATOM 2671 O O . ALA A 1 355 ? -7.937 -0.282 -15.037 1.00 73.81 355 ALA A O 1
ATOM 2672 N N . GLY A 1 356 ? -6.862 -1.153 -13.255 1.00 86.44 356 GLY A N 1
ATOM 2673 C CA . GLY A 1 356 ? -5.608 -1.448 -13.927 1.00 86.44 356 GLY A CA 1
ATOM 2674 C C . GLY A 1 356 ? -5.035 -2.782 -13.478 1.00 86.44 356 GLY A C 1
ATOM 2675 O O . GLY A 1 356 ? -5.546 -3.431 -12.566 1.00 86.44 356 GLY A O 1
ATOM 2676 N N . TRP A 1 357 ? -3.997 -3.223 -14.171 1.00 89.19 357 TRP A N 1
ATOM 2677 C CA . TRP A 1 357 ? -3.282 -4.447 -13.840 1.00 89.19 357 TRP A CA 1
ATOM 2678 C C . TRP A 1 357 ? -1.903 -4.456 -14.489 1.00 89.19 357 TRP A C 1
ATOM 2680 O O . TRP A 1 357 ? -1.658 -3.718 -15.444 1.00 89.19 357 TRP A O 1
ATOM 2690 N N . PHE A 1 358 ? -1.015 -5.316 -14.000 1.00 92.25 358 PHE A N 1
ATOM 2691 C CA . PHE A 1 358 ? 0.257 -5.601 -14.645 1.00 92.25 358 PHE A CA 1
ATOM 2692 C C . PHE A 1 358 ? 0.665 -7.067 -14.500 1.00 92.25 358 PHE A C 1
ATOM 2694 O O . PHE A 1 358 ? 0.157 -7.806 -13.653 1.00 92.25 358 PHE A O 1
ATOM 2701 N N . GLY A 1 359 ? 1.602 -7.465 -15.351 1.00 89.56 359 GLY A N 1
ATOM 2702 C CA . GLY A 1 359 ? 2.323 -8.721 -15.303 1.00 89.56 359 GLY A CA 1
ATOM 2703 C C . GLY A 1 359 ? 3.796 -8.500 -15.636 1.00 89.56 359 GLY A C 1
ATOM 2704 O O . GLY A 1 359 ? 4.108 -7.702 -16.522 1.00 89.56 359 GLY A O 1
ATOM 2705 N N . VAL A 1 360 ? 4.700 -9.191 -14.944 1.00 90.50 360 VAL A N 1
ATOM 2706 C CA . VAL A 1 360 ? 6.157 -9.094 -15.145 1.00 90.50 360 VAL A CA 1
ATOM 2707 C C . VAL A 1 360 ? 6.750 -10.482 -15.283 1.00 90.50 360 VAL A C 1
ATOM 2709 O O . VAL A 1 360 ? 6.403 -11.390 -14.529 1.00 90.50 360 VAL A O 1
ATOM 2712 N N . ARG A 1 361 ? 7.660 -10.641 -16.245 1.00 87.12 361 ARG A N 1
ATOM 2713 C CA . ARG A 1 361 ? 8.279 -11.937 -16.540 1.00 87.12 361 ARG A CA 1
ATOM 2714 C C . ARG A 1 361 ? 9.776 -11.943 -16.306 1.00 87.12 361 ARG A C 1
ATOM 2716 O O . ARG A 1 361 ? 10.280 -12.835 -15.641 1.00 87.12 361 ARG A O 1
ATOM 2723 N N . GLN A 1 362 ? 10.490 -10.980 -16.878 1.00 88.00 362 GLN A N 1
ATOM 2724 C CA . GLN A 1 362 ? 11.949 -11.015 -16.934 1.00 88.00 362 GLN A CA 1
ATOM 2725 C C . GLN A 1 362 ? 12.540 -9.616 -16.878 1.00 88.00 362 GLN A C 1
ATOM 2727 O O . GLN A 1 362 ? 11.918 -8.656 -17.337 1.00 88.00 362 GLN A O 1
ATOM 2732 N N . VAL A 1 363 ? 13.758 -9.517 -16.356 1.00 91.69 363 VAL A N 1
ATOM 2733 C CA . VAL A 1 363 ? 14.543 -8.280 -16.318 1.00 91.69 363 VAL A CA 1
ATOM 2734 C C . VAL A 1 363 ? 15.951 -8.562 -16.819 1.00 91.69 363 VAL A C 1
ATOM 2736 O O . VAL A 1 363 ? 16.515 -9.618 -16.531 1.00 91.69 363 VAL A O 1
ATOM 2739 N N . ARG A 1 364 ? 16.501 -7.609 -17.573 1.00 90.75 364 ARG A N 1
ATOM 2740 C CA . ARG A 1 364 ? 17.875 -7.628 -18.069 1.00 90.75 364 ARG A CA 1
ATOM 2741 C C . ARG A 1 364 ? 18.565 -6.286 -17.882 1.00 90.75 364 ARG A C 1
ATOM 2743 O O . ARG A 1 364 ? 18.019 -5.251 -18.264 1.00 90.75 364 ARG A O 1
ATOM 2750 N N . PHE A 1 365 ? 19.780 -6.328 -17.366 1.00 91.25 365 PHE A N 1
ATOM 2751 C CA . PHE A 1 365 ? 20.702 -5.209 -17.251 1.00 91.25 365 PHE A CA 1
ATOM 2752 C C . PHE A 1 365 ? 21.670 -5.277 -18.427 1.00 91.25 365 PHE A C 1
ATOM 2754 O O . PHE A 1 365 ? 22.233 -6.329 -18.714 1.00 91.25 365 PHE A O 1
ATOM 2761 N N . HIS A 1 366 ? 21.848 -4.178 -19.154 1.00 89.56 366 HIS A N 1
ATOM 2762 C CA . HIS A 1 366 ? 22.745 -4.187 -20.305 1.00 89.56 366 HIS A CA 1
ATOM 2763 C C . HIS A 1 366 ? 23.321 -2.807 -20.603 1.00 89.56 366 HIS A C 1
ATOM 2765 O O . HIS A 1 366 ? 22.671 -1.780 -20.408 1.00 89.56 366 HIS A O 1
ATOM 2771 N N . ASP A 1 367 ? 24.547 -2.792 -21.116 1.00 89.31 367 ASP A N 1
ATOM 2772 C CA . ASP A 1 367 ? 25.150 -1.608 -21.717 1.00 89.31 367 ASP A CA 1
ATOM 2773 C C . ASP A 1 367 ? 24.868 -1.581 -23.219 1.00 89.31 367 ASP A C 1
ATOM 2775 O O . ASP A 1 367 ? 24.761 -2.624 -23.869 1.00 89.31 367 ASP A O 1
ATOM 2779 N N . GLY A 1 368 ? 24.736 -0.379 -23.778 1.00 84.00 368 GLY A N 1
ATOM 2780 C CA . GLY A 1 368 ? 24.415 -0.189 -25.190 1.00 84.00 368 GLY A CA 1
ATOM 2781 C C . GLY A 1 368 ? 22.958 -0.515 -25.552 1.00 84.00 368 GLY A C 1
ATOM 2782 O O . GLY A 1 368 ? 22.425 -1.599 -25.308 1.00 84.00 368 GLY A O 1
ATOM 2783 N N . LYS A 1 369 ? 22.302 0.429 -26.234 1.00 83.50 369 LYS A N 1
ATOM 2784 C CA . LYS A 1 369 ? 20.894 0.300 -26.648 1.00 83.50 369 LYS A CA 1
ATOM 2785 C C . LYS A 1 369 ? 20.661 -0.836 -27.654 1.00 83.50 369 LYS A C 1
ATOM 2787 O O . LYS A 1 369 ? 19.573 -1.400 -27.706 1.00 83.50 369 LYS A O 1
ATOM 2792 N N . VAL A 1 370 ? 21.682 -1.187 -28.440 1.00 81.25 370 VAL A N 1
ATOM 2793 C CA . VAL A 1 370 ? 21.647 -2.293 -29.416 1.00 81.25 370 VAL A CA 1
ATOM 2794 C C . VAL A 1 370 ? 21.428 -3.660 -28.758 1.00 81.25 370 VAL A C 1
ATOM 2796 O O . VAL A 1 370 ? 20.829 -4.538 -29.378 1.00 81.25 370 VAL A O 1
ATOM 2799 N N . ASN A 1 371 ? 21.831 -3.800 -27.492 1.00 81.31 371 ASN A N 1
ATOM 2800 C CA . ASN A 1 371 ? 21.711 -5.029 -26.710 1.00 81.31 371 ASN A CA 1
ATOM 2801 C C . ASN A 1 371 ? 20.345 -5.166 -26.018 1.00 81.31 371 ASN A C 1
ATOM 2803 O O . ASN A 1 371 ? 20.120 -6.131 -25.289 1.00 81.31 371 ASN A O 1
ATOM 2807 N N . ALA A 1 372 ? 19.424 -4.218 -26.244 1.00 83.25 372 ALA A N 1
ATOM 2808 C CA . ALA A 1 372 ? 18.070 -4.313 -25.721 1.00 83.25 372 ALA A CA 1
ATOM 2809 C C . ALA A 1 372 ? 17.406 -5.622 -26.198 1.00 83.25 372 ALA A C 1
ATOM 2811 O O . ALA A 1 372 ? 17.414 -5.911 -27.404 1.00 83.25 372 ALA A O 1
ATOM 2812 N N . PRO A 1 373 ? 16.817 -6.413 -25.286 1.00 82.69 373 PRO A N 1
ATOM 2813 C CA . PRO A 1 373 ? 16.145 -7.655 -25.640 1.00 82.69 373 PRO A CA 1
ATOM 2814 C C . PRO A 1 373 ? 14.993 -7.398 -26.616 1.00 82.69 373 PRO A C 1
ATOM 2816 O O . PRO A 1 373 ? 14.292 -6.390 -26.525 1.00 82.69 373 PRO A O 1
ATOM 2819 N N . LYS A 1 374 ? 14.776 -8.328 -27.551 1.00 76.69 374 LYS A N 1
ATOM 2820 C CA . LYS A 1 374 ? 13.725 -8.241 -28.576 1.00 76.69 374 LYS A CA 1
ATOM 2821 C C . LYS A 1 374 ? 12.767 -9.426 -28.464 1.00 76.69 374 LYS A C 1
ATOM 2823 O O . LYS A 1 374 ? 13.176 -10.517 -28.074 1.00 76.69 374 LYS A O 1
ATOM 2828 N N . GLY A 1 375 ? 11.510 -9.218 -28.856 1.00 65.31 375 GLY A N 1
ATOM 2829 C CA . GLY A 1 375 ? 10.474 -10.256 -28.932 1.00 65.31 375 GLY A CA 1
ATOM 2830 C C . GLY A 1 375 ? 9.256 -9.992 -28.042 1.00 65.31 375 GLY A C 1
ATOM 2831 O O . GLY A 1 375 ? 9.341 -9.265 -27.053 1.00 65.31 375 GLY A O 1
ATOM 2832 N N . GLU A 1 376 ? 8.128 -10.603 -28.406 1.00 56.88 376 GLU A N 1
ATOM 2833 C CA . GLU A 1 376 ? 6.876 -10.614 -27.635 1.00 56.88 376 GLU A CA 1
ATOM 2834 C C . GLU A 1 376 ? 6.670 -11.996 -27.002 1.00 56.88 376 GLU A C 1
ATOM 2836 O O . GLU A 1 376 ? 7.045 -13.016 -27.587 1.00 56.88 376 GLU A O 1
ATOM 2841 N N . ALA A 1 377 ? 6.059 -12.056 -25.816 1.00 54.31 377 ALA A N 1
ATOM 2842 C CA . ALA A 1 377 ? 5.585 -13.333 -25.285 1.00 54.31 377 ALA A CA 1
ATOM 2843 C C . ALA A 1 377 ? 4.313 -13.781 -26.020 1.00 54.31 377 ALA A C 1
ATOM 2845 O O . ALA A 1 377 ? 3.408 -12.977 -26.251 1.00 54.31 377 ALA A O 1
ATOM 2846 N N . VAL A 1 378 ? 4.216 -15.075 -26.328 1.00 50.81 378 VAL A N 1
ATOM 2847 C CA . VAL A 1 378 ? 2.994 -15.666 -26.889 1.00 50.81 378 VAL A CA 1
ATOM 2848 C C . VAL A 1 378 ? 1.907 -15.673 -25.811 1.00 50.81 378 VAL A C 1
ATOM 2850 O O . VAL A 1 378 ? 2.092 -16.270 -24.752 1.00 50.81 378 VAL A O 1
ATOM 2853 N N . ILE A 1 379 ? 0.776 -15.022 -26.087 1.00 44.06 379 ILE A N 1
ATOM 2854 C CA . ILE A 1 379 ? -0.445 -15.110 -25.277 1.00 44.06 379 ILE A CA 1
ATOM 2855 C C . ILE A 1 379 ? -1.467 -15.916 -26.064 1.00 44.06 379 ILE A C 1
ATOM 2857 O O . ILE A 1 379 ? -1.764 -15.588 -27.212 1.00 44.06 379 ILE A O 1
ATOM 2861 N N . VAL A 1 380 ? -2.006 -16.960 -25.438 1.00 45.19 380 VAL A N 1
ATOM 2862 C CA . VAL A 1 380 ? -3.089 -17.758 -26.011 1.00 45.19 380 VAL A CA 1
ATOM 2863 C C . VAL A 1 380 ? -4.416 -17.124 -25.597 1.00 45.19 380 VAL A C 1
ATOM 2865 O O . VAL A 1 380 ? -4.726 -17.030 -24.407 1.00 45.19 380 VAL A O 1
ATOM 2868 N N . THR A 1 381 ? -5.200 -16.661 -26.570 1.00 44.91 381 THR A N 1
ATOM 2869 C CA . THR A 1 381 ? -6.573 -16.204 -26.325 1.00 44.91 381 THR A CA 1
ATOM 2870 C C . THR A 1 381 ? -7.417 -17.397 -25.880 1.00 44.91 381 THR A C 1
ATOM 2872 O O . THR A 1 381 ? -7.404 -18.442 -26.531 1.00 44.91 381 THR A O 1
ATOM 2875 N N . ALA A 1 382 ? -8.124 -17.264 -24.755 1.00 39.69 382 ALA A N 1
ATOM 2876 C CA . ALA A 1 382 ? -9.000 -18.327 -24.275 1.00 39.69 382 ALA A CA 1
ATOM 2877 C C . ALA A 1 382 ? -10.171 -18.532 -25.262 1.00 39.69 382 ALA A C 1
ATOM 2879 O O . ALA A 1 382 ? -10.696 -17.547 -25.788 1.00 39.69 382 ALA A O 1
ATOM 2880 N N . PRO A 1 383 ? -10.592 -19.781 -25.532 1.00 38.41 383 PRO A N 1
ATOM 2881 C CA . PRO A 1 383 ? -11.721 -20.041 -26.415 1.00 38.41 383 PRO A CA 1
ATOM 2882 C C . PRO A 1 383 ? -13.018 -19.474 -25.823 1.00 38.41 383 PRO A C 1
ATOM 2884 O O . PRO A 1 383 ? -13.306 -19.638 -24.636 1.00 38.41 383 PRO A O 1
ATOM 2887 N N . THR A 1 384 ? -13.820 -18.824 -26.664 1.00 40.03 384 THR A N 1
ATOM 2888 C CA . THR A 1 384 ? -15.119 -18.261 -26.285 1.00 40.03 384 THR A CA 1
ATOM 2889 C C . THR A 1 384 ? -16.132 -19.393 -26.115 1.00 40.03 384 THR A C 1
ATOM 2891 O O . THR A 1 384 ? -16.422 -20.131 -27.058 1.00 40.03 384 THR A O 1
ATOM 2894 N N . LEU A 1 385 ? -16.696 -19.554 -24.917 1.00 35.81 385 LEU A N 1
ATOM 2895 C CA . LEU A 1 385 ? -17.748 -20.545 -24.682 1.00 35.81 385 LEU A CA 1
ATOM 2896 C C . LEU A 1 385 ? -19.071 -20.021 -25.257 1.00 35.81 385 LEU A C 1
ATOM 2898 O O . LEU A 1 385 ? -19.739 -19.180 -24.660 1.00 35.81 385 LEU A O 1
ATOM 2902 N N . THR A 1 386 ? -19.475 -20.510 -26.430 1.00 35.31 386 THR A N 1
ATOM 2903 C CA . THR A 1 386 ? -20.775 -20.153 -27.013 1.00 35.31 386 THR A CA 1
ATOM 2904 C C . THR A 1 386 ? -21.933 -20.630 -26.132 1.00 35.31 386 THR A C 1
ATOM 2906 O O . THR A 1 386 ? -21.950 -21.769 -25.663 1.00 35.31 386 THR A O 1
ATOM 2909 N N . ARG A 1 387 ? -22.941 -19.762 -25.971 1.00 37.94 387 ARG A N 1
ATOM 2910 C CA . ARG A 1 387 ? -24.136 -19.852 -25.099 1.00 37.94 387 ARG A CA 1
ATOM 2911 C C . ARG A 1 387 ? -24.964 -21.151 -25.139 1.00 37.94 387 ARG A C 1
ATOM 2913 O O . ARG A 1 387 ? -25.903 -21.284 -24.359 1.00 37.94 387 A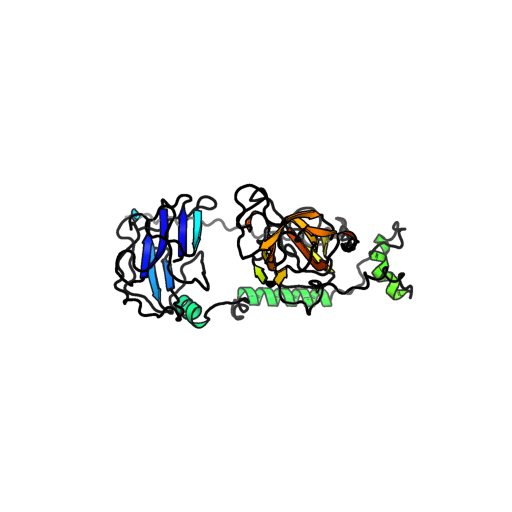RG A O 1
ATOM 2920 N N . SER A 1 388 ? -24.654 -22.112 -26.004 1.00 37.16 388 SER A N 1
ATOM 2921 C CA . SER A 1 388 ? -25.468 -23.316 -26.202 1.00 37.16 388 SER A CA 1
ATOM 2922 C C . SER A 1 388 ? -25.426 -24.318 -25.036 1.00 37.16 388 SER A C 1
ATOM 2924 O O . SER A 1 388 ? -26.250 -25.230 -25.006 1.00 37.16 388 SER A O 1
ATOM 2926 N N . VAL A 1 389 ? -24.516 -24.165 -24.066 1.00 35.50 389 VAL A N 1
ATOM 2927 C CA . VAL A 1 389 ? -24.359 -25.113 -22.939 1.00 35.50 389 VAL A CA 1
ATOM 2928 C C . VAL A 1 389 ? -25.216 -24.739 -21.713 1.00 35.50 389 VAL A C 1
ATOM 2930 O O . VAL A 1 389 ? -25.429 -25.563 -20.830 1.00 35.50 389 VAL A O 1
ATOM 2933 N N . MET A 1 390 ? -25.803 -23.535 -21.667 1.00 33.28 390 MET A N 1
ATOM 2934 C CA . MET A 1 390 ? -26.600 -23.074 -20.515 1.00 33.28 390 MET A CA 1
ATOM 2935 C C . MET A 1 390 ? -28.033 -23.640 -20.438 1.00 33.28 390 MET A C 1
ATOM 2937 O O . MET A 1 390 ? -28.678 -23.471 -19.409 1.00 33.28 390 MET A O 1
ATOM 2941 N N . SER A 1 391 ? -28.554 -24.333 -21.463 1.00 33.34 391 SER A N 1
ATOM 2942 C CA . SER A 1 391 ? -29.956 -24.811 -21.447 1.00 33.34 391 SER A CA 1
ATOM 2943 C C . SER A 1 391 ? -30.204 -26.111 -20.663 1.00 33.34 391 SER A C 1
ATOM 2945 O O . SER A 1 391 ? -31.322 -26.618 -20.668 1.00 33.34 391 SER A O 1
ATOM 2947 N N . ARG A 1 392 ? -29.196 -26.664 -19.970 1.00 35.78 392 ARG A N 1
ATOM 2948 C CA . ARG A 1 392 ? -29.319 -27.941 -19.233 1.00 35.78 392 ARG A CA 1
ATOM 2949 C C . ARG A 1 392 ? -29.010 -27.877 -17.735 1.00 35.78 392 ARG A C 1
ATOM 2951 O O . ARG A 1 392 ? -28.850 -28.924 -17.117 1.00 35.78 392 ARG A O 1
ATOM 2958 N N . MET A 1 393 ? -28.963 -26.693 -17.125 1.00 30.67 393 MET A N 1
ATOM 2959 C CA . MET A 1 393 ? -28.926 -26.596 -15.659 1.00 30.67 393 MET A CA 1
ATOM 2960 C C . MET A 1 393 ? -30.341 -26.364 -15.109 1.00 30.67 393 MET A C 1
ATOM 2962 O O . MET A 1 393 ? -31.024 -25.462 -15.599 1.00 30.67 393 MET A O 1
ATOM 2966 N N . PRO A 1 394 ? -30.812 -27.146 -14.114 1.00 34.59 394 PRO A N 1
ATOM 2967 C CA . PRO A 1 394 ? -32.086 -26.867 -13.464 1.00 34.59 394 PRO A CA 1
ATOM 2968 C C . PRO A 1 394 ? -32.041 -25.471 -12.835 1.00 34.59 394 PRO A C 1
ATOM 2970 O O . PRO A 1 394 ? -31.062 -25.092 -12.193 1.00 34.59 394 PRO A O 1
ATOM 2973 N N . SER A 1 395 ? -33.095 -24.687 -13.063 1.00 37.66 395 SER A N 1
ATOM 2974 C CA . SER A 1 395 ? -33.202 -23.301 -12.613 1.00 37.66 395 SER A CA 1
ATOM 2975 C C . SER A 1 395 ? -33.015 -23.198 -11.098 1.00 37.66 395 SER A C 1
ATOM 2977 O O . SER A 1 395 ? -33.848 -23.677 -10.326 1.00 37.66 395 SER A O 1
ATOM 2979 N N . TRP A 1 396 ? -31.942 -22.540 -10.665 1.00 30.58 396 TRP A N 1
ATOM 2980 C CA . TRP A 1 396 ? -31.768 -22.151 -9.271 1.00 30.58 396 TRP A CA 1
ATOM 2981 C C . TRP A 1 396 ? -32.620 -20.910 -8.988 1.00 30.58 396 TRP A C 1
ATOM 2983 O O . TRP A 1 396 ? -32.426 -19.857 -9.596 1.00 30.58 396 TRP A O 1
ATOM 2993 N N . THR A 1 397 ? -33.581 -21.044 -8.072 1.00 32.00 397 THR A N 1
ATOM 2994 C CA . THR A 1 397 ? -34.422 -19.930 -7.612 1.00 32.00 397 THR A CA 1
ATOM 2995 C C . THR A 1 397 ? -33.875 -19.451 -6.266 1.00 32.00 397 THR A C 1
ATOM 2997 O O . THR A 1 397 ? -33.790 -20.265 -5.344 1.00 32.00 397 THR A O 1
ATOM 3000 N N . PRO A 1 398 ? -33.501 -18.171 -6.102 1.00 31.33 398 PRO A N 1
ATOM 3001 C CA . PRO A 1 398 ? -33.017 -17.674 -4.819 1.00 31.33 398 PRO A CA 1
ATOM 3002 C C . PRO A 1 398 ? -34.147 -17.699 -3.770 1.00 31.33 398 PRO A C 1
ATOM 3004 O O . PRO A 1 398 ? -35.295 -17.383 -4.102 1.00 31.33 398 PRO A O 1
ATOM 3007 N N . PRO A 1 399 ? -33.863 -18.033 -2.496 1.00 34.47 399 PRO A N 1
ATOM 3008 C CA . PRO A 1 399 ? -34.873 -17.995 -1.446 1.00 34.47 399 PRO A CA 1
ATOM 3009 C C . PRO A 1 399 ? -35.371 -16.558 -1.229 1.00 34.47 399 PRO A C 1
ATOM 3011 O O . PRO A 1 399 ? -34.587 -15.609 -1.128 1.00 34.47 399 PRO A O 1
ATOM 3014 N N . LYS A 1 400 ? -36.698 -16.389 -1.162 1.00 35.28 400 LYS A N 1
ATOM 3015 C CA . LYS A 1 400 ? -37.341 -15.101 -0.865 1.00 35.28 400 LYS A CA 1
ATOM 3016 C C . LYS A 1 400 ? -36.871 -14.603 0.505 1.00 35.28 400 LYS A C 1
ATOM 3018 O O . LYS A 1 400 ? -36.995 -15.316 1.497 1.00 35.28 400 LYS A O 1
ATOM 3023 N N . ARG A 1 401 ? -36.373 -13.362 0.570 1.00 36.50 401 ARG A N 1
ATOM 3024 C CA . ARG A 1 401 ? -36.105 -12.674 1.843 1.00 36.50 401 ARG A CA 1
ATOM 3025 C C . ARG A 1 401 ? -37.407 -12.602 2.640 1.00 36.50 401 ARG A C 1
ATOM 3027 O O . ARG A 1 401 ? -38.374 -12.003 2.174 1.00 36.50 401 ARG A O 1
ATOM 3034 N N . GLY A 1 402 ? -37.423 -13.205 3.826 1.00 34.78 402 GLY A N 1
ATOM 3035 C CA . GLY A 1 402 ? -38.501 -13.021 4.790 1.00 34.78 402 GLY A CA 1
ATOM 3036 C C . GLY A 1 402 ? -38.588 -11.548 5.183 1.00 34.78 402 GLY A C 1
ATOM 3037 O O . GLY A 1 402 ? -37.612 -10.960 5.647 1.00 34.78 402 GLY A O 1
ATOM 3038 N N . VAL A 1 403 ? -39.749 -10.941 4.956 1.00 36.97 403 VAL A N 1
ATOM 3039 C CA . VAL A 1 403 ? -40.078 -9.610 5.464 1.00 36.97 403 VAL A CA 1
ATOM 3040 C C . VAL A 1 403 ? -40.226 -9.733 6.978 1.00 36.97 403 VAL A C 1
ATOM 3042 O O . VAL A 1 403 ? -41.111 -10.435 7.460 1.00 36.97 403 VAL A O 1
ATOM 3045 N N . ALA A 1 404 ? -39.348 -9.074 7.733 1.00 35.06 404 ALA A N 1
ATOM 3046 C CA . ALA A 1 404 ? -39.458 -8.992 9.182 1.00 35.06 404 ALA A CA 1
ATOM 3047 C C . ALA A 1 404 ? -40.707 -8.176 9.558 1.00 35.06 404 ALA A C 1
ATOM 3049 O O . ALA A 1 404 ? -40.762 -6.961 9.361 1.00 35.06 404 ALA A O 1
ATOM 3050 N N . THR A 1 405 ? -41.725 -8.844 10.092 1.00 36.84 405 THR A N 1
ATOM 3051 C CA . THR A 1 405 ? -42.900 -8.210 10.695 1.00 36.84 405 THR A CA 1
ATOM 3052 C C . THR A 1 405 ? -42.509 -7.513 12.000 1.00 36.84 405 THR A C 1
ATOM 3054 O O . THR A 1 405 ? -41.955 -8.136 12.905 1.00 36.84 405 THR A O 1
ATOM 3057 N N . ARG A 1 406 ? -42.808 -6.211 12.104 1.00 32.62 406 ARG A N 1
ATOM 3058 C CA . ARG A 1 406 ? -42.682 -5.403 13.332 1.00 32.62 406 ARG A CA 1
ATOM 3059 C C . ARG A 1 406 ? -43.515 -6.010 14.477 1.00 32.62 406 ARG A C 1
ATOM 3061 O O . ARG A 1 406 ? -44.678 -6.330 14.238 1.00 32.62 406 ARG A O 1
ATOM 3068 N N . PRO A 1 407 ? -43.011 -6.070 15.723 1.00 34.53 407 PRO A N 1
ATOM 3069 C CA . PRO A 1 407 ? -43.825 -6.474 16.862 1.00 34.53 407 PRO A CA 1
ATOM 3070 C C . PRO A 1 407 ? -44.765 -5.334 17.291 1.00 34.53 407 PRO A C 1
ATOM 3072 O O . PRO A 1 407 ? -44.338 -4.209 17.562 1.00 34.53 407 PRO A O 1
ATOM 3075 N N . THR A 1 408 ? -46.063 -5.627 17.349 1.00 36.59 408 THR A N 1
ATOM 3076 C CA . THR A 1 408 ? -47.112 -4.756 17.895 1.00 36.59 408 THR A CA 1
ATOM 3077 C C . THR A 1 408 ? -47.099 -4.781 19.427 1.00 36.59 408 THR A C 1
ATOM 3079 O O . THR A 1 408 ? -47.135 -5.850 20.031 1.00 36.59 408 THR A O 1
ATOM 3082 N N . LYS A 1 409 ? -47.083 -3.599 20.063 1.00 38.12 409 LYS A N 1
ATOM 3083 C CA . LYS A 1 409 ? -47.284 -3.421 21.517 1.00 38.12 409 LYS A CA 1
ATOM 3084 C C . LYS A 1 409 ? -48.665 -3.951 21.950 1.00 38.12 409 LYS A C 1
ATOM 3086 O O . LYS A 1 409 ? -49.639 -3.647 21.259 1.00 38.12 409 LYS A O 1
ATOM 3091 N N . PRO A 1 410 ? -48.802 -4.617 23.112 1.00 36.84 410 PRO A N 1
ATOM 3092 C CA . PRO A 1 410 ? -50.113 -4.947 23.652 1.00 36.84 410 PRO A CA 1
ATOM 3093 C C . PRO A 1 410 ? -50.792 -3.698 24.231 1.00 36.84 410 PRO A C 1
ATOM 3095 O O . PRO A 1 410 ? -50.215 -2.970 25.044 1.00 36.84 410 PRO A O 1
ATOM 3098 N N . ARG A 1 411 ? -52.036 -3.458 23.802 1.00 33.84 411 ARG A N 1
ATOM 3099 C CA . ARG A 1 411 ? -52.977 -2.532 24.443 1.00 33.84 411 ARG A CA 1
ATOM 3100 C C . ARG A 1 411 ? -53.456 -3.138 25.764 1.00 33.84 411 ARG A C 1
ATOM 3102 O O . ARG A 1 411 ? -53.874 -4.289 25.800 1.00 33.84 411 ARG A O 1
ATOM 3109 N N . ARG A 1 412 ? -53.423 -2.325 26.822 1.00 39.25 412 ARG A N 1
ATOM 3110 C CA . ARG A 1 412 ? -54.169 -2.545 28.067 1.00 39.25 412 ARG A CA 1
ATOM 3111 C C . ARG A 1 412 ? -55.668 -2.581 27.763 1.00 39.25 412 ARG A C 1
ATOM 3113 O O . ARG A 1 412 ? -56.149 -1.695 27.060 1.00 39.25 412 ARG A O 1
ATOM 3120 N N . HIS A 1 413 ? -56.382 -3.521 28.368 1.00 37.28 413 HIS A N 1
ATOM 3121 C CA . HIS A 1 413 ? -57.806 -3.381 28.641 1.00 37.28 413 HIS A CA 1
ATOM 3122 C C . HIS A 1 413 ? -58.035 -3.567 30.143 1.00 37.28 413 HIS A C 1
ATOM 3124 O O . HIS A 1 413 ? -57.500 -4.511 30.717 1.00 37.28 413 HIS A O 1
ATOM 3130 N N . SER A 1 414 ? -58.719 -2.554 30.695 1.00 40.75 414 SER A N 1
ATOM 3131 C CA . SER A 1 414 ? -59.562 -2.490 31.904 1.00 40.75 414 SER A CA 1
ATOM 3132 C C . SER A 1 414 ? -59.386 -3.561 32.970 1.00 40.75 414 SER A C 1
ATOM 3134 O O . SER A 1 414 ? -59.755 -4.720 32.675 1.00 40.75 414 SER A O 1
#

Sequence (414 aa):
MLTIESIGGNVFDSIVYAERQPQRWMSGSDNGARTQNVGGPTEKATPAELVHVAITYAADGKTTIYRNGQPYGKAYSPTNAAGGLHAFAQAKSHLLFGRRHTGGNNSFLQGEIEEARLYNFALTADQIALSFQTGILRGEVPAIAANDGTLKAAREEADKLRAQLKESTPSDGKLTAGFAGETDPTHPLHASGLQRVGLRPNPPKAAPTDAPDWDLASATATAWSQHGNGMAGRITPGEFRVETSGPDVLRQILPSGLHSHTLSTKHSAVLTSPRFKITTDFISVQVMGRGATLRLIPDNYPLSPGGSRFPKAVVNTERATWLTLDTAYRKGSHAYLELTLPDDSPNPDGKLGVAGWFGVRQVRFHDGKVNAPKGEAVIVTAPTLTRSVMSRMPSWTPPKRGVATRPTKPRRHS

pLDDT: mean 73.8, std 20.65, range [30.58, 98.38]